Protein AF-A0A1M5JFC0-F1 (afdb_monomer_lite)

Structure (mmCIF, N/CA/C/O backbone):
data_AF-A0A1M5JFC0-F1
#
_entry.id   AF-A0A1M5JFC0-F1
#
loop_
_atom_site.group_PDB
_atom_site.id
_atom_site.type_symbol
_atom_site.label_atom_id
_atom_site.label_alt_id
_atom_site.label_comp_id
_atom_site.label_asym_id
_atom_site.label_entity_id
_atom_site.label_seq_id
_atom_site.pdbx_PDB_ins_code
_atom_site.Cartn_x
_atom_site.Cartn_y
_atom_site.Cartn_z
_atom_site.occupancy
_atom_site.B_iso_or_equiv
_atom_site.auth_seq_id
_atom_site.auth_comp_id
_atom_site.auth_a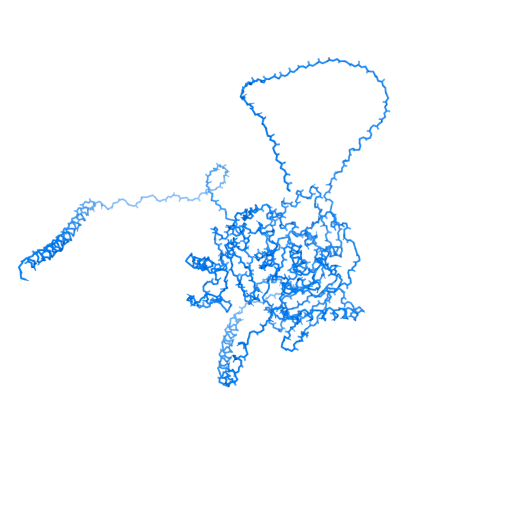sym_id
_atom_site.auth_atom_id
_atom_site.pdbx_PDB_model_num
ATOM 1 N N . MET A 1 1 ? -25.134 -1.231 -47.497 1.00 30.03 1 MET A N 1
ATOM 2 C CA . MET A 1 1 ? -25.047 -1.303 -48.970 1.00 30.03 1 MET A CA 1
ATOM 3 C C . MET A 1 1 ? -25.284 0.090 -49.524 1.00 30.03 1 MET A C 1
ATOM 5 O O . MET A 1 1 ? -26.289 0.668 -49.146 1.00 30.03 1 MET A O 1
ATOM 9 N N . SER A 1 2 ? -24.362 0.554 -50.380 1.00 27.11 2 SER A N 1
ATOM 10 C CA . SER A 1 2 ? -24.475 1.671 -51.345 1.00 27.11 2 SER A CA 1
ATOM 11 C C . SER A 1 2 ? -24.664 3.099 -50.814 1.00 27.11 2 SER A C 1
ATOM 13 O O . SER A 1 2 ? -25.424 3.299 -49.882 1.00 27.11 2 SER A O 1
ATOM 15 N N . LEU A 1 3 ? -24.121 4.188 -51.371 1.00 26.62 3 LEU A N 1
ATOM 16 C CA . LEU A 1 3 ? -23.057 4.588 -52.326 1.00 26.62 3 LEU A CA 1
ATOM 17 C C . LEU A 1 3 ? -23.205 6.150 -52.317 1.00 26.62 3 LEU A C 1
ATOM 19 O O . LEU A 1 3 ? -24.334 6.621 -52.322 1.00 26.62 3 LEU A O 1
ATOM 23 N N . LEU A 1 4 ? -22.197 6.983 -52.009 1.00 28.20 4 LEU A N 1
ATOM 24 C CA . LEU A 1 4 ? -21.129 7.533 -52.879 1.00 28.20 4 LEU A CA 1
ATOM 25 C C . LEU A 1 4 ? -21.555 8.758 -53.750 1.00 28.20 4 LEU A C 1
ATOM 27 O O . LEU A 1 4 ? -22.633 8.727 -54.327 1.00 28.20 4 LEU A O 1
ATOM 31 N N . VAL A 1 5 ? -20.620 9.732 -53.906 1.00 28.95 5 VAL A N 1
ATOM 32 C CA . VAL A 1 5 ? -20.403 10.704 -55.037 1.00 28.95 5 VAL A CA 1
ATOM 33 C C . VAL A 1 5 ? -20.969 12.143 -54.880 1.00 28.95 5 VAL A C 1
ATOM 35 O O . VAL A 1 5 ? -22.132 12.266 -54.541 1.00 28.95 5 VAL A O 1
ATOM 38 N N . HIS A 1 6 ? -20.304 13.296 -55.140 1.00 27.88 6 HIS A N 1
ATOM 39 C CA . HIS A 1 6 ? -18.942 13.738 -55.555 1.00 27.88 6 HIS A CA 1
ATOM 40 C C . HIS A 1 6 ? -18.742 15.271 -55.298 1.00 27.88 6 HIS A C 1
ATOM 42 O O . HIS A 1 6 ? -19.713 16.016 -55.211 1.00 27.88 6 HIS A O 1
ATOM 48 N N . SER A 1 7 ? -17.469 15.710 -55.241 1.00 25.17 7 SER A N 1
ATOM 49 C CA . SER A 1 7 ? -16.886 17.086 -55.316 1.00 25.17 7 SER A CA 1
ATOM 50 C C . SER A 1 7 ? -17.063 17.762 -56.712 1.00 25.17 7 SER A C 1
ATOM 52 O O . SER A 1 7 ? -17.838 17.205 -57.488 1.00 25.17 7 SER A O 1
ATOM 54 N N . PRO A 1 8 ? -16.310 18.815 -57.171 1.00 46.38 8 PRO A N 1
ATOM 55 C CA . PRO A 1 8 ? -15.308 19.754 -56.588 1.00 46.38 8 PRO A CA 1
ATOM 56 C C . PRO A 1 8 ? -15.578 21.247 -56.983 1.00 46.38 8 PRO A C 1
ATOM 58 O O . PRO A 1 8 ? -16.635 21.551 -57.509 1.00 46.38 8 PRO A O 1
ATOM 61 N N . VAL A 1 9 ? -14.775 22.270 -56.646 1.00 29.50 9 VAL A N 1
ATOM 62 C CA . VAL A 1 9 ? -13.593 22.799 -57.379 1.00 29.50 9 VAL A CA 1
ATOM 63 C C . VAL A 1 9 ? -12.975 23.922 -56.525 1.00 29.50 9 VAL A C 1
ATOM 65 O O . VAL A 1 9 ? -13.692 24.751 -55.971 1.00 29.50 9 VAL A O 1
ATOM 68 N N . GLY A 1 10 ? -11.644 23.953 -56.411 1.00 24.17 10 GLY A N 1
ATOM 69 C CA . GLY A 1 10 ? -10.901 25.036 -55.763 1.00 24.17 10 GLY A CA 1
ATOM 70 C C . GLY A 1 10 ? -10.315 26.035 -56.759 1.00 24.17 10 GLY A C 1
ATOM 71 O O . GLY A 1 10 ? -10.110 25.690 -57.914 1.00 24.17 10 GLY A O 1
ATOM 72 N N . PHE A 1 11 ? -9.969 27.233 -56.282 1.00 25.56 11 PHE A N 1
ATOM 73 C CA . PHE A 1 11 ? -8.881 28.050 -56.828 1.00 25.56 11 PHE A CA 1
ATOM 74 C C . PHE A 1 11 ? -8.445 29.098 -55.782 1.00 25.56 11 PHE A C 1
ATOM 76 O O . PHE A 1 11 ? -9.270 29.781 -55.182 1.00 25.56 11 PHE A O 1
ATOM 83 N N . LYS A 1 12 ? -7.134 29.182 -55.537 1.00 30.52 12 LYS A N 1
ATOM 84 C CA . LYS A 1 12 ? -6.408 30.240 -54.800 1.00 30.52 12 LYS A CA 1
ATOM 85 C C . LYS A 1 12 ? -5.722 31.134 -55.853 1.00 30.52 12 LYS A C 1
ATOM 87 O O . LYS A 1 12 ? -5.438 30.605 -56.928 1.00 30.52 12 LYS A O 1
ATOM 92 N N . PRO A 1 13 ? -5.393 32.417 -55.584 1.00 43.09 13 PRO A N 1
ATOM 93 C CA . PRO A 1 13 ? -4.064 32.722 -55.018 1.00 43.09 13 PRO A CA 1
ATOM 94 C C . PRO A 1 13 ? -3.941 33.987 -54.128 1.00 43.09 13 PRO A C 1
ATOM 96 O O . PRO A 1 13 ? -4.817 34.840 -54.094 1.00 43.09 13 PRO A O 1
ATOM 99 N N . ASN A 1 14 ? -2.818 34.007 -53.387 1.00 31.08 14 ASN A N 1
ATOM 100 C CA . ASN A 1 14 ? -1.938 35.087 -52.874 1.00 31.08 14 ASN A CA 1
ATOM 101 C C . ASN A 1 14 ? -2.314 36.557 -53.183 1.00 31.08 14 ASN A C 1
ATOM 103 O O . ASN A 1 14 ? -2.782 36.844 -54.270 1.00 31.08 14 ASN A O 1
ATOM 107 N N . GLY A 1 15 ? -2.016 37.577 -52.374 1.00 27.97 15 GLY A N 1
ATOM 108 C CA . GLY A 1 15 ? -1.158 37.740 -51.199 1.00 27.97 15 GLY A CA 1
ATOM 109 C C . GLY A 1 15 ? -0.871 39.246 -50.990 1.00 27.97 15 GLY A C 1
ATOM 110 O O . GLY A 1 15 ? -1.059 40.026 -51.913 1.00 27.97 15 GLY A O 1
ATOM 111 N N . GLU A 1 16 ? -0.394 39.592 -49.787 1.00 28.09 16 GLU A N 1
ATOM 112 C CA . GLU A 1 16 ? 0.336 40.823 -49.398 1.00 28.09 16 GLU A CA 1
ATOM 113 C C . GLU A 1 16 ? -0.372 42.197 -49.436 1.00 28.09 16 GLU A C 1
ATOM 115 O O . GLU A 1 16 ? -1.036 42.566 -50.395 1.00 28.09 16 GLU A O 1
ATOM 120 N N . GLY A 1 17 ? -0.161 43.012 -48.387 1.00 27.94 17 GLY A N 1
ATOM 121 C CA . GLY A 1 17 ? -0.526 44.436 -48.426 1.00 27.94 17 GLY A CA 1
ATOM 122 C C . GLY A 1 17 ? -0.795 45.117 -47.084 1.00 27.94 17 GLY A C 1
ATOM 123 O O . GLY A 1 17 ? -1.917 45.480 -46.769 1.00 27.94 17 GLY A O 1
ATOM 124 N N . GLU A 1 18 ? 0.256 45.297 -46.300 1.00 30.05 18 GLU A N 1
ATOM 125 C CA . GLU A 1 18 ? 0.374 46.079 -45.065 1.00 30.05 18 GLU A CA 1
ATOM 126 C C . GLU A 1 18 ? -0.176 47.530 -45.129 1.00 30.05 18 GLU A C 1
ATOM 128 O O . GLU A 1 18 ? 0.103 48.242 -46.091 1.00 30.05 18 GLU A O 1
ATOM 133 N N . ARG A 1 19 ? -0.839 48.021 -44.057 1.00 30.27 19 ARG A N 1
ATOM 134 C CA . ARG A 1 19 ? -0.571 49.346 -43.427 1.00 30.27 19 ARG A CA 1
ATOM 135 C C . ARG A 1 19 ? -1.367 49.598 -42.133 1.00 30.27 19 ARG A C 1
ATOM 137 O O . ARG A 1 19 ? -2.585 49.486 -42.072 1.00 30.27 19 ARG A O 1
ATOM 144 N N . ARG A 1 20 ? -0.620 49.981 -41.091 1.00 28.61 20 ARG A N 1
ATOM 145 C CA . ARG A 1 20 ? -1.055 50.481 -39.771 1.00 28.61 20 ARG A CA 1
ATOM 146 C C . ARG A 1 20 ? -1.360 51.990 -39.798 1.00 28.61 20 ARG A C 1
ATOM 148 O O . ARG A 1 20 ? -0.675 52.702 -40.526 1.00 28.61 20 ARG A O 1
ATOM 155 N N . ARG A 1 21 ? -2.179 52.443 -38.829 1.00 28.73 21 ARG A N 1
ATOM 156 C CA . ARG A 1 21 ? -2.022 53.589 -37.874 1.00 28.73 21 ARG A CA 1
ATOM 157 C C . ARG A 1 21 ? -3.361 54.334 -37.688 1.00 28.73 21 ARG A C 1
ATOM 159 O O . ARG A 1 21 ? -3.948 54.738 -38.672 1.00 28.73 21 ARG A O 1
ATOM 166 N N . ILE A 1 22 ? -3.992 54.306 -36.507 1.00 26.89 22 ILE A N 1
ATOM 167 C CA . ILE A 1 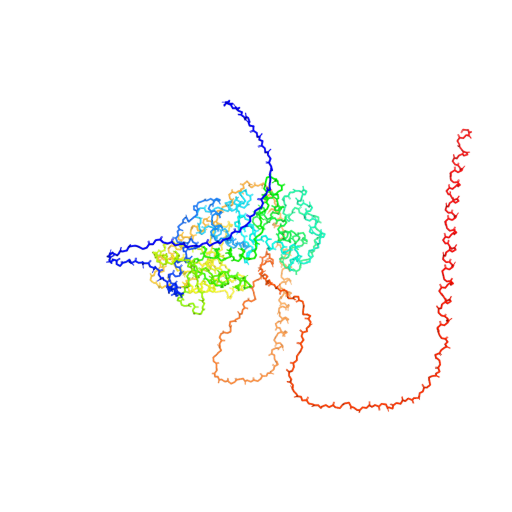22 ? -3.764 55.079 -35.256 1.00 26.89 22 ILE A CA 1
ATOM 168 C C . ILE A 1 22 ? -4.446 56.476 -35.253 1.00 26.89 22 ILE A C 1
ATOM 170 O O . ILE A 1 22 ? -4.021 57.367 -35.974 1.00 26.89 22 ILE A O 1
ATOM 174 N N . CYS A 1 23 ? -5.375 56.615 -34.289 1.00 24.08 23 CYS A N 1
ATOM 175 C CA . CYS A 1 23 ? -5.754 57.768 -33.439 1.00 24.08 23 CYS A CA 1
ATOM 176 C C . CYS A 1 23 ? -6.799 58.840 -33.824 1.00 24.08 23 CYS A C 1
ATOM 178 O O . CYS A 1 23 ? -6.686 59.512 -34.837 1.00 24.08 23 CYS A O 1
ATOM 180 N N . GLN A 1 24 ? -7.619 59.104 -32.781 1.00 26.70 24 GLN A N 1
ATOM 181 C CA . GLN A 1 24 ? -8.244 60.365 -32.318 1.00 26.70 24 GLN A CA 1
ATOM 182 C C . GLN A 1 24 ? -9.527 60.852 -33.016 1.00 26.70 24 GLN A C 1
ATOM 184 O O . GLN A 1 24 ? -9.647 60.702 -34.217 1.00 26.70 24 GLN A O 1
ATOM 189 N N . VAL A 1 25 ? -10.509 61.527 -32.392 1.00 26.27 25 VAL A N 1
ATOM 190 C CA . VAL A 1 25 ? -11.068 61.747 -31.026 1.00 26.27 25 VAL A CA 1
ATOM 191 C C . VAL A 1 25 ? -12.254 62.736 -31.249 1.00 26.27 25 VAL A C 1
ATOM 193 O O . VAL A 1 25 ? -12.158 63.563 -32.147 1.00 26.27 25 VAL A O 1
ATOM 196 N N . ALA A 1 26 ? -13.289 62.698 -30.386 1.00 28.22 26 ALA A N 1
ATOM 197 C CA . ALA A 1 26 ? -14.204 63.801 -29.973 1.00 28.22 26 ALA A CA 1
ATOM 198 C C . ALA A 1 26 ? -15.621 64.030 -30.601 1.00 28.22 26 ALA A C 1
ATOM 200 O O . ALA A 1 26 ? -15.753 64.588 -31.679 1.00 28.22 26 ALA A O 1
ATOM 201 N N . HIS A 1 27 ? -16.635 63.797 -29.734 1.00 25.30 27 HIS A N 1
ATOM 202 C CA . HIS A 1 27 ? -17.650 64.733 -29.161 1.00 25.30 27 HIS A CA 1
ATOM 203 C C . HIS A 1 27 ? -19.097 64.916 -29.709 1.00 25.30 27 HIS A C 1
ATOM 205 O O . HIS A 1 27 ? -19.318 65.022 -30.907 1.00 25.30 27 HIS A O 1
ATOM 211 N N . PHE A 1 28 ? -19.999 65.129 -28.711 1.00 25.53 28 PHE A N 1
ATOM 212 C CA . PHE A 1 28 ? -21.381 65.701 -28.633 1.00 25.53 28 PHE A CA 1
ATOM 213 C C . PHE A 1 28 ? -22.574 64.723 -28.426 1.00 25.53 28 PHE A C 1
ATOM 215 O O . PHE A 1 28 ? -22.547 63.634 -28.986 1.00 25.53 28 PHE A O 1
ATOM 222 N N . PRO A 1 29 ? -23.686 65.107 -27.733 1.00 41.31 29 PRO A N 1
ATOM 223 C CA . PRO A 1 29 ? -23.834 65.871 -26.473 1.00 41.31 29 PRO A CA 1
ATOM 224 C C . PRO A 1 29 ? -24.882 65.317 -25.459 1.00 41.31 29 PRO A C 1
ATOM 226 O O . PRO A 1 29 ? -25.520 64.291 -25.665 1.00 41.31 29 PRO A O 1
ATOM 229 N N . LYS A 1 30 ? -25.033 66.044 -24.335 1.00 30.36 30 LYS A N 1
ATOM 230 C CA . LYS A 1 30 ? -25.897 65.821 -23.153 1.00 30.36 30 LYS A CA 1
ATOM 231 C C . LYS A 1 30 ? -27.381 66.199 -23.363 1.00 30.36 30 LYS A C 1
ATOM 233 O O . LYS A 1 30 ? -27.648 67.254 -23.926 1.00 30.36 30 LYS A O 1
ATOM 238 N N . SER A 1 31 ? -28.306 65.465 -22.727 1.00 29.75 31 SER A N 1
ATOM 239 C CA . SER A 1 31 ? -29.535 66.007 -22.095 1.00 29.75 31 SER A CA 1
ATOM 240 C C . SER A 1 31 ? -30.015 65.057 -20.971 1.00 29.75 31 SER A C 1
ATOM 242 O O . SER A 1 31 ? -29.967 63.847 -21.146 1.00 29.75 31 SER A O 1
ATOM 244 N N . VAL A 1 32 ? -30.014 65.525 -19.715 1.00 32.16 32 VAL A N 1
ATOM 245 C CA . VAL A 1 32 ? -31.142 65.938 -18.837 1.00 32.16 32 VAL A CA 1
ATOM 246 C C . VAL A 1 32 ? -31.753 64.782 -18.020 1.00 32.16 32 VAL A C 1
ATOM 248 O O . VAL A 1 32 ? -32.081 63.719 -18.522 1.00 32.16 32 VAL A O 1
ATOM 251 N N . ALA A 1 33 ? -31.812 65.030 -16.711 1.00 30.39 33 ALA A N 1
ATOM 252 C CA . ALA A 1 33 ? -31.999 64.110 -15.596 1.00 30.39 33 ALA A CA 1
ATOM 253 C C . ALA A 1 33 ? -33.463 63.758 -15.282 1.00 30.39 33 ALA A C 1
ATOM 255 O O . ALA A 1 33 ? -34.320 64.632 -15.383 1.00 30.39 33 ALA A O 1
ATOM 256 N N . ARG A 1 34 ? -33.706 62.563 -14.718 1.00 30.38 34 ARG A N 1
ATOM 257 C CA . ARG A 1 34 ? -34.139 62.388 -13.314 1.00 30.38 34 ARG A CA 1
ATOM 258 C C . ARG A 1 34 ? -34.336 60.918 -12.921 1.00 30.38 34 ARG A C 1
ATOM 260 O O . ARG A 1 34 ? -34.648 60.066 -13.739 1.00 30.38 34 ARG A O 1
ATOM 267 N N . ASP A 1 35 ? -34.196 60.756 -11.614 1.00 28.94 35 ASP A N 1
ATOM 268 C CA . ASP A 1 35 ? -34.632 59.696 -10.716 1.00 28.94 35 ASP A CA 1
ATOM 269 C C . ASP A 1 35 ? -33.692 58.551 -10.335 1.00 28.94 35 ASP A C 1
ATOM 271 O O . ASP A 1 35 ? -33.007 57.900 -11.117 1.00 28.94 35 ASP A O 1
ATOM 275 N N . ILE A 1 36 ? -33.636 58.436 -9.012 1.00 36.47 36 ILE A N 1
ATOM 276 C CA . ILE A 1 36 ? -32.578 57.958 -8.151 1.00 36.47 36 ILE A CA 1
ATOM 277 C C . ILE A 1 36 ? -33.163 56.702 -7.519 1.00 36.47 36 ILE A C 1
ATOM 279 O O . ILE A 1 36 ? -34.159 56.770 -6.807 1.00 36.47 36 ILE A O 1
ATOM 283 N N . GLY A 1 37 ? -32.562 55.554 -7.801 1.00 28.16 37 GLY A N 1
ATOM 284 C CA . GLY A 1 37 ? -32.899 54.285 -7.172 1.00 28.16 37 GLY A CA 1
ATOM 285 C C . GLY A 1 37 ? -31.615 53.497 -7.013 1.00 28.16 37 GLY A C 1
ATOM 286 O O . GLY A 1 37 ? -31.031 53.054 -7.998 1.00 28.16 37 GLY A O 1
ATOM 287 N N . GLU A 1 38 ? -31.134 53.416 -5.777 1.00 31.16 38 GLU A N 1
ATOM 288 C CA . GLU A 1 38 ? -29.858 52.828 -5.385 1.00 31.16 38 GLU A CA 1
ATOM 289 C C . GLU A 1 38 ? -29.648 51.429 -5.981 1.00 31.16 38 GLU A C 1
ATOM 291 O O . GLU A 1 38 ? -30.230 50.427 -5.559 1.00 31.16 38 GLU A O 1
ATOM 296 N N . SER A 1 39 ? -28.745 51.359 -6.957 1.00 29.33 39 SER A N 1
ATOM 297 C CA . SER A 1 39 ? -28.206 50.112 -7.479 1.00 29.33 39 SER A CA 1
ATOM 298 C C . SER A 1 39 ? -27.358 49.447 -6.395 1.00 29.33 39 SER A C 1
ATOM 300 O O . SER A 1 39 ? -26.184 49.781 -6.215 1.00 29.33 39 SER A O 1
ATOM 302 N N . ARG A 1 40 ? -27.937 48.461 -5.699 1.00 32.72 40 ARG A N 1
ATOM 303 C CA . ARG A 1 40 ? -27.188 47.449 -4.943 1.00 32.72 40 ARG A CA 1
ATOM 304 C C . ARG A 1 40 ? -26.320 46.651 -5.914 1.00 32.72 40 ARG A C 1
ATOM 306 O O . ARG A 1 40 ? -26.685 45.567 -6.360 1.00 32.72 40 ARG A O 1
ATOM 313 N N . TYR A 1 41 ? -25.132 47.166 -6.206 1.00 32.72 41 TYR A N 1
ATOM 314 C CA . TYR A 1 41 ? -24.020 46.315 -6.591 1.00 32.72 41 TYR A CA 1
ATOM 315 C C . TYR A 1 41 ? -23.684 45.452 -5.374 1.00 32.72 41 TYR A C 1
ATOM 317 O O . TYR A 1 41 ? -22.986 45.888 -4.460 1.00 32.72 41 TYR A O 1
ATOM 325 N N . ILE A 1 42 ? -24.184 44.213 -5.355 1.00 35.94 42 ILE A N 1
ATOM 326 C CA . ILE A 1 42 ? -23.603 43.151 -4.532 1.00 35.94 42 ILE A CA 1
ATOM 327 C C . ILE A 1 42 ? -22.238 42.843 -5.153 1.00 35.94 42 ILE A C 1
ATOM 329 O O . ILE A 1 42 ? -22.049 41.889 -5.902 1.00 35.94 42 ILE A O 1
ATOM 333 N N . ALA A 1 43 ? -21.265 43.702 -4.862 1.00 35.22 43 ALA A N 1
ATOM 334 C CA . ALA A 1 43 ? -19.879 43.301 -4.866 1.00 35.22 43 ALA A CA 1
ATOM 335 C C . ALA A 1 43 ? -19.747 42.299 -3.718 1.00 35.22 43 ALA A C 1
ATOM 337 O O . ALA A 1 43 ? -19.662 42.685 -2.552 1.00 35.22 43 ALA A O 1
ATOM 338 N N . ALA A 1 44 ? -19.783 41.004 -4.036 1.00 37.75 44 ALA A N 1
ATOM 339 C CA . ALA A 1 44 ? -19.413 39.947 -3.106 1.00 37.75 44 ALA A CA 1
ATOM 340 C C . ALA A 1 44 ? -17.904 40.048 -2.819 1.00 37.75 44 ALA A C 1
ATOM 342 O O . ALA A 1 44 ? -17.082 39.285 -3.322 1.00 37.75 44 ALA A O 1
ATOM 343 N N . SER A 1 45 ? -17.541 41.051 -2.025 1.00 42.41 45 SER A N 1
ATOM 344 C CA . SER A 1 45 ? -16.272 41.145 -1.331 1.00 42.41 45 SER A CA 1
ATOM 345 C C . SER A 1 45 ? -16.319 40.135 -0.191 1.00 42.41 45 SER A C 1
ATOM 347 O O . SER A 1 45 ? -16.877 40.404 0.870 1.00 42.41 45 SER A O 1
ATOM 349 N N . MET A 1 46 ? -15.767 38.945 -0.417 1.00 41.72 46 MET A N 1
ATOM 350 C CA . MET A 1 46 ? -15.297 38.122 0.690 1.00 41.72 46 MET A CA 1
ATOM 351 C C . MET A 1 46 ? -13.773 38.182 0.708 1.00 41.72 46 MET A C 1
ATOM 353 O O . MET A 1 46 ? -13.137 37.651 -0.210 1.00 41.72 46 MET A O 1
ATOM 357 N N . PRO A 1 47 ? -13.145 38.758 1.745 1.00 42.81 47 PRO A N 1
ATOM 358 C CA . PRO A 1 47 ? -11.780 38.381 2.051 1.00 42.81 47 PRO A CA 1
ATOM 359 C C . PRO A 1 47 ? -11.826 36.893 2.415 1.00 42.81 47 PRO A C 1
ATOM 361 O O . PRO A 1 47 ? -12.379 36.525 3.448 1.00 42.81 47 PRO A O 1
ATOM 364 N N . ARG A 1 48 ? -11.299 36.010 1.556 1.00 52.19 48 ARG A N 1
ATOM 365 C CA . ARG A 1 48 ? -11.080 34.602 1.920 1.00 52.19 48 ARG A CA 1
ATOM 366 C C . ARG A 1 48 ? -9.969 34.567 2.960 1.00 52.19 48 ARG A C 1
ATOM 368 O O . ARG A 1 48 ? -8.794 34.393 2.638 1.00 52.19 48 ARG A O 1
ATOM 375 N N . THR A 1 49 ? -10.332 34.834 4.205 1.00 49.41 49 THR A N 1
ATOM 376 C CA . THR A 1 49 ? -9.446 34.659 5.341 1.00 49.41 49 THR A CA 1
ATOM 377 C C . THR A 1 49 ? -9.017 33.201 5.364 1.00 49.41 49 THR A C 1
ATOM 379 O O . THR A 1 49 ? -9.811 32.295 5.118 1.00 49.41 49 THR A O 1
ATOM 382 N N . ASN A 1 50 ? -7.730 32.984 5.620 1.00 62.34 50 ASN A N 1
ATOM 383 C CA . ASN A 1 50 ? -7.10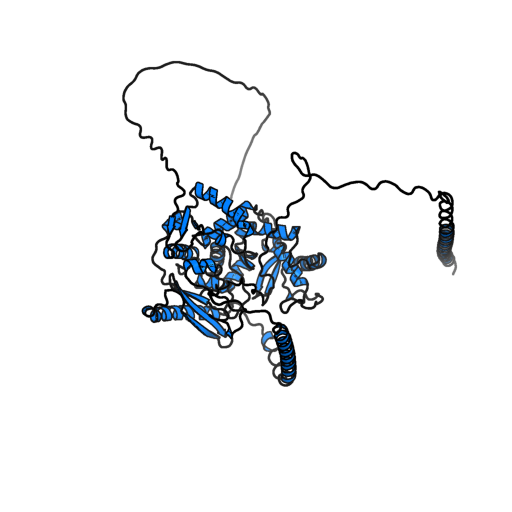8 31.682 5.834 1.00 62.34 50 ASN A CA 1
ATOM 384 C C . ASN A 1 50 ? -7.608 31.095 7.169 1.00 62.34 50 ASN A C 1
ATOM 386 O O . ASN A 1 50 ? -6.826 30.894 8.097 1.00 62.34 50 ASN A O 1
ATOM 390 N N . THR A 1 51 ? -8.928 30.957 7.311 1.00 80.56 51 THR A N 1
ATOM 391 C CA . THR A 1 51 ? -9.591 30.551 8.543 1.00 80.56 51 THR A CA 1
ATOM 392 C C . THR A 1 51 ? -9.230 29.102 8.795 1.00 80.56 51 THR A C 1
ATOM 394 O O . THR A 1 51 ? -9.458 28.230 7.960 1.00 80.56 51 THR A O 1
ATOM 397 N N . LEU A 1 52 ? -8.606 28.859 9.939 1.00 87.88 52 LEU A N 1
ATOM 398 C CA . LEU A 1 52 ? -8.226 27.525 10.357 1.00 87.88 52 LEU A CA 1
ATOM 399 C C . LEU A 1 52 ? -9.490 26.779 10.793 1.00 87.88 52 LEU A C 1
ATOM 401 O O . LEU A 1 52 ? -10.172 27.225 11.711 1.00 87.88 52 LEU A O 1
ATOM 405 N N . HIS A 1 53 ? -9.815 25.668 10.132 1.00 91.69 53 HIS A N 1
ATOM 406 C CA . HIS A 1 53 ? -11.009 24.890 10.460 1.00 91.69 53 HIS A CA 1
ATOM 407 C C . HIS A 1 53 ? -10.709 23.934 11.623 1.00 91.69 53 HIS A C 1
ATOM 409 O O . HIS A 1 53 ? -9.863 23.051 11.453 1.00 91.69 53 HIS A O 1
ATOM 415 N N . PRO A 1 54 ? -11.347 24.081 12.796 1.00 93.69 54 PRO A N 1
ATOM 416 C CA . PRO A 1 54 ? -11.137 23.158 13.903 1.00 93.69 54 PRO A CA 1
ATOM 417 C C . PRO A 1 54 ? -11.793 21.803 13.607 1.00 93.69 54 PRO A C 1
ATOM 419 O O . PRO A 1 54 ? -12.927 21.753 13.135 1.00 93.69 54 PRO A O 1
ATOM 422 N N . LEU A 1 55 ? -11.091 20.711 13.910 1.00 94.75 55 LEU A N 1
ATOM 423 C CA . LEU A 1 55 ? -11.624 19.349 13.929 1.00 94.75 55 LEU A CA 1
ATOM 424 C C . LEU A 1 55 ? -11.187 18.628 15.200 1.00 94.75 55 LEU A C 1
ATOM 426 O O . LEU A 1 55 ? -10.014 18.666 15.580 1.00 94.75 55 LEU A O 1
ATOM 430 N N . THR A 1 56 ? -12.121 17.899 15.800 1.00 93.94 56 THR A N 1
ATOM 431 C CA . THR A 1 56 ? -11.803 16.919 16.844 1.00 93.94 56 THR A CA 1
ATOM 432 C C . THR A 1 56 ? -11.063 15.719 16.256 1.00 93.94 56 THR A C 1
ATOM 434 O O . THR A 1 56 ? -11.156 15.429 15.055 1.00 93.94 56 THR A O 1
ATOM 437 N N . THR A 1 57 ? -10.370 14.962 17.106 1.00 92.44 57 THR A N 1
ATOM 438 C CA . THR A 1 57 ? -9.702 13.719 16.681 1.00 92.44 57 THR A CA 1
ATOM 439 C C . THR A 1 57 ? -10.700 12.711 16.103 1.00 92.44 57 THR A C 1
ATOM 441 O O . THR A 1 57 ? -10.391 12.041 15.117 1.00 92.44 57 THR A O 1
ATOM 444 N N . SER A 1 58 ? -11.914 12.644 16.664 1.00 91.44 58 SER A N 1
ATOM 445 C CA . SER A 1 58 ? -12.990 11.762 16.190 1.00 91.44 58 SER A CA 1
ATOM 446 C C . SER A 1 58 ? -13.449 12.122 14.771 1.00 91.44 58 SER A C 1
ATOM 448 O O . SER A 1 58 ? -13.413 11.282 13.874 1.00 91.44 58 SER A O 1
ATOM 450 N N . GLN A 1 59 ? -13.747 13.399 14.508 1.00 94.12 59 GLN A N 1
ATOM 451 C CA . GLN A 1 59 ? -14.117 13.861 13.161 1.00 94.12 59 GLN A CA 1
ATOM 452 C C . GLN A 1 59 ? -12.996 13.619 12.141 1.00 94.12 59 GLN A C 1
ATOM 454 O O . GLN A 1 59 ? -13.234 13.164 11.021 1.00 94.12 59 GLN A O 1
ATOM 459 N N . GLY A 1 60 ? -11.744 13.883 12.533 1.00 94.81 60 GLY A N 1
ATOM 460 C CA . GLY A 1 60 ? -10.586 13.589 11.694 1.00 94.81 60 GLY A CA 1
ATOM 461 C C . GLY A 1 60 ? -10.450 12.094 11.379 1.00 94.81 60 GLY A C 1
ATOM 462 O O . GLY A 1 60 ? -10.074 11.722 10.263 1.00 94.81 60 GLY A O 1
ATOM 463 N N . ARG A 1 61 ? -10.779 11.230 12.343 1.00 93.44 61 ARG A N 1
ATOM 464 C CA . ARG A 1 61 ? -10.774 9.779 12.176 1.00 93.44 61 ARG A CA 1
ATOM 465 C C . ARG A 1 61 ? -11.870 9.319 11.223 1.00 93.44 61 ARG A C 1
ATOM 467 O O . ARG A 1 61 ? -11.566 8.547 10.317 1.00 93.44 61 ARG A O 1
ATOM 474 N N . HIS A 1 62 ? -13.083 9.845 11.366 1.00 93.31 62 HIS A N 1
ATOM 475 C CA . HIS A 1 62 ? -14.203 9.568 10.468 1.00 93.31 62 HIS A CA 1
ATOM 476 C C . HIS A 1 62 ? -13.845 9.894 9.008 1.00 93.31 62 HIS A C 1
ATOM 478 O O . HIS A 1 62 ? -13.957 9.044 8.121 1.00 93.31 62 HIS A O 1
ATOM 484 N N . ILE A 1 63 ? -13.276 11.084 8.770 1.00 95.50 63 ILE A N 1
ATOM 485 C CA . ILE A 1 63 ? -12.762 11.492 7.452 1.00 95.50 63 ILE A CA 1
ATOM 486 C C . ILE A 1 63 ? -11.749 10.478 6.911 1.00 95.50 63 ILE A C 1
ATOM 488 O O . ILE A 1 63 ? -11.808 10.099 5.737 1.00 95.50 63 ILE A O 1
ATOM 492 N N . TRP A 1 64 ? -10.796 10.049 7.742 1.00 96.00 64 TRP A N 1
ATOM 493 C CA . TRP A 1 64 ? -9.743 9.145 7.295 1.00 96.00 64 TRP A CA 1
ATOM 494 C C . TRP A 1 64 ? -10.277 7.738 6.997 1.00 96.00 64 TRP A C 1
ATOM 496 O O . TRP A 1 64 ? -9.912 7.165 5.971 1.00 96.00 64 TRP A O 1
ATOM 506 N N . LEU A 1 65 ? -11.173 7.198 7.827 1.00 95.56 65 LEU A N 1
ATOM 507 C CA . LEU A 1 65 ? -11.800 5.888 7.616 1.00 95.56 65 LEU A CA 1
ATOM 508 C C . LEU A 1 65 ? -12.617 5.849 6.322 1.00 95.56 65 LEU A C 1
ATOM 510 O O . LEU A 1 65 ? -12.457 4.924 5.520 1.00 95.56 65 LEU A O 1
ATOM 514 N N . ARG A 1 66 ? -13.392 6.905 6.058 1.00 95.19 66 ARG A N 1
ATOM 515 C CA . ARG A 1 66 ? -14.132 7.079 4.803 1.00 95.19 66 ARG A CA 1
ATOM 516 C C . ARG A 1 66 ? -13.208 7.187 3.595 1.00 95.19 66 ARG A C 1
ATOM 518 O O . ARG A 1 66 ? -13.416 6.529 2.575 1.00 95.19 66 ARG A O 1
ATOM 525 N N . ALA A 1 67 ? -12.124 7.955 3.714 1.00 96.44 67 ALA A N 1
ATOM 526 C CA . ALA A 1 67 ? -11.102 8.042 2.672 1.00 96.44 67 ALA A CA 1
ATOM 527 C C . ALA A 1 67 ? -10.369 6.706 2.446 1.00 96.44 67 ALA A C 1
ATOM 529 O O . ALA A 1 67 ? -9.912 6.440 1.339 1.00 96.44 67 ALA A O 1
ATOM 530 N N . GLN A 1 68 ? -10.287 5.840 3.457 1.00 96.44 68 GLN A N 1
ATOM 531 C CA . GLN A 1 68 ? -9.718 4.493 3.355 1.00 96.44 68 GLN A CA 1
ATOM 532 C C . GLN A 1 68 ? -10.710 3.435 2.864 1.00 96.44 68 GLN A C 1
ATOM 534 O O . GLN A 1 68 ? -10.272 2.320 2.567 1.00 96.44 68 GLN A O 1
ATOM 539 N N . ARG A 1 69 ? -11.998 3.789 2.726 1.00 96.25 69 ARG A N 1
ATOM 540 C CA . ARG A 1 69 ? -13.097 2.885 2.356 1.00 96.25 69 ARG A CA 1
ATOM 541 C C . ARG A 1 69 ? -13.247 1.712 3.326 1.00 96.25 69 ARG A C 1
ATOM 543 O O . ARG A 1 69 ? -13.380 0.570 2.906 1.00 96.25 69 ARG A O 1
ATOM 550 N N . LEU A 1 70 ? -13.170 2.008 4.622 1.00 95.69 70 LEU A N 1
ATOM 551 C CA . LEU A 1 70 ? -13.357 1.030 5.703 1.00 95.69 70 LEU A CA 1
ATOM 552 C C . LEU A 1 70 ? -14.700 1.202 6.430 1.00 95.69 70 LEU A C 1
ATOM 554 O O . LEU A 1 70 ? -15.012 0.444 7.341 1.00 95.69 70 LEU A O 1
ATOM 558 N N . ASP A 1 71 ? -15.495 2.186 6.019 1.00 93.19 71 ASP A N 1
ATOM 559 C CA . ASP A 1 71 ? -16.818 2.518 6.552 1.00 93.19 71 ASP A CA 1
ATOM 560 C C . ASP A 1 71 ? -17.972 1.840 5.790 1.00 93.19 71 ASP A C 1
ATOM 562 O O . ASP A 1 71 ? -19.097 1.808 6.283 1.00 93.19 71 ASP A O 1
ATOM 566 N N . THR A 1 72 ? -17.688 1.274 4.613 1.00 92.00 72 THR A N 1
ATOM 567 C CA . THR A 1 72 ? -18.643 0.607 3.711 1.00 92.00 72 THR A CA 1
ATOM 568 C C . THR A 1 72 ? -18.227 -0.852 3.491 1.00 92.00 72 THR A C 1
ATOM 570 O O . THR A 1 72 ? -17.032 -1.130 3.420 1.00 92.00 72 THR A O 1
ATOM 573 N N . SER A 1 73 ? -19.181 -1.781 3.359 1.00 89.62 73 SER A N 1
ATOM 574 C CA . SER A 1 73 ? -18.905 -3.221 3.193 1.00 89.62 73 SER A CA 1
ATOM 575 C C . SER A 1 73 ? -18.263 -3.569 1.845 1.00 89.62 73 SER A C 1
ATOM 577 O O . SER A 1 73 ? -17.287 -4.313 1.799 1.00 89.62 73 SER A O 1
ATOM 579 N N . GLU A 1 74 ? -18.788 -3.013 0.750 1.00 91.62 74 GLU A N 1
ATOM 580 C CA . GLU A 1 74 ? -18.390 -3.335 -0.630 1.00 91.62 74 GLU A CA 1
ATOM 581 C C . GLU A 1 74 ? -18.043 -2.071 -1.435 1.00 91.62 74 GLU A C 1
ATOM 583 O O . GLU A 1 74 ? -18.663 -1.768 -2.454 1.00 91.62 74 GLU A O 1
ATOM 588 N N . PRO A 1 75 ? -17.041 -1.284 -1.007 1.00 95.25 75 PRO A N 1
ATOM 589 C CA . PRO A 1 75 ? -16.755 0.026 -1.593 1.00 95.25 75 PRO A CA 1
ATOM 590 C C . PRO A 1 75 ? -16.303 -0.009 -3.061 1.00 95.25 75 PRO A C 1
ATOM 592 O O . PRO A 1 75 ? -16.282 1.038 -3.709 1.00 95.25 75 PRO A O 1
ATOM 595 N N . PHE A 1 76 ? -15.903 -1.177 -3.571 1.00 97.00 76 PHE A N 1
ATOM 596 C CA . PHE A 1 76 ? -15.364 -1.353 -4.923 1.00 97.00 76 PHE A CA 1
ATOM 597 C C . PHE A 1 76 ? -16.091 -2.427 -5.747 1.00 97.00 76 PHE A C 1
ATOM 599 O O . PHE A 1 76 ? -15.689 -2.677 -6.882 1.00 97.00 76 PHE A O 1
ATOM 606 N N . GLY A 1 77 ? -17.137 -3.058 -5.200 1.00 94.56 77 GLY A N 1
ATOM 607 C CA . GLY A 1 77 ? -17.772 -4.236 -5.797 1.00 94.56 77 GLY A CA 1
ATOM 608 C C . GLY A 1 77 ? -16.896 -5.491 -5.706 1.00 94.56 77 GLY A C 1
ATOM 609 O O . GLY A 1 77 ? -16.152 -5.670 -4.740 1.00 94.56 77 GLY A O 1
ATOM 610 N N . GLU A 1 78 ? -16.962 -6.352 -6.726 1.00 92.81 78 GLU A N 1
ATOM 611 C CA . GLU A 1 78 ? -16.327 -7.677 -6.722 1.00 92.81 78 GLU A CA 1
ATOM 612 C C . GLU A 1 78 ? -15.377 -7.938 -7.906 1.00 92.81 78 GLU A C 1
ATOM 614 O O . GLU A 1 78 ? -15.390 -7.259 -8.937 1.00 92.81 78 GLU A O 1
ATOM 619 N N . GLY A 1 79 ? -14.541 -8.970 -7.755 1.00 90.12 79 GLY A N 1
ATOM 620 C CA . GLY A 1 79 ? -13.695 -9.510 -8.816 1.00 90.12 79 GLY A CA 1
ATOM 621 C C . GLY A 1 79 ? -12.470 -8.656 -9.197 1.00 90.12 79 GLY A C 1
ATOM 622 O O . GLY A 1 79 ? -12.041 -7.760 -8.459 1.00 90.12 79 GLY A O 1
ATOM 623 N N . PRO A 1 80 ? -11.863 -8.934 -10.367 1.00 90.19 80 PRO A N 1
ATOM 624 C CA . PRO A 1 80 ? -10.652 -8.254 -10.840 1.00 90.19 80 PRO A CA 1
ATOM 625 C C . PRO A 1 80 ? -10.799 -6.734 -10.978 1.00 90.19 80 PRO A C 1
ATOM 627 O O . PRO A 1 80 ? -9.872 -5.991 -10.650 1.00 90.19 80 PRO A O 1
ATOM 630 N N . GLN A 1 81 ? -11.975 -6.253 -11.395 1.00 95.88 81 GLN A N 1
ATOM 631 C CA . GLN A 1 81 ? -12.221 -4.816 -11.544 1.00 95.88 81 GLN A CA 1
ATOM 632 C C . GLN A 1 81 ? -12.280 -4.100 -10.193 1.00 95.88 81 GLN A C 1
ATOM 634 O O . GLN A 1 81 ? -11.715 -3.014 -10.060 1.00 95.88 81 GLN A O 1
ATOM 639 N N . ALA A 1 82 ? -12.848 -4.736 -9.162 1.00 97.50 82 ALA A N 1
ATOM 640 C CA . ALA A 1 82 ? -12.785 -4.221 -7.796 1.00 97.50 82 ALA A CA 1
ATOM 641 C C . ALA A 1 82 ? -11.341 -4.138 -7.287 1.00 97.50 82 ALA A C 1
ATOM 643 O O . ALA A 1 82 ? -10.966 -3.166 -6.633 1.00 97.50 82 ALA A O 1
ATOM 644 N N . THR A 1 83 ? -10.494 -5.113 -7.642 1.00 97.75 83 THR A N 1
ATOM 645 C CA . THR A 1 83 ? -9.060 -5.080 -7.307 1.00 97.75 83 THR A CA 1
ATOM 646 C C . THR A 1 83 ? -8.367 -3.881 -7.952 1.00 97.75 83 THR A C 1
ATOM 648 O O . THR A 1 83 ? -7.666 -3.134 -7.266 1.00 97.75 83 THR A O 1
ATOM 651 N N . ALA A 1 84 ? -8.594 -3.649 -9.248 1.00 97.75 84 ALA A N 1
ATOM 652 C CA . ALA A 1 84 ? -8.056 -2.483 -9.944 1.00 97.75 84 ALA A CA 1
ATOM 653 C C . ALA A 1 84 ? -8.563 -1.168 -9.329 1.00 97.75 84 ALA A C 1
ATOM 655 O O . ALA A 1 84 ? -7.761 -0.275 -9.057 1.00 97.75 84 ALA A O 1
ATOM 656 N N . ALA A 1 85 ? -9.863 -1.073 -9.029 1.00 98.31 85 ALA A N 1
ATOM 657 C CA . ALA A 1 85 ? -10.479 0.094 -8.403 1.00 98.31 85 ALA A CA 1
ATOM 658 C C . ALA A 1 85 ? -9.941 0.364 -6.986 1.00 98.31 85 ALA A C 1
ATOM 660 O O . ALA A 1 85 ? -9.685 1.517 -6.635 1.00 98.31 85 ALA A O 1
ATOM 661 N N . ALA A 1 86 ? -9.697 -0.678 -6.187 1.00 98.44 86 ALA A N 1
ATOM 662 C CA . ALA A 1 86 ? -9.123 -0.554 -4.850 1.00 98.44 86 ALA A CA 1
ATOM 663 C C . ALA A 1 86 ? -7.659 -0.089 -4.895 1.00 98.44 86 ALA A C 1
ATOM 665 O O . ALA A 1 86 ? -7.293 0.871 -4.210 1.00 98.44 86 ALA A O 1
ATOM 666 N N . VAL A 1 87 ? -6.824 -0.722 -5.734 1.00 98.44 87 VAL A N 1
ATOM 667 C CA . VAL A 1 87 ? -5.425 -0.301 -5.950 1.00 98.44 87 VAL A CA 1
ATOM 668 C C . VAL A 1 87 ? -5.384 1.128 -6.474 1.00 98.44 87 VAL A C 1
ATOM 670 O O . VAL A 1 87 ? -4.560 1.929 -6.030 1.00 98.44 87 VAL A O 1
ATOM 673 N N . GLU A 1 88 ? -6.302 1.462 -7.379 1.00 98.06 88 GLU A N 1
ATOM 674 C CA . GLU A 1 88 ? -6.495 2.815 -7.853 1.00 98.06 88 GLU A CA 1
ATOM 675 C C . GLU A 1 88 ? -6.787 3.758 -6.708 1.00 98.06 88 GLU A C 1
ATOM 677 O O . GLU A 1 88 ? -6.005 4.685 -6.529 1.00 98.06 88 GLU A O 1
ATOM 682 N N . HIS A 1 89 ? -7.859 3.555 -5.945 1.00 98.44 89 HIS A N 1
ATOM 683 C CA . HIS A 1 89 ? -8.304 4.445 -4.872 1.00 98.44 89 HIS A CA 1
ATOM 684 C C . HIS A 1 89 ? -7.223 4.693 -3.816 1.00 98.44 89 HIS A C 1
ATOM 686 O O . HIS A 1 89 ? -6.910 5.846 -3.506 1.00 98.44 89 HIS A O 1
ATOM 692 N N . LEU A 1 90 ? -6.587 3.621 -3.335 1.00 98.00 90 LEU A N 1
ATOM 693 C CA . LEU A 1 90 ? -5.478 3.696 -2.377 1.00 98.00 90 LEU A CA 1
ATOM 694 C C . LEU A 1 90 ? -4.216 4.316 -3.005 1.00 98.00 90 LEU A C 1
ATOM 696 O O . LEU A 1 90 ? -3.384 4.915 -2.319 1.00 98.00 90 LEU A O 1
ATOM 700 N N . GLY A 1 91 ? -4.073 4.188 -4.325 1.00 97.12 91 GLY A N 1
ATOM 701 C CA . GLY A 1 91 ? -2.938 4.639 -5.126 1.00 97.12 91 GLY A CA 1
ATOM 702 C C . GLY A 1 91 ? -1.686 3.769 -4.992 1.00 97.12 91 GLY A C 1
ATOM 703 O O . GLY A 1 91 ? -0.679 4.045 -5.648 1.00 97.12 91 GLY A O 1
ATOM 704 N N . TYR A 1 92 ? -1.719 2.766 -4.114 1.00 97.81 92 TYR A N 1
ATOM 705 C CA . TYR A 1 92 ? -0.785 1.648 -4.045 1.00 97.81 92 TYR A CA 1
ATOM 706 C C . TYR A 1 92 ? -1.303 0.568 -3.084 1.00 97.81 92 TYR A C 1
ATOM 708 O O . TYR A 1 92 ? -2.038 0.865 -2.144 1.00 97.81 92 TYR A O 1
ATOM 716 N N . VAL A 1 93 ? -0.833 -0.668 -3.262 1.00 98.25 93 VAL A N 1
ATOM 717 C CA . VAL A 1 93 ? -0.949 -1.755 -2.277 1.00 98.25 93 VAL A CA 1
ATOM 718 C C . VAL A 1 93 ? 0.429 -2.386 -2.083 1.00 98.25 93 VAL A C 1
ATOM 720 O O . VAL A 1 93 ? 1.030 -2.882 -3.036 1.00 98.25 93 VAL A O 1
ATOM 723 N N . GLN A 1 94 ? 0.960 -2.336 -0.859 1.00 97.12 94 GLN A N 1
ATOM 724 C CA . GLN A 1 94 ? 2.323 -2.785 -0.565 1.00 97.12 94 GLN A CA 1
ATOM 725 C C . GLN A 1 94 ? 2.469 -4.305 -0.710 1.00 97.12 94 GLN A C 1
ATOM 727 O O . GLN A 1 94 ? 1.715 -5.081 -0.123 1.00 97.12 94 GLN A O 1
ATOM 732 N N . ILE A 1 95 ? 3.505 -4.727 -1.435 1.00 96.50 95 ILE A N 1
ATOM 733 C CA . ILE A 1 95 ? 3.910 -6.126 -1.553 1.00 96.50 95 ILE A CA 1
ATOM 734 C C . ILE A 1 95 ? 4.747 -6.502 -0.334 1.00 96.50 95 ILE A C 1
ATOM 736 O O . ILE A 1 95 ? 5.657 -5.778 0.065 1.00 96.50 95 ILE A O 1
ATOM 740 N N . ASP A 1 96 ? 4.449 -7.666 0.234 1.00 93.62 96 ASP A N 1
ATOM 741 C CA . ASP A 1 96 ? 5.102 -8.172 1.432 1.00 93.62 96 ASP A CA 1
ATOM 742 C C . ASP A 1 96 ? 5.411 -9.665 1.295 1.00 93.62 96 ASP A C 1
ATOM 744 O O . ASP A 1 96 ? 4.736 -10.412 0.577 1.00 93.62 96 ASP A O 1
ATOM 748 N N . THR A 1 97 ? 6.481 -10.080 1.964 1.00 89.25 97 THR A N 1
ATOM 749 C CA . THR A 1 97 ? 7.070 -11.415 1.838 1.00 89.25 97 THR A CA 1
ATOM 750 C C . THR A 1 97 ? 6.713 -12.348 2.990 1.00 89.25 97 THR A C 1
ATOM 752 O O . THR A 1 97 ? 6.817 -13.569 2.825 1.00 89.25 97 THR A O 1
ATOM 755 N N . ILE A 1 98 ? 6.267 -11.812 4.126 1.00 90.81 98 ILE A N 1
ATOM 756 C CA . ILE A 1 98 ? 5.891 -12.618 5.286 1.00 90.81 98 ILE A CA 1
ATOM 757 C C . ILE A 1 98 ? 4.595 -13.374 4.972 1.00 90.81 98 ILE A C 1
ATOM 759 O O . ILE A 1 98 ? 3.680 -12.838 4.353 1.00 90.81 98 ILE A O 1
ATOM 763 N N . ASN A 1 99 ? 4.559 -14.657 5.347 1.00 91.69 99 ASN A N 1
ATOM 764 C CA . ASN A 1 99 ? 3.467 -15.579 5.014 1.00 91.69 99 ASN A CA 1
ATOM 765 C C . ASN A 1 99 ? 3.019 -16.442 6.217 1.00 91.69 99 ASN A C 1
ATOM 767 O O . ASN A 1 99 ? 2.674 -17.621 6.067 1.00 91.69 99 ASN A O 1
ATOM 771 N N . VAL A 1 100 ? 3.100 -15.878 7.430 1.00 93.69 100 VAL A N 1
ATOM 772 C CA . VAL A 1 100 ? 2.600 -16.513 8.670 1.00 93.69 100 VAL A CA 1
ATOM 773 C C . VAL A 1 100 ? 1.070 -16.595 8.675 1.00 93.69 100 VAL A C 1
ATOM 775 O O . VAL A 1 100 ? 0.497 -17.628 9.012 1.00 93.69 100 VAL A O 1
ATOM 778 N N . ILE A 1 101 ? 0.447 -15.525 8.197 1.00 94.44 101 ILE A N 1
ATOM 779 C CA . ILE A 1 101 ? -0.887 -15.467 7.609 1.00 94.44 101 ILE A CA 1
ATOM 780 C C . ILE A 1 101 ? -0.721 -15.130 6.122 1.00 94.44 101 ILE A C 1
ATOM 782 O O . ILE A 1 101 ? 0.404 -15.017 5.633 1.00 94.44 101 ILE A O 1
ATOM 786 N N . GLU A 1 102 ? -1.815 -14.964 5.395 1.00 94.69 102 GLU A N 1
ATOM 787 C CA . GLU A 1 102 ? -1.790 -14.484 4.022 1.00 94.69 102 GLU A CA 1
ATOM 788 C C . GLU A 1 102 ? -1.041 -13.150 3.898 1.00 94.69 102 GLU A C 1
ATOM 790 O O . GLU A 1 102 ? -1.076 -12.298 4.788 1.00 94.69 102 GLU A O 1
ATOM 795 N N . ARG A 1 103 ? -0.351 -12.980 2.770 1.00 95.19 103 ARG A N 1
ATOM 796 C CA . ARG A 1 103 ? 0.498 -11.828 2.495 1.00 95.19 103 ARG A CA 1
ATOM 797 C C . ARG A 1 103 ? -0.310 -10.541 2.502 1.00 95.19 103 ARG A C 1
ATOM 799 O O . ARG A 1 103 ? -1.429 -10.459 1.995 1.00 95.19 103 ARG A O 1
ATOM 806 N N . SER A 1 104 ? 0.343 -9.488 2.971 1.00 95.81 104 SER A N 1
ATOM 807 C CA . SER A 1 104 ? -0.291 -8.201 3.245 1.00 95.81 104 SER A CA 1
ATOM 808 C C . SER A 1 104 ? -1.020 -7.575 2.054 1.00 95.81 104 SER A C 1
ATOM 810 O O . SER A 1 104 ? -2.080 -7.000 2.244 1.00 95.81 104 SER A O 1
ATOM 812 N N . HIS A 1 105 ? -0.529 -7.726 0.822 1.00 97.12 105 HIS A N 1
ATOM 813 C CA . HIS A 1 105 ? -1.219 -7.195 -0.364 1.00 97.12 105 HIS A CA 1
ATOM 814 C C . HIS A 1 105 ? -2.558 -7.886 -0.634 1.00 97.12 105 HIS A C 1
ATOM 816 O O . HIS A 1 105 ? -3.515 -7.220 -1.013 1.00 97.12 105 HIS A O 1
ATOM 822 N N . HIS A 1 106 ? -2.646 -9.201 -0.426 1.00 97.38 106 HIS A N 1
ATOM 823 C CA . HIS A 1 106 ? -3.914 -9.918 -0.530 1.00 97.38 106 HIS A CA 1
ATOM 824 C C . HIS A 1 106 ? -4.837 -9.559 0.640 1.00 97.38 106 HIS A C 1
ATOM 826 O O . HIS A 1 106 ? -6.025 -9.351 0.429 1.00 97.38 106 HIS A O 1
ATOM 832 N N . HIS A 1 107 ? -4.287 -9.423 1.850 1.00 97.56 107 HIS A N 1
ATOM 833 C CA . HIS A 1 107 ? -5.043 -9.030 3.042 1.00 97.56 107 HIS A CA 1
ATOM 834 C C . HIS A 1 107 ? -5.664 -7.629 2.899 1.00 97.56 107 HIS A C 1
ATOM 836 O O . HIS A 1 107 ? -6.865 -7.481 3.082 1.00 97.56 107 HIS A O 1
ATOM 842 N N . ILE A 1 108 ? -4.891 -6.621 2.482 1.00 97.88 108 ILE A N 1
ATOM 843 C CA . ILE A 1 108 ? -5.365 -5.235 2.281 1.00 97.88 108 ILE A CA 1
ATOM 844 C C . ILE A 1 108 ? -6.533 -5.170 1.285 1.00 97.88 108 ILE A C 1
ATOM 846 O O . ILE A 1 108 ? -7.470 -4.392 1.484 1.00 97.88 108 ILE A O 1
ATOM 850 N N . LEU A 1 109 ? -6.469 -5.974 0.217 1.00 97.88 109 LEU A N 1
ATOM 851 C CA . LEU A 1 109 ? -7.530 -6.074 -0.786 1.00 97.88 109 LEU A CA 1
ATOM 852 C C . LEU A 1 109 ? -8.761 -6.789 -0.222 1.00 97.88 109 LEU A C 1
ATOM 854 O O . LEU A 1 109 ? -9.860 -6.259 -0.336 1.00 97.88 109 LEU A O 1
ATOM 858 N N . TRP A 1 110 ? -8.576 -7.921 0.461 1.00 96.94 110 TRP A N 1
ATOM 859 C CA . TRP A 1 110 ? -9.659 -8.658 1.121 1.00 96.94 110 TRP A CA 1
ATOM 860 C C . TRP A 1 110 ? -10.430 -7.814 2.146 1.00 96.94 110 TRP A C 1
ATOM 862 O O . TRP A 1 110 ? -11.655 -7.891 2.210 1.00 96.94 110 TRP A O 1
ATOM 872 N N . THR A 1 111 ? -9.741 -6.951 2.900 1.00 96.19 111 THR A N 1
ATOM 873 C CA . THR A 1 111 ? -10.385 -6.035 3.857 1.00 96.19 111 THR A CA 1
ATOM 874 C C . THR A 1 111 ? -11.412 -5.115 3.180 1.00 96.19 111 THR A C 1
ATOM 876 O O . THR A 1 111 ? -12.397 -4.741 3.802 1.00 96.19 111 THR A O 1
ATOM 879 N N . ARG A 1 112 ? -11.211 -4.758 1.903 1.00 96.69 112 ARG A N 1
ATOM 880 C CA . ARG A 1 112 ? -12.058 -3.806 1.156 1.00 96.69 112 ARG A CA 1
ATOM 881 C C . ARG A 1 112 ? -12.907 -4.459 0.059 1.00 96.69 112 ARG A C 1
ATOM 883 O O . ARG A 1 112 ? -13.668 -3.764 -0.607 1.00 96.69 112 ARG A O 1
ATOM 890 N N . ILE A 1 113 ? -12.733 -5.757 -0.179 1.00 97.06 113 ILE A N 1
ATOM 891 C CA . ILE A 1 113 ? -13.392 -6.519 -1.244 1.00 97.06 113 ILE A CA 1
ATOM 892 C C . ILE A 1 113 ? -13.837 -7.855 -0.630 1.00 97.06 113 ILE A C 1
ATOM 894 O O . ILE A 1 113 ? -13.025 -8.781 -0.531 1.00 97.06 113 ILE A O 1
ATOM 898 N N . PRO A 1 114 ? -15.102 -7.982 -0.188 1.00 89.62 114 PRO A N 1
ATOM 899 C CA . PRO A 1 114 ? -15.530 -9.123 0.613 1.00 89.62 114 PRO A CA 1
ATOM 900 C C . PRO A 1 114 ? -15.296 -10.506 0.016 1.00 89.62 114 PRO A C 1
ATOM 902 O O . PRO A 1 114 ? -14.839 -11.399 0.733 1.00 89.62 114 PRO A O 1
ATOM 905 N N . ASN A 1 115 ? -15.518 -10.638 -1.291 1.00 91.94 115 ASN A N 1
ATOM 906 C CA . ASN A 1 115 ? -15.341 -11.871 -2.057 1.00 91.94 115 ASN A CA 1
ATOM 907 C C . ASN A 1 115 ? -14.006 -11.918 -2.825 1.00 91.94 115 ASN A C 1
ATOM 909 O O . ASN A 1 115 ? -13.894 -12.576 -3.858 1.00 91.94 115 ASN A O 1
ATOM 913 N N . TYR A 1 116 ? -12.978 -11.217 -2.332 1.00 96.31 116 TYR A N 1
ATOM 914 C CA . TYR A 1 116 ? -11.657 -11.178 -2.959 1.00 96.31 116 TYR A CA 1
ATOM 915 C C . TYR A 1 116 ? -11.020 -12.563 -3.103 1.00 96.31 116 TYR A C 1
ATOM 917 O O . TYR A 1 116 ? -10.855 -13.301 -2.127 1.00 96.31 116 TYR A O 1
ATOM 925 N N . ARG A 1 117 ? -10.550 -12.871 -4.316 1.00 94.88 117 ARG A N 1
ATOM 926 C CA . ARG A 1 117 ? -9.751 -14.064 -4.609 1.00 94.88 117 ARG A CA 1
ATOM 927 C C . ARG A 1 117 ? -8.353 -13.650 -5.042 1.00 94.88 117 ARG A C 1
ATOM 929 O O . ARG A 1 117 ? -8.168 -12.690 -5.781 1.00 94.88 117 ARG A O 1
ATOM 936 N N . ARG A 1 118 ? -7.338 -14.442 -4.686 1.00 93.75 118 ARG A N 1
ATOM 937 C CA . ARG A 1 118 ? -5.943 -14.178 -5.102 1.00 93.75 118 ARG A CA 1
ATOM 938 C C . ARG A 1 118 ? -5.776 -14.109 -6.625 1.00 93.75 118 ARG A C 1
ATOM 940 O O . ARG A 1 118 ? -4.942 -13.351 -7.117 1.00 93.75 118 ARG A O 1
ATOM 947 N N . ALA A 1 119 ? -6.599 -14.861 -7.358 1.00 94.81 119 ALA A N 1
ATOM 948 C CA . ALA A 1 119 ? -6.654 -14.834 -8.815 1.00 94.81 119 ALA A CA 1
ATOM 949 C C . ALA A 1 119 ? -7.093 -13.472 -9.381 1.00 94.81 119 ALA A C 1
ATOM 951 O O . ALA A 1 119 ? -6.673 -13.131 -10.481 1.00 94.81 119 ALA A O 1
ATOM 952 N N . ASP A 1 120 ? -7.864 -12.671 -8.637 1.00 96.38 120 ASP A N 1
ATOM 953 C CA . ASP A 1 120 ? -8.336 -11.362 -9.100 1.00 96.38 120 ASP A CA 1
ATOM 954 C C . ASP A 1 120 ? -7.168 -10.370 -9.245 1.00 96.38 120 ASP A C 1
ATOM 956 O O . ASP A 1 120 ? -7.094 -9.624 -10.221 1.00 96.38 120 ASP A O 1
ATOM 960 N N . LEU A 1 121 ? -6.184 -10.427 -8.338 1.00 96.19 121 LEU A N 1
ATOM 961 C CA . LEU A 1 121 ? -4.954 -9.636 -8.449 1.00 96.19 121 LEU A CA 1
ATOM 962 C C . LEU A 1 121 ? -4.060 -10.108 -9.598 1.00 96.19 121 LEU A C 1
ATOM 964 O O . LEU A 1 121 ? -3.491 -9.282 -10.311 1.00 96.19 121 LEU A O 1
ATOM 968 N N . ARG A 1 122 ? -3.970 -11.426 -9.818 1.00 95.56 122 ARG A N 1
ATOM 969 C CA . ARG A 1 122 ? -3.273 -11.981 -10.987 1.00 95.56 122 ARG A CA 1
ATOM 970 C C . ARG A 1 122 ? -3.938 -11.526 -12.286 1.00 95.56 122 ARG A C 1
ATOM 972 O O . ARG A 1 122 ? -3.235 -11.131 -13.208 1.00 95.56 122 ARG A O 1
ATOM 979 N N . GLN A 1 123 ? -5.268 -11.551 -12.359 1.00 97.19 123 GLN A N 1
ATOM 980 C CA . GLN A 1 123 ? -6.019 -11.068 -13.516 1.00 97.19 123 GLN A CA 1
ATOM 981 C C . GLN A 1 123 ? -5.726 -9.581 -13.770 1.00 97.19 123 GLN A C 1
ATOM 983 O O . GLN A 1 123 ? -5.322 -9.228 -14.878 1.00 97.19 123 GLN A O 1
ATOM 988 N N . ALA A 1 124 ? -5.817 -8.738 -12.735 1.00 97.00 124 ALA A N 1
ATOM 989 C CA . ALA A 1 124 ? -5.546 -7.303 -12.829 1.00 97.00 124 ALA A CA 1
ATOM 990 C C . ALA A 1 124 ? -4.101 -6.983 -13.272 1.00 97.00 124 ALA A C 1
ATOM 992 O O . ALA A 1 124 ? -3.880 -6.057 -14.054 1.00 97.00 124 ALA A O 1
ATOM 993 N N . GLN A 1 125 ? -3.110 -7.745 -12.796 1.00 96.38 125 GLN A N 1
ATOM 994 C CA . GLN A 1 125 ? -1.701 -7.545 -13.149 1.00 96.38 125 GLN A CA 1
ATOM 995 C C . GLN A 1 125 ? -1.340 -8.123 -14.523 1.00 96.38 125 GLN A C 1
ATOM 997 O O . GLN A 1 125 ? -0.738 -7.442 -15.350 1.00 96.38 125 GLN A O 1
ATOM 1002 N N . SER A 1 126 ? -1.639 -9.401 -14.744 1.00 96.00 126 SER A N 1
ATOM 1003 C CA . SER A 1 126 ? -1.043 -10.184 -15.830 1.00 96.00 126 SER A CA 1
ATOM 1004 C C . SER A 1 126 ? -1.877 -10.191 -17.102 1.00 96.00 126 SER A C 1
ATOM 1006 O O . SER A 1 126 ? -1.309 -10.233 -18.195 1.00 96.00 126 SER A O 1
ATOM 1008 N N . VAL A 1 127 ? -3.205 -10.154 -16.969 1.00 96.44 127 VAL A N 1
ATOM 1009 C CA . VAL A 1 127 ? -4.132 -10.268 -18.102 1.00 96.44 127 VAL A CA 1
ATOM 1010 C C . VAL A 1 127 ? -4.655 -8.892 -18.495 1.00 96.44 127 VAL A C 1
ATOM 1012 O O . VAL A 1 127 ? -4.374 -8.431 -19.599 1.00 96.44 127 VAL A O 1
ATOM 1015 N N . ASP A 1 128 ? -5.329 -8.208 -17.568 1.00 96.75 128 ASP A N 1
ATOM 1016 C CA . ASP A 1 128 ? -5.938 -6.895 -17.810 1.00 96.75 128 ASP A CA 1
ATOM 1017 C C . ASP A 1 128 ? -4.884 -5.783 -17.866 1.00 96.75 128 ASP A C 1
ATOM 1019 O O . ASP A 1 128 ? -5.098 -4.747 -18.495 1.00 96.75 128 ASP A O 1
ATOM 1023 N N . LYS A 1 129 ? -3.741 -5.992 -17.192 1.00 96.31 129 LYS A N 1
ATOM 1024 C CA . LYS A 1 129 ? -2.630 -5.030 -17.082 1.00 96.31 129 LYS A CA 1
ATO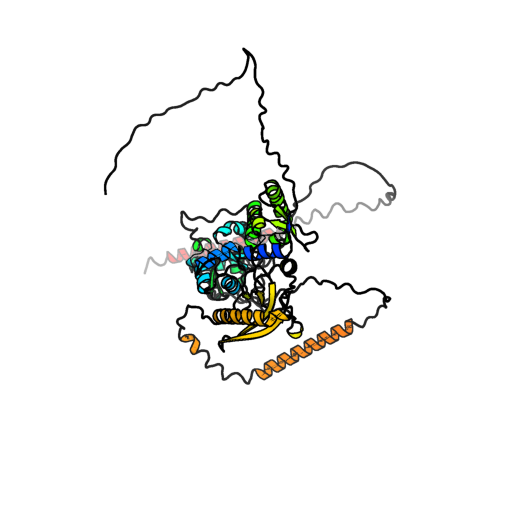M 1025 C C . LYS A 1 129 ? -3.119 -3.660 -16.604 1.00 96.31 129 LYS A C 1
ATOM 1027 O O . LYS A 1 129 ? -2.638 -2.617 -17.044 1.00 96.31 129 LYS A O 1
ATOM 1032 N N . SER A 1 130 ? -4.092 -3.667 -15.696 1.00 96.94 130 SER A N 1
ATOM 1033 C CA . SER A 1 130 ? -4.625 -2.478 -15.031 1.00 96.94 130 SER A CA 1
ATOM 1034 C C . SER A 1 130 ? -3.750 -2.062 -13.843 1.00 96.94 130 SER A C 1
ATOM 1036 O O . SER A 1 130 ? -3.746 -0.895 -13.440 1.00 96.94 130 SER A O 1
ATOM 1038 N N . VAL A 1 131 ? -2.942 -2.994 -13.329 1.00 97.56 131 VAL A N 1
ATOM 1039 C CA . VAL A 1 131 ? -2.025 -2.813 -12.201 1.00 97.56 131 VAL A CA 1
ATOM 1040 C C . VAL A 1 131 ? -0.614 -3.280 -12.579 1.00 97.56 131 VAL A C 1
ATOM 1042 O O . VAL A 1 131 ? -0.441 -4.286 -13.257 1.00 97.56 131 VAL A O 1
ATOM 1045 N N . PHE A 1 132 ? 0.414 -2.563 -12.124 1.00 97.69 132 PHE A N 1
ATOM 1046 C CA . PHE A 1 132 ? 1.820 -2.940 -12.292 1.00 97.69 132 PHE A CA 1
ATOM 1047 C C . PHE A 1 132 ? 2.600 -2.793 -10.990 1.00 97.69 132 PHE A C 1
ATOM 1049 O O . PHE A 1 132 ? 2.157 -2.143 -10.045 1.00 97.69 132 PHE A O 1
ATOM 1056 N N . GLU A 1 133 ? 3.788 -3.385 -10.940 1.00 98.00 133 GLU A N 1
ATOM 1057 C CA . GLU A 1 133 ? 4.656 -3.295 -9.773 1.00 98.00 133 GLU A CA 1
ATOM 1058 C C . GLU A 1 133 ? 5.691 -2.195 -9.920 1.00 98.00 133 GLU A C 1
ATOM 1060 O O . GLU A 1 133 ? 6.443 -2.165 -10.896 1.00 98.00 133 GLU A O 1
ATOM 1065 N N . TYR A 1 134 ? 5.803 -1.341 -8.905 1.00 97.94 134 TYR A N 1
ATOM 1066 C CA . TYR A 1 134 ? 6.939 -0.439 -8.793 1.00 97.94 134 TYR A CA 1
ATOM 1067 C C . TYR A 1 134 ? 7.171 0.057 -7.369 1.00 97.94 134 TYR A C 1
ATOM 1069 O O . TYR A 1 134 ? 6.408 -0.209 -6.440 1.00 97.94 134 TYR A O 1
ATOM 1077 N N . TRP A 1 135 ? 8.284 0.760 -7.191 1.00 95.62 135 TRP A N 1
ATOM 1078 C CA . TRP A 1 135 ? 8.684 1.323 -5.914 1.00 95.62 135 TRP A CA 1
ATOM 1079 C C . TRP A 1 135 ? 7.907 2.606 -5.588 1.00 95.62 135 TRP A C 1
ATOM 1081 O O . TRP A 1 135 ? 7.979 3.587 -6.331 1.00 95.62 135 TRP A O 1
ATOM 1091 N N . THR A 1 136 ? 7.203 2.605 -4.454 1.00 93.94 136 THR A N 1
ATOM 1092 C CA . THR A 1 136 ? 6.571 3.786 -3.846 1.00 93.94 136 THR A CA 1
ATOM 1093 C C . THR A 1 136 ? 7.366 4.193 -2.592 1.00 93.94 136 THR A C 1
ATOM 1095 O O . THR A 1 136 ? 8.483 4.691 -2.712 1.00 93.94 136 THR A O 1
ATOM 1098 N N . HIS A 1 137 ? 6.838 3.955 -1.390 1.00 92.62 137 HIS A N 1
ATOM 1099 C CA . HIS A 1 137 ? 7.598 3.886 -0.134 1.00 92.62 137 HIS A CA 1
ATOM 1100 C C . HIS A 1 137 ? 8.191 2.481 0.081 1.00 92.62 137 HIS A C 1
ATOM 1102 O O . HIS A 1 137 ? 9.188 2.326 0.781 1.00 92.62 137 HIS A O 1
ATOM 1108 N N . ALA A 1 138 ? 7.577 1.484 -0.558 1.00 94.38 138 ALA A N 1
ATOM 1109 C CA . ALA A 1 138 ? 7.946 0.078 -0.599 1.00 94.38 138 ALA A CA 1
ATOM 1110 C C . ALA A 1 138 ? 7.598 -0.494 -1.985 1.00 94.38 138 ALA A C 1
ATOM 1112 O O . ALA A 1 138 ? 6.880 0.145 -2.765 1.00 94.38 138 ALA A O 1
ATOM 1113 N N . LEU A 1 139 ? 8.065 -1.703 -2.310 1.00 96.44 139 LEU A N 1
ATOM 1114 C CA . LEU A 1 139 ? 7.601 -2.380 -3.522 1.00 96.44 139 LEU A CA 1
ATOM 1115 C C . LEU A 1 139 ? 6.082 -2.581 -3.430 1.00 96.44 139 LEU A C 1
ATOM 1117 O O . LEU A 1 139 ? 5.597 -3.133 -2.447 1.00 96.44 139 LEU A O 1
ATOM 1121 N N . SER A 1 140 ? 5.340 -2.097 -4.421 1.00 98.06 140 SER A N 1
ATOM 1122 C CA . SER A 1 140 ? 3.880 -2.041 -4.369 1.00 98.06 140 SER A CA 1
ATOM 1123 C C . SER A 1 140 ? 3.255 -2.343 -5.724 1.00 98.06 140 SER A C 1
ATOM 1125 O O . SER A 1 140 ? 3.856 -2.074 -6.763 1.00 98.06 140 SER A O 1
ATOM 1127 N N . TYR A 1 141 ? 2.018 -2.826 -5.691 1.00 98.44 141 TYR A N 1
ATOM 1128 C CA . TYR A 1 141 ? 1.092 -2.758 -6.812 1.00 98.44 141 TYR A CA 1
ATOM 1129 C C . TYR A 1 141 ? 0.575 -1.327 -6.964 1.00 98.44 141 TYR A C 1
ATOM 1131 O O . TYR A 1 141 ? 0.226 -0.687 -5.971 1.00 98.44 141 TYR A O 1
ATOM 1139 N N . VAL A 1 142 ? 0.557 -0.821 -8.192 1.00 98.44 142 VAL A N 1
ATOM 1140 C CA . VAL A 1 142 ? 0.236 0.563 -8.554 1.00 98.44 142 VAL A CA 1
ATOM 1141 C C . VAL A 1 142 ? -0.652 0.562 -9.805 1.00 98.44 142 VAL A C 1
ATOM 1143 O O . VAL A 1 142 ? -0.460 -0.292 -10.670 1.00 98.44 142 VAL A O 1
ATOM 1146 N N . PRO A 1 143 ? -1.594 1.506 -9.962 1.00 98.00 143 PRO A N 1
ATOM 1147 C CA . PRO A 1 143 ? -2.416 1.601 -11.170 1.00 98.00 143 PRO A CA 1
ATOM 1148 C C . PRO A 1 143 ? -1.571 1.925 -12.401 1.00 98.00 143 PRO A C 1
ATOM 1150 O O . PRO A 1 143 ? -0.785 2.872 -12.387 1.00 98.00 143 PRO A O 1
ATOM 1153 N N . VAL A 1 144 ? -1.767 1.209 -13.508 1.00 97.31 144 VAL A N 1
ATOM 1154 C CA . VAL A 1 144 ? -0.995 1.437 -14.747 1.00 97.31 144 VAL A CA 1
ATOM 1155 C C . VAL A 1 144 ? -1.215 2.830 -15.324 1.00 97.31 144 VAL A C 1
ATOM 1157 O O . VAL A 1 144 ? -0.286 3.423 -15.871 1.00 97.31 144 VAL A O 1
ATOM 1160 N N . LYS A 1 145 ? -2.389 3.432 -15.119 1.00 96.38 145 LYS A N 1
ATOM 1161 C CA . LYS A 1 145 ? -2.631 4.828 -15.514 1.00 96.38 145 LYS A CA 1
ATOM 1162 C C . LYS A 1 145 ? -1.710 5.839 -14.814 1.00 96.38 145 LYS A C 1
ATOM 1164 O O . LYS A 1 145 ? -1.405 6.888 -15.381 1.00 96.38 145 LYS A O 1
ATOM 1169 N N . ASP A 1 146 ? -1.201 5.496 -13.630 1.00 97.94 146 ASP A N 1
ATOM 1170 C CA . ASP A 1 146 ? -0.280 6.335 -12.859 1.00 97.94 146 ASP A CA 1
ATOM 1171 C C . ASP A 1 146 ? 1.187 6.100 -13.244 1.00 97.94 146 ASP A C 1
ATOM 1173 O O . ASP A 1 146 ? 2.082 6.806 -12.769 1.00 97.94 146 ASP A O 1
ATOM 1177 N N . LEU A 1 147 ? 1.464 5.160 -14.154 1.00 97.50 147 LEU A N 1
ATOM 1178 C CA . LEU A 1 147 ? 2.811 4.790 -14.579 1.00 97.50 147 LEU A CA 1
ATOM 1179 C C . LEU A 1 147 ? 3.674 6.000 -14.959 1.00 97.50 147 LEU A C 1
ATOM 1181 O O . LEU A 1 147 ? 4.866 6.056 -14.634 1.00 97.50 147 LEU A O 1
ATOM 1185 N N . ARG A 1 148 ? 3.075 7.004 -15.612 1.00 98.00 148 ARG A N 1
ATOM 1186 C CA . ARG A 1 148 ? 3.781 8.212 -16.060 1.00 98.00 148 ARG A CA 1
ATOM 1187 C C . ARG A 1 148 ? 4.474 8.976 -14.928 1.00 98.00 148 ARG A C 1
ATOM 1189 O O . ARG A 1 148 ? 5.458 9.670 -15.196 1.00 98.00 148 ARG A O 1
ATOM 1196 N N . PHE A 1 149 ? 4.000 8.844 -13.688 1.00 98.25 149 PHE A N 1
ATOM 1197 C CA . PHE A 1 149 ? 4.589 9.475 -12.504 1.00 98.25 149 PHE A CA 1
ATOM 1198 C C . PHE A 1 149 ? 5.809 8.713 -11.963 1.00 98.25 149 PHE A C 1
ATOM 1200 O O . PHE A 1 149 ? 6.634 9.300 -11.267 1.00 98.25 149 PHE A O 1
ATOM 1207 N N . PHE A 1 150 ? 5.982 7.443 -12.341 1.00 97.88 150 PHE A N 1
ATOM 1208 C CA . PHE A 1 150 ? 7.108 6.592 -11.935 1.00 97.88 150 PHE A CA 1
ATOM 1209 C C . PHE A 1 150 ? 8.233 6.546 -12.978 1.00 97.88 150 PHE A C 1
ATOM 1211 O O . PHE A 1 150 ? 9.402 6.342 -12.641 1.00 97.88 150 PHE A O 1
ATOM 1218 N N . MET A 1 151 ? 7.919 6.827 -14.245 1.00 97.81 151 MET A N 1
ATOM 1219 C CA . MET A 1 151 ? 8.909 6.892 -15.326 1.00 97.81 151 MET A CA 1
ATOM 1220 C C . MET A 1 151 ? 10.076 7.873 -15.095 1.00 97.81 151 MET A C 1
ATOM 1222 O O . MET A 1 151 ? 11.182 7.567 -15.554 1.00 97.81 151 MET A O 1
ATOM 1226 N N . PRO A 1 152 ? 9.917 9.031 -14.416 1.00 97.62 152 PRO A N 1
ATOM 1227 C CA . PRO A 1 152 ? 11.051 9.888 -14.071 1.00 97.62 152 PRO A CA 1
ATOM 1228 C C . PRO A 1 152 ? 12.085 9.180 -13.188 1.00 97.62 152 PRO A C 1
ATOM 1230 O O . PRO A 1 152 ? 13.281 9.311 -13.446 1.00 97.62 152 PRO A O 1
ATOM 1233 N N . ALA A 1 153 ? 11.645 8.377 -12.213 1.00 95.94 153 ALA A N 1
ATOM 1234 C CA . ALA A 1 153 ? 12.539 7.575 -11.378 1.00 95.94 153 ALA A CA 1
ATOM 1235 C C . ALA A 1 153 ? 13.236 6.478 -12.200 1.00 95.94 153 ALA A C 1
ATOM 1237 O O . ALA A 1 153 ? 14.450 6.316 -12.107 1.00 95.94 153 ALA A O 1
ATOM 1238 N N . MET A 1 154 ? 12.506 5.800 -13.093 1.00 97.56 154 MET A N 1
ATOM 1239 C CA . MET A 1 154 ? 13.095 4.817 -14.016 1.00 97.56 154 MET A CA 1
ATOM 1240 C C . MET A 1 154 ? 14.189 5.444 -14.894 1.00 97.56 154 MET A C 1
ATOM 1242 O O . MET A 1 154 ? 15.282 4.899 -15.051 1.00 97.56 154 MET A O 1
ATOM 1246 N N . LYS A 1 155 ? 13.921 6.637 -15.444 1.00 96.88 155 LYS A N 1
ATOM 1247 C CA . LYS A 1 155 ? 14.890 7.416 -16.231 1.00 96.88 155 LYS A CA 1
ATOM 1248 C C . LYS A 1 155 ? 16.106 7.826 -15.407 1.00 96.88 155 LYS A C 1
ATOM 1250 O O . LYS A 1 155 ? 17.222 7.757 -15.919 1.00 96.88 155 LYS A O 1
ATOM 1255 N N . LEU A 1 156 ? 15.898 8.230 -14.155 1.00 95.62 156 LEU A N 1
ATOM 1256 C CA . LEU A 1 156 ? 16.977 8.563 -13.232 1.00 95.62 156 LEU A CA 1
ATOM 1257 C C . LEU A 1 156 ? 17.897 7.355 -13.017 1.00 95.62 156 LEU A C 1
ATOM 1259 O O . LEU A 1 156 ? 19.102 7.479 -13.204 1.00 95.62 156 LEU A O 1
ATOM 1263 N N . HIS A 1 157 ? 17.334 6.171 -12.758 1.00 96.00 157 HIS A N 1
ATOM 1264 C CA . HIS A 1 157 ? 18.108 4.935 -12.595 1.00 96.00 157 HIS A CA 1
ATOM 1265 C C . HIS A 1 157 ? 18.847 4.491 -13.860 1.00 96.00 157 HIS A C 1
ATOM 1267 O O . HIS A 1 157 ? 19.901 3.859 -13.773 1.00 96.00 157 HIS A O 1
ATOM 1273 N N . ARG A 1 158 ? 18.331 4.818 -15.051 1.00 94.31 158 ARG A N 1
ATOM 1274 C CA . ARG A 1 158 ? 19.066 4.598 -16.309 1.00 94.31 158 ARG A CA 1
ATOM 1275 C C . ARG A 1 158 ? 20.256 5.539 -16.454 1.00 94.31 158 ARG A C 1
ATOM 1277 O O . ARG A 1 158 ? 21.296 5.116 -16.943 1.00 94.31 158 ARG A O 1
ATOM 1284 N N . ARG A 1 159 ? 20.100 6.802 -16.047 1.00 95.06 159 ARG A N 1
ATOM 1285 C CA . ARG A 1 159 ? 21.143 7.830 -16.168 1.00 95.06 159 ARG A CA 1
ATOM 1286 C C . ARG A 1 159 ? 22.245 7.670 -15.123 1.00 95.06 159 ARG A C 1
ATOM 1288 O O . ARG A 1 159 ? 23.415 7.797 -15.456 1.00 95.06 159 ARG A O 1
ATOM 1295 N N . GLU A 1 160 ? 21.865 7.442 -13.872 1.00 93.81 160 GLU A N 1
ATOM 1296 C CA . GLU A 1 160 ? 22.765 7.511 -12.710 1.00 93.81 160 GLU A CA 1
ATOM 1297 C C . GLU A 1 160 ? 23.078 6.135 -12.115 1.00 93.81 160 GLU A C 1
ATOM 1299 O O . GLU A 1 160 ? 23.890 6.015 -11.200 1.00 93.81 160 GLU A O 1
ATOM 1304 N N . GLY A 1 161 ? 22.447 5.081 -12.635 1.00 90.12 161 GLY A N 1
ATOM 1305 C CA . GLY A 1 161 ? 22.501 3.754 -12.043 1.00 90.12 161 GLY A CA 1
ATOM 1306 C C . GLY A 1 161 ? 21.626 3.643 -10.795 1.00 90.12 161 GLY A C 1
ATOM 1307 O O . GLY A 1 161 ? 20.785 4.491 -10.482 1.00 90.12 161 GLY A O 1
ATOM 1308 N N . HIS A 1 162 ? 21.808 2.547 -10.069 1.00 90.62 162 HIS A N 1
ATOM 1309 C CA . HIS A 1 162 ? 21.064 2.272 -8.849 1.00 90.62 162 HIS A CA 1
ATOM 1310 C C . HIS A 1 162 ? 22.043 1.963 -7.718 1.00 90.62 162 HIS A C 1
ATOM 1312 O O . HIS A 1 162 ? 22.808 1.005 -7.808 1.00 90.62 162 HIS A O 1
ATOM 1318 N N . LYS A 1 163 ? 22.001 2.751 -6.635 1.00 87.25 163 LYS A N 1
ATOM 1319 C CA . LYS A 1 163 ? 22.984 2.713 -5.534 1.00 87.25 163 LYS A CA 1
ATOM 1320 C C . LYS A 1 163 ? 23.253 1.299 -5.008 1.00 87.25 163 LYS A C 1
ATOM 1322 O O . LYS A 1 163 ? 24.401 0.906 -4.853 1.00 87.25 163 LYS A O 1
ATOM 1327 N N . TRP A 1 164 ? 22.194 0.522 -4.786 1.00 84.00 164 TRP A N 1
ATOM 1328 C CA . TRP A 1 164 ? 22.282 -0.840 -4.244 1.00 84.00 164 TRP A CA 1
ATOM 1329 C C . TRP A 1 164 ? 22.611 -1.922 -5.274 1.00 84.00 164 TRP A C 1
ATOM 1331 O O . TRP A 1 164 ? 22.880 -3.059 -4.897 1.00 84.00 164 TRP A O 1
ATOM 1341 N N . LEU A 1 165 ? 22.564 -1.589 -6.564 1.00 90.62 165 LEU A N 1
ATOM 1342 C CA . LEU A 1 165 ? 22.800 -2.503 -7.686 1.00 90.62 165 LEU A CA 1
ATOM 1343 C C . LEU A 1 165 ? 24.003 -2.040 -8.523 1.00 90.62 165 LEU A C 1
ATOM 1345 O O . LEU A 1 165 ? 24.162 -2.454 -9.664 1.00 90.62 165 LEU A O 1
ATOM 1349 N N . SER A 1 166 ? 24.868 -1.206 -7.940 1.00 88.12 166 SER A N 1
ATOM 1350 C CA . SER A 1 166 ? 26.081 -0.667 -8.568 1.00 88.12 166 SER A CA 1
ATOM 1351 C C . SER A 1 166 ? 27.092 -1.746 -8.955 1.00 88.12 166 SER A C 1
ATOM 1353 O O . SER A 1 166 ? 27.913 -1.527 -9.838 1.00 88.12 166 SER A O 1
ATOM 1355 N N . SER A 1 167 ? 27.013 -2.922 -8.325 1.00 88.50 167 SER A N 1
ATOM 1356 C CA . SER A 1 167 ? 27.848 -4.080 -8.648 1.00 88.50 167 SER A CA 1
ATOM 1357 C C . SER A 1 167 ? 27.468 -4.771 -9.964 1.00 88.50 167 SER A C 1
ATOM 1359 O O . SER A 1 167 ? 28.197 -5.652 -10.401 1.00 88.50 167 SER A O 1
ATOM 1361 N N . VAL A 1 168 ? 26.302 -4.466 -10.546 1.00 89.25 168 VAL A N 1
ATOM 1362 C CA . VAL A 1 168 ? 25.841 -5.092 -11.793 1.00 89.25 168 VAL A CA 1
ATOM 1363 C C . VAL A 1 168 ? 26.599 -4.476 -12.960 1.00 89.25 168 VAL A C 1
ATOM 1365 O O . VAL A 1 168 ? 26.543 -3.264 -13.177 1.00 89.25 168 VAL A O 1
ATOM 1368 N N . THR A 1 169 ? 27.285 -5.305 -13.740 1.00 89.62 169 THR A N 1
ATOM 1369 C CA . THR A 1 169 ? 28.048 -4.824 -14.890 1.00 89.62 169 THR A CA 1
ATOM 1370 C C . THR A 1 169 ? 27.148 -4.636 -16.119 1.00 89.62 169 THR A C 1
ATOM 1372 O O . THR A 1 169 ? 26.100 -5.279 -16.254 1.00 89.62 169 THR A O 1
ATOM 1375 N N . PRO A 1 170 ? 27.563 -3.814 -17.100 1.00 91.56 170 PRO A N 1
ATOM 1376 C CA . PRO A 1 170 ? 26.872 -3.737 -18.385 1.00 91.56 170 PRO A CA 1
ATOM 1377 C C . PRO A 1 170 ? 26.805 -5.078 -19.134 1.00 91.56 170 PRO A C 1
ATOM 1379 O O . PRO A 1 170 ? 25.921 -5.258 -19.970 1.00 91.56 170 PRO A O 1
ATOM 1382 N N . VAL A 1 171 ? 27.736 -6.006 -18.876 1.00 90.88 171 VAL A N 1
ATOM 1383 C CA . VAL A 1 171 ? 27.723 -7.355 -19.466 1.00 90.88 171 VAL A CA 1
ATOM 1384 C C . VAL A 1 171 ? 26.566 -8.167 -18.888 1.00 90.88 171 VAL A C 1
ATOM 1386 O O . VAL A 1 171 ? 25.790 -8.718 -19.667 1.00 90.88 171 VAL A O 1
ATOM 1389 N N . ASP A 1 172 ? 26.391 -8.151 -17.564 1.00 91.19 172 ASP A N 1
ATOM 1390 C CA . ASP A 1 172 ? 25.301 -8.858 -16.875 1.00 91.19 172 ASP A CA 1
ATOM 1391 C C . ASP A 1 172 ? 23.935 -8.362 -17.355 1.00 91.19 172 ASP A C 1
ATOM 1393 O O . ASP A 1 172 ? 23.058 -9.148 -17.718 1.00 91.19 172 ASP A O 1
ATOM 1397 N N . LEU A 1 173 ? 23.774 -7.036 -17.443 1.00 93.19 173 LEU A N 1
ATOM 1398 C CA . LEU A 1 173 ? 22.545 -6.428 -17.942 1.00 93.19 173 LEU A CA 1
ATOM 1399 C C . LEU A 1 173 ? 22.277 -6.820 -19.404 1.00 93.19 173 LEU A C 1
ATOM 1401 O O . LEU A 1 173 ? 21.152 -7.164 -19.760 1.00 93.19 173 LEU A O 1
ATOM 1405 N N . ARG A 1 174 ? 23.301 -6.815 -20.270 1.00 94.19 174 ARG A N 1
ATOM 1406 C CA . ARG A 1 174 ? 23.147 -7.255 -21.667 1.00 94.19 174 ARG A CA 1
ATOM 1407 C C . ARG A 1 174 ? 22.783 -8.735 -21.778 1.00 94.19 174 ARG A C 1
ATOM 1409 O O . ARG A 1 174 ? 22.007 -9.060 -22.674 1.00 94.19 174 ARG A O 1
ATOM 1416 N N . LYS A 1 175 ? 23.315 -9.600 -20.905 1.00 93.12 175 LYS A N 1
ATOM 1417 C CA . LYS A 1 175 ? 22.992 -11.036 -20.861 1.00 93.12 175 LYS A CA 1
ATOM 1418 C C . LYS A 1 175 ? 21.495 -11.231 -20.622 1.00 93.12 175 LYS A C 1
ATOM 1420 O O . LYS A 1 175 ? 20.815 -11.761 -21.498 1.00 93.12 175 LYS A O 1
ATOM 1425 N N . VAL A 1 176 ? 20.963 -10.712 -19.512 1.00 94.75 176 VAL A N 1
ATOM 1426 C CA . VAL A 1 176 ? 19.538 -10.894 -19.168 1.00 94.75 176 VAL A CA 1
ATOM 1427 C C . VAL A 1 176 ? 18.609 -10.243 -20.194 1.00 94.75 176 VAL A C 1
ATOM 1429 O O . VAL A 1 176 ? 17.618 -10.839 -20.603 1.00 94.75 176 VAL A O 1
ATOM 1432 N N . MET A 1 177 ? 18.967 -9.062 -20.709 1.00 96.75 177 MET A N 1
ATOM 1433 C CA . MET A 1 177 ? 18.173 -8.397 -21.745 1.00 96.75 177 MET A CA 1
ATOM 1434 C C . MET A 1 177 ? 18.205 -9.139 -23.091 1.00 96.75 177 MET A C 1
ATOM 1436 O O . MET A 1 177 ? 17.297 -8.960 -23.899 1.00 96.75 177 MET A O 1
ATOM 1440 N N . ARG A 1 178 ? 19.250 -9.923 -23.392 1.00 95.75 178 ARG A N 1
ATOM 1441 C CA . ARG A 1 178 ? 19.294 -10.767 -24.598 1.00 95.75 178 ARG A CA 1
ATOM 1442 C C . ARG A 1 178 ? 18.369 -11.970 -24.447 1.00 95.75 178 ARG A C 1
ATOM 1444 O O . ARG A 1 178 ? 17.608 -12.227 -25.371 1.00 95.75 178 ARG A O 1
ATOM 1451 N N . LEU A 1 179 ? 18.421 -12.643 -23.296 1.00 95.12 179 LEU A N 1
ATOM 1452 C CA . LEU A 1 179 ? 17.569 -13.795 -22.992 1.00 95.12 179 LEU A CA 1
ATOM 1453 C C . LEU A 1 179 ? 16.088 -13.426 -23.118 1.00 95.12 179 LEU A C 1
ATOM 1455 O O . LEU A 1 179 ? 15.391 -14.007 -23.935 1.00 95.12 179 LEU A O 1
ATOM 1459 N N . ILE A 1 180 ? 15.641 -12.359 -22.449 1.00 96.69 180 ILE A N 1
ATOM 1460 C CA . ILE A 1 180 ? 14.224 -11.942 -22.478 1.00 96.69 180 ILE A CA 1
ATOM 1461 C C . ILE A 1 180 ? 13.762 -11.543 -23.888 1.00 96.69 180 ILE A C 1
ATOM 1463 O O . ILE A 1 180 ? 12.628 -11.807 -24.291 1.00 96.69 180 ILE A O 1
ATOM 1467 N N . ARG A 1 181 ? 14.630 -10.899 -24.680 1.00 96.19 181 ARG A N 1
ATOM 1468 C CA . ARG A 1 181 ? 14.287 -10.566 -26.073 1.00 96.19 181 ARG A CA 1
ATOM 1469 C C . ARG A 1 181 ? 14.092 -11.813 -26.931 1.00 96.19 181 ARG A C 1
ATOM 1471 O O . ARG A 1 181 ? 13.195 -11.796 -27.764 1.00 96.19 181 ARG A O 1
ATOM 1478 N N . ARG A 1 182 ? 14.926 -12.840 -26.738 1.00 95.56 182 ARG A N 1
ATOM 1479 C CA . ARG A 1 182 ? 14.894 -14.090 -27.506 1.00 95.56 182 ARG A CA 1
ATOM 1480 C C . ARG A 1 182 ? 13.752 -15.006 -27.061 1.00 95.56 182 ARG A C 1
ATOM 1482 O O . ARG A 1 182 ? 13.007 -15.471 -27.910 1.00 95.56 182 ARG A O 1
ATOM 1489 N N . ASP A 1 183 ? 13.623 -15.223 -25.755 1.00 94.38 183 ASP A N 1
ATOM 1490 C CA . ASP A 1 183 ? 12.824 -16.318 -25.187 1.00 94.38 183 ASP A CA 1
ATOM 1491 C C . ASP A 1 183 ? 11.456 -15.867 -24.662 1.00 94.38 183 ASP A C 1
ATOM 1493 O O . ASP A 1 183 ? 10.610 -16.700 -24.358 1.00 94.38 183 ASP A O 1
ATOM 1497 N N . GLY A 1 184 ? 11.211 -14.556 -24.571 1.00 95.50 184 GLY A N 1
ATOM 1498 C CA . GLY A 1 184 ? 9.980 -14.038 -23.977 1.00 95.50 184 GLY A CA 1
ATOM 1499 C C . GLY A 1 184 ? 10.131 -13.702 -22.494 1.00 95.50 184 GLY A C 1
ATOM 1500 O O . GLY A 1 184 ? 11.233 -13.441 -22.000 1.00 95.50 184 GLY A O 1
ATOM 1501 N N . ALA A 1 185 ? 9.002 -13.666 -21.791 1.00 96.75 185 ALA A N 1
ATOM 1502 C CA . ALA A 1 185 ? 8.965 -13.498 -20.347 1.00 96.75 185 ALA A CA 1
ATOM 1503 C C . ALA A 1 185 ? 9.667 -14.675 -19.652 1.00 96.75 185 ALA A C 1
ATOM 1505 O O . ALA A 1 185 ? 9.450 -15.826 -20.021 1.00 96.75 185 ALA A O 1
ATOM 1506 N N . LEU A 1 186 ? 10.481 -14.402 -18.631 1.00 96.25 186 LEU A N 1
ATOM 1507 C CA . LEU A 1 186 ? 11.196 -15.449 -17.894 1.00 96.25 186 LEU A CA 1
ATOM 1508 C C . LEU A 1 186 ? 11.331 -15.138 -16.410 1.00 96.25 186 LEU A C 1
ATOM 1510 O O . LEU A 1 186 ? 11.295 -13.988 -15.968 1.00 96.25 186 LEU A O 1
ATOM 1514 N N . THR A 1 187 ? 11.545 -16.180 -15.629 1.00 95.19 187 THR A N 1
ATOM 1515 C CA . THR A 1 187 ? 11.846 -16.117 -14.205 1.00 95.19 187 THR A CA 1
ATOM 1516 C C . THR A 1 187 ? 13.341 -16.314 -13.958 1.00 95.19 187 THR A C 1
ATOM 1518 O O . THR A 1 187 ? 14.106 -16.739 -14.818 1.00 95.19 187 THR A O 1
ATOM 1521 N N . ILE A 1 188 ? 13.784 -16.070 -12.724 1.00 92.25 188 ILE A N 1
ATOM 1522 C CA . ILE A 1 188 ? 15.162 -16.399 -12.318 1.00 92.25 188 ILE A CA 1
ATOM 1523 C C . ILE A 1 188 ? 15.460 -17.914 -12.347 1.00 92.25 188 ILE A C 1
ATOM 1525 O O . ILE A 1 188 ? 16.627 -18.312 -12.282 1.00 92.25 188 ILE A O 1
ATOM 1529 N N . ARG A 1 189 ? 14.425 -18.768 -12.389 1.00 90.44 189 ARG A N 1
ATOM 1530 C CA . ARG A 1 189 ? 14.600 -20.223 -12.481 1.00 90.44 189 ARG A CA 1
ATOM 1531 C C . ARG A 1 189 ? 15.014 -20.647 -13.884 1.00 90.44 189 ARG A C 1
ATOM 1533 O O . ARG A 1 189 ? 15.843 -21.531 -13.972 1.00 90.44 189 ARG A O 1
ATOM 1540 N N . ASP A 1 190 ? 14.567 -19.930 -14.909 1.00 90.56 190 ASP A N 1
ATOM 1541 C CA . ASP A 1 190 ? 14.804 -20.259 -16.323 1.00 90.56 190 ASP A CA 1
ATOM 1542 C C . ASP A 1 190 ? 16.216 -19.869 -16.818 1.00 90.56 190 ASP A C 1
ATOM 1544 O O . ASP A 1 190 ? 16.534 -19.997 -17.996 1.00 90.56 190 ASP A O 1
ATOM 1548 N N . ILE A 1 191 ? 17.074 -19.344 -15.931 1.00 88.56 191 ILE A N 1
ATOM 1549 C CA . ILE A 1 191 ? 18.461 -18.958 -16.237 1.00 88.56 191 ILE A CA 1
ATOM 1550 C C . ILE A 1 191 ? 19.417 -19.982 -15.619 1.00 88.56 191 ILE A C 1
ATOM 1552 O O . ILE A 1 191 ? 19.786 -19.851 -14.447 1.00 88.56 191 ILE A O 1
ATOM 1556 N N . ASP A 1 192 ? 19.836 -20.982 -16.392 1.00 82.94 192 ASP A N 1
ATOM 1557 C CA . ASP A 1 192 ? 20.661 -22.103 -15.902 1.00 82.94 192 ASP A CA 1
ATOM 1558 C C . ASP A 1 192 ? 22.172 -21.915 -16.086 1.00 82.94 192 ASP A C 1
ATOM 1560 O O . ASP A 1 192 ? 22.972 -22.575 -15.430 1.00 82.94 192 ASP A O 1
ATOM 1564 N N . ASP A 1 193 ? 22.585 -20.964 -16.919 1.00 79.88 193 ASP A N 1
ATOM 1565 C CA . ASP A 1 193 ? 23.984 -20.708 -17.284 1.00 79.88 193 ASP A CA 1
ATOM 1566 C C . ASP A 1 193 ? 24.697 -19.707 -16.346 1.00 79.88 193 ASP A C 1
ATOM 1568 O O . ASP A 1 193 ? 25.713 -19.100 -16.701 1.00 79.88 193 ASP A O 1
ATOM 1572 N N . ASP A 1 194 ? 24.139 -19.457 -15.160 1.00 76.12 194 ASP A N 1
ATOM 1573 C CA . ASP A 1 194 ? 24.740 -18.566 -14.169 1.00 76.12 194 ASP A CA 1
ATOM 1574 C C . ASP A 1 194 ? 25.865 -19.276 -13.410 1.00 76.12 194 ASP A C 1
ATOM 1576 O O . ASP A 1 194 ? 25.646 -20.264 -12.710 1.00 76.12 194 ASP A O 1
ATOM 1580 N N . VAL A 1 195 ? 27.069 -18.701 -13.465 1.00 78.69 195 VAL A N 1
ATOM 1581 C CA . VAL A 1 195 ? 28.146 -19.075 -12.544 1.00 78.69 195 VAL A CA 1
ATOM 1582 C C . VAL A 1 195 ? 27.757 -18.585 -11.151 1.00 78.69 195 VAL A C 1
ATOM 1584 O O . VAL A 1 195 ? 27.645 -17.379 -10.912 1.00 78.69 195 VAL A O 1
ATOM 1587 N N . LEU A 1 196 ? 27.497 -19.528 -10.245 1.00 81.00 196 LEU A N 1
ATOM 1588 C CA . LEU A 1 196 ? 27.057 -19.223 -8.889 1.00 81.00 196 LEU A CA 1
ATOM 1589 C C . LEU A 1 196 ? 28.161 -18.497 -8.115 1.00 81.00 196 LEU A C 1
ATOM 1591 O O . LEU A 1 196 ? 29.305 -18.940 -8.087 1.00 81.00 196 LEU A O 1
ATOM 1595 N N . VAL A 1 197 ? 27.788 -17.411 -7.445 1.00 77.12 197 VAL A N 1
ATOM 1596 C CA . VAL A 1 197 ? 28.660 -16.654 -6.544 1.00 77.12 197 VAL A CA 1
ATOM 1597 C C . VAL A 1 197 ? 28.292 -16.911 -5.089 1.00 77.12 197 VAL A C 1
ATOM 1599 O O . VAL A 1 197 ? 27.148 -17.265 -4.768 1.00 77.12 197 VAL A O 1
ATOM 1602 N N . ASP A 1 198 ? 29.258 -16.708 -4.198 1.00 77.06 198 ASP A N 1
ATOM 1603 C CA . ASP A 1 198 ? 29.018 -16.796 -2.764 1.00 77.06 198 ASP A CA 1
ATOM 1604 C C . ASP A 1 198 ? 28.041 -15.720 -2.298 1.00 77.06 198 ASP A C 1
ATOM 1606 O O . ASP A 1 198 ? 28.009 -14.579 -2.777 1.00 77.06 198 ASP A O 1
ATOM 1610 N N . LYS A 1 199 ? 27.193 -16.108 -1.347 1.00 71.06 199 LYS A N 1
ATOM 1611 C CA . LYS A 1 199 ? 26.203 -15.205 -0.778 1.00 71.06 199 LYS A CA 1
ATOM 1612 C C . LYS A 1 199 ? 26.910 -14.170 0.088 1.00 71.06 199 LYS A C 1
ATOM 1614 O O . LYS A 1 199 ? 27.525 -14.517 1.086 1.00 71.06 199 LYS A O 1
ATOM 1619 N N . GLN A 1 200 ? 26.716 -12.893 -0.229 1.00 62.75 200 GLN A N 1
ATOM 1620 C CA . GLN A 1 200 ? 27.182 -11.800 0.633 1.00 62.75 200 GLN A CA 1
ATOM 1621 C C . GLN A 1 200 ? 26.462 -11.808 1.993 1.00 62.75 200 GLN A C 1
ATOM 1623 O O . GLN A 1 200 ? 27.065 -11.486 3.008 1.00 62.75 200 GLN A O 1
ATOM 1628 N N . HIS A 1 201 ? 25.186 -12.220 2.015 1.00 65.94 201 HIS A N 1
ATOM 1629 C CA . HIS A 1 201 ? 24.354 -12.363 3.216 1.00 65.94 201 HIS A CA 1
ATOM 1630 C C . HIS A 1 201 ? 23.340 -13.506 3.034 1.00 65.94 201 HIS A C 1
ATOM 1632 O O . HIS A 1 201 ? 23.053 -13.903 1.905 1.00 65.94 201 HIS A O 1
ATOM 1638 N N . LEU A 1 202 ? 22.736 -14.000 4.122 1.00 51.88 202 LEU A N 1
ATOM 1639 C CA . LEU A 1 202 ? 21.884 -15.207 4.143 1.00 51.88 202 LEU A CA 1
ATOM 1640 C C . LEU A 1 202 ? 20.755 -15.218 3.082 1.00 51.88 202 LEU A C 1
ATOM 1642 O O . LEU A 1 202 ? 20.435 -16.258 2.498 1.00 51.88 202 LEU A O 1
ATOM 1646 N N . TRP A 1 203 ? 20.203 -14.040 2.779 1.00 53.34 203 TRP A N 1
ATOM 1647 C CA . TRP A 1 203 ? 19.109 -13.809 1.825 1.00 53.34 203 TRP A CA 1
ATOM 1648 C C . TRP A 1 203 ? 19.561 -13.377 0.417 1.00 53.34 203 TRP A C 1
ATOM 1650 O O . TRP A 1 203 ? 18.721 -13.115 -0.449 1.00 53.34 203 TRP A O 1
ATOM 1660 N N . ALA A 1 204 ? 20.867 -13.267 0.162 1.00 62.25 204 ALA A N 1
ATOM 1661 C CA . ALA A 1 204 ? 21.387 -12.941 -1.160 1.00 62.25 204 ALA A CA 1
ATOM 1662 C C . ALA A 1 204 ? 21.210 -14.130 -2.121 1.00 62.25 204 ALA A C 1
ATOM 1664 O O . ALA A 1 204 ? 21.309 -15.298 -1.737 1.00 62.25 204 ALA A O 1
ATOM 1665 N N . SER A 1 205 ? 20.942 -13.831 -3.393 1.00 72.50 205 SER A N 1
ATOM 1666 C CA . SER A 1 205 ? 20.946 -14.851 -4.444 1.00 72.50 205 SER A CA 1
ATOM 1667 C C . SER A 1 205 ? 22.375 -15.198 -4.826 1.00 72.50 205 SER A C 1
ATOM 1669 O O . SER A 1 205 ? 23.200 -14.300 -4.971 1.00 72.50 205 SER A O 1
ATOM 1671 N N . ARG A 1 206 ? 22.620 -16.489 -5.061 1.00 73.94 206 ARG A N 1
ATOM 1672 C CA . ARG A 1 206 ? 23.870 -16.991 -5.644 1.00 73.94 206 ARG A CA 1
ATOM 1673 C C . ARG A 1 206 ? 23.952 -16.745 -7.152 1.00 73.94 206 ARG A C 1
ATOM 1675 O O . ARG A 1 206 ? 25.040 -16.751 -7.697 1.00 73.94 206 ARG A O 1
ATOM 1682 N N . LYS A 1 207 ? 22.816 -16.529 -7.826 1.00 81.00 207 LYS A N 1
ATOM 1683 C CA . LYS A 1 207 ? 22.730 -16.215 -9.262 1.00 81.00 207 LYS A CA 1
ATOM 1684 C C . LYS A 1 207 ? 22.919 -14.704 -9.494 1.00 81.00 207 LYS A C 1
ATOM 1686 O O . LYS A 1 207 ? 22.030 -13.946 -9.065 1.00 81.00 207 LYS A O 1
ATOM 1691 N N . PRO A 1 208 ? 24.014 -14.240 -10.139 1.00 82.69 208 PRO A N 1
ATOM 1692 C CA . PRO A 1 208 ? 24.234 -12.823 -10.451 1.00 82.69 208 PRO A CA 1
ATOM 1693 C C . PRO A 1 208 ? 23.109 -12.206 -11.290 1.00 82.69 208 PRO A C 1
ATOM 1695 O O . PRO A 1 208 ? 22.755 -11.038 -11.085 1.00 82.69 208 PRO A O 1
ATOM 1698 N N . SER A 1 209 ? 22.471 -13.004 -12.157 1.00 88.62 209 SER A N 1
ATOM 1699 C CA . SER A 1 209 ? 21.374 -12.554 -13.019 1.00 88.62 209 SER A CA 1
ATOM 1700 C C . SER A 1 209 ? 20.188 -11.990 -12.235 1.00 88.62 209 SER A C 1
ATOM 1702 O O . SER A 1 209 ? 19.505 -11.098 -12.737 1.00 88.62 209 SER A O 1
ATOM 1704 N N . LYS A 1 210 ? 19.979 -12.386 -10.965 1.00 90.75 210 LYS A N 1
ATOM 1705 C CA . LYS A 1 210 ? 18.929 -11.787 -10.116 1.00 90.75 210 LYS A CA 1
ATOM 1706 C C . LYS A 1 210 ? 19.105 -10.271 -9.991 1.00 90.75 210 LYS A C 1
ATOM 1708 O O . LYS A 1 210 ? 18.141 -9.523 -10.146 1.00 90.75 210 LYS A O 1
ATOM 1713 N N . ARG A 1 211 ? 20.328 -9.808 -9.713 1.00 92.31 211 ARG A N 1
ATOM 1714 C CA . ARG A 1 211 ? 20.611 -8.374 -9.528 1.00 92.31 211 ARG A CA 1
ATOM 1715 C C . ARG A 1 211 ? 20.497 -7.618 -10.850 1.00 92.31 211 ARG A C 1
ATOM 1717 O O . ARG A 1 211 ? 20.009 -6.491 -10.854 1.00 92.31 211 ARG A O 1
ATOM 1724 N N . ALA A 1 212 ? 20.876 -8.247 -11.964 1.00 94.75 212 ALA A N 1
ATOM 1725 C CA . ALA A 1 212 ? 20.709 -7.677 -13.299 1.00 94.75 212 ALA A CA 1
ATOM 1726 C C . ALA A 1 212 ? 19.228 -7.511 -13.687 1.00 94.75 212 ALA A C 1
ATOM 1728 O O . ALA A 1 212 ? 18.842 -6.436 -14.144 1.00 94.75 212 ALA A O 1
ATOM 1729 N N . LEU A 1 213 ? 18.385 -8.517 -13.424 1.00 96.62 213 LEU A N 1
ATOM 1730 C CA . LEU A 1 213 ? 16.931 -8.433 -13.612 1.00 96.62 213 LEU A CA 1
ATOM 1731 C C . LEU A 1 213 ? 16.307 -7.334 -12.739 1.00 96.62 213 LEU A C 1
ATOM 1733 O O . LEU A 1 213 ? 15.501 -6.539 -13.220 1.00 96.62 213 LEU A O 1
ATOM 1737 N N . GLN A 1 214 ? 16.714 -7.241 -11.468 1.00 95.81 214 GLN A N 1
ATOM 1738 C CA . GLN A 1 214 ? 16.276 -6.168 -10.567 1.00 95.81 214 GLN A CA 1
ATOM 1739 C C . GLN A 1 214 ? 16.686 -4.785 -11.088 1.00 95.81 214 GLN A C 1
ATOM 1741 O O . GLN A 1 214 ? 15.864 -3.872 -11.092 1.00 95.81 214 GLN A O 1
ATOM 1746 N N . LEU A 1 215 ? 17.923 -4.621 -11.568 1.00 96.56 215 LEU A N 1
ATOM 1747 C CA . LEU A 1 215 ? 18.379 -3.345 -12.120 1.00 96.56 215 LEU A CA 1
ATOM 1748 C C . LEU A 1 215 ? 17.561 -2.961 -13.353 1.00 96.56 215 LEU A C 1
ATOM 1750 O O . LEU A 1 215 ? 17.101 -1.826 -13.445 1.00 96.56 215 LEU A O 1
ATOM 1754 N N . ALA A 1 216 ? 17.340 -3.905 -14.268 1.00 97.50 216 ALA A N 1
ATOM 1755 C CA . ALA A 1 216 ? 16.546 -3.682 -15.469 1.00 97.50 216 ALA A CA 1
ATOM 1756 C C . ALA A 1 216 ? 15.082 -3.313 -15.145 1.00 97.50 216 ALA A C 1
ATOM 1758 O O . ALA A 1 216 ? 14.501 -2.463 -15.822 1.00 97.50 216 ALA A O 1
ATOM 1759 N N . PHE A 1 217 ? 14.515 -3.886 -14.078 1.00 98.00 217 PHE A N 1
ATOM 1760 C CA . PHE A 1 217 ? 13.208 -3.511 -13.533 1.00 98.00 217 PHE A CA 1
ATOM 1761 C C . PHE A 1 217 ? 13.185 -2.069 -12.997 1.00 98.00 217 PHE A C 1
ATOM 1763 O O . PHE A 1 217 ? 12.375 -1.261 -13.447 1.00 98.00 217 PHE A O 1
ATOM 1770 N N . TYR A 1 218 ? 14.115 -1.687 -12.111 1.00 97.50 218 TYR A N 1
ATOM 1771 C CA . TYR A 1 218 ? 14.204 -0.303 -11.606 1.00 97.50 218 TYR A CA 1
ATOM 1772 C C . TYR A 1 218 ? 14.513 0.713 -12.708 1.00 97.50 218 TYR A C 1
ATOM 1774 O O . TYR A 1 218 ? 14.160 1.882 -12.615 1.00 97.50 218 TYR A O 1
ATOM 1782 N N . GLN A 1 219 ? 15.174 0.282 -13.775 1.00 97.31 219 GLN A N 1
ATOM 1783 C CA . GLN A 1 219 ? 15.418 1.102 -14.950 1.00 97.31 219 GLN A CA 1
ATOM 1784 C C . GLN A 1 219 ? 14.205 1.206 -15.876 1.00 97.31 219 GLN A C 1
ATOM 1786 O O . GLN A 1 219 ? 14.309 1.906 -16.879 1.00 97.31 219 GLN A O 1
ATOM 1791 N N . GLY A 1 220 ? 13.080 0.540 -15.599 1.00 96.69 220 GLY A N 1
ATOM 1792 C CA . GLY A 1 220 ? 11.911 0.513 -16.483 1.00 96.69 220 GLY A CA 1
ATOM 1793 C C . GLY A 1 220 ? 12.215 -0.071 -17.867 1.00 96.69 220 GLY A C 1
ATOM 1794 O O . GLY A 1 220 ? 11.650 0.376 -18.861 1.00 96.69 220 GLY A O 1
ATOM 1795 N N . LEU A 1 221 ? 13.187 -0.986 -17.955 1.00 96.69 221 LEU A N 1
ATOM 1796 C CA . LEU A 1 221 ? 13.432 -1.803 -19.149 1.00 96.69 221 LEU A CA 1
ATOM 1797 C C . LEU A 1 221 ? 12.595 -3.083 -19.092 1.00 96.69 221 LEU A C 1
ATOM 1799 O O . LEU A 1 221 ? 12.085 -3.538 -20.115 1.00 96.69 221 LEU A O 1
ATOM 1803 N N . LEU A 1 222 ? 12.446 -3.628 -17.883 1.00 98.06 222 LEU A N 1
ATOM 1804 C CA . LEU A 1 222 ? 11.599 -4.771 -17.580 1.00 98.06 222 LEU A CA 1
ATOM 1805 C C . LEU A 1 222 ? 10.459 -4.364 -16.647 1.00 98.06 222 LEU A C 1
ATOM 1807 O O . LEU A 1 222 ? 10.591 -3.429 -15.860 1.00 98.06 222 LEU A O 1
ATOM 1811 N N . THR A 1 223 ? 9.373 -5.119 -16.706 1.00 98.12 223 THR A N 1
ATOM 1812 C CA . THR A 1 223 ? 8.284 -5.122 -15.728 1.00 98.12 223 THR A CA 1
ATOM 1813 C C . THR A 1 223 ? 8.109 -6.531 -15.170 1.00 98.12 223 THR A C 1
ATOM 1815 O O . THR A 1 223 ? 8.590 -7.499 -15.763 1.00 98.12 223 THR A O 1
ATOM 1818 N N . ILE A 1 224 ? 7.432 -6.648 -14.029 1.00 98.25 224 ILE A N 1
ATOM 1819 C CA . ILE A 1 224 ? 6.969 -7.945 -13.535 1.00 98.25 224 ILE A CA 1
ATOM 1820 C C . ILE A 1 224 ? 5.608 -8.211 -14.175 1.00 98.25 224 ILE A C 1
ATOM 1822 O O . ILE A 1 224 ? 4.629 -7.551 -13.826 1.00 98.25 224 ILE A O 1
ATOM 1826 N N . SER A 1 225 ? 5.567 -9.126 -15.144 1.00 97.31 225 SER A N 1
ATOM 1827 C CA . SER A 1 225 ? 4.338 -9.469 -15.871 1.00 97.31 225 SER A CA 1
ATOM 1828 C C . SER A 1 225 ? 3.438 -10.409 -15.082 1.00 97.31 225 SER A C 1
ATOM 1830 O O . SER A 1 225 ? 2.232 -10.424 -15.296 1.00 97.31 225 SER A O 1
ATOM 1832 N N . GLU A 1 226 ? 4.014 -11.204 -14.185 1.00 95.81 226 GLU A N 1
ATOM 1833 C CA . GLU A 1 226 ? 3.294 -12.161 -13.354 1.00 95.81 226 GLU A CA 1
ATOM 1834 C C . GLU A 1 226 ? 4.086 -12.483 -12.088 1.00 95.81 226 GLU A C 1
ATOM 1836 O O . GLU A 1 226 ? 5.324 -12.413 -12.053 1.00 95.81 226 GLU A O 1
ATOM 1841 N N . ARG A 1 227 ? 3.350 -12.891 -11.053 1.00 92.69 227 ARG A N 1
ATOM 1842 C CA . ARG A 1 227 ? 3.894 -13.522 -9.860 1.00 92.69 227 ARG A CA 1
ATOM 1843 C C . ARG A 1 227 ? 3.245 -14.864 -9.590 1.00 92.69 227 ARG A C 1
ATOM 1845 O O . ARG A 1 227 ? 2.026 -14.966 -9.508 1.00 92.69 227 ARG A O 1
ATOM 1852 N N . ASN A 1 228 ? 4.087 -15.859 -9.336 1.00 88.75 228 ASN A N 1
ATOM 1853 C CA . ASN A 1 228 ? 3.675 -17.106 -8.704 1.00 88.75 228 ASN A CA 1
ATOM 1854 C C . ASN A 1 228 ? 4.252 -17.140 -7.281 1.00 88.75 228 ASN A C 1
ATOM 1856 O O . ASN A 1 228 ? 5.455 -17.348 -7.073 1.00 88.75 228 ASN A O 1
ATOM 1860 N N . GLY A 1 229 ? 3.415 -16.811 -6.296 1.00 86.69 229 GLY A N 1
ATOM 1861 C CA . GLY A 1 229 ? 3.869 -16.474 -4.949 1.00 86.69 229 GLY A CA 1
ATOM 1862 C C . GLY A 1 229 ? 4.858 -15.302 -4.981 1.00 86.69 229 GLY A C 1
ATOM 1863 O O . GLY A 1 229 ? 4.526 -14.196 -5.399 1.00 86.69 229 GLY A O 1
ATOM 1864 N N . MET A 1 230 ? 6.105 -15.537 -4.562 1.00 88.44 230 MET A N 1
ATOM 1865 C CA . MET A 1 230 ? 7.166 -14.515 -4.620 1.00 88.44 230 MET A CA 1
ATOM 1866 C C . MET A 1 230 ? 8.084 -14.632 -5.839 1.00 88.44 230 MET A C 1
ATOM 1868 O O . MET A 1 230 ? 8.952 -13.770 -6.022 1.00 88.44 230 MET A O 1
ATOM 1872 N N . LEU A 1 231 ? 7.910 -15.665 -6.667 1.00 92.31 231 LEU A N 1
ATOM 1873 C CA . LEU A 1 231 ? 8.663 -15.810 -7.905 1.00 92.31 231 LEU A CA 1
ATOM 1874 C C . LEU A 1 231 ? 8.148 -14.792 -8.923 1.00 92.31 231 LEU A C 1
ATOM 1876 O O . LEU A 1 231 ? 6.953 -14.738 -9.201 1.00 92.31 231 LEU A O 1
ATOM 1880 N N . LYS A 1 232 ? 9.063 -13.977 -9.444 1.00 95.94 232 LYS A N 1
ATOM 1881 C CA . LYS A 1 232 ? 8.772 -12.911 -10.402 1.00 95.94 232 LYS A CA 1
ATOM 1882 C C . LYS A 1 232 ? 9.032 -13.415 -11.818 1.00 95.94 232 LYS A C 1
ATOM 1884 O O . LYS A 1 232 ? 10.132 -13.912 -12.077 1.00 95.94 232 LYS A O 1
ATOM 1889 N N . THR A 1 233 ? 8.068 -13.215 -12.706 1.00 98.12 233 THR A N 1
ATOM 1890 C CA . THR A 1 233 ? 8.254 -13.349 -14.152 1.00 98.12 233 THR A CA 1
ATOM 1891 C C . THR A 1 233 ? 8.541 -11.966 -14.728 1.00 98.12 233 THR A C 1
ATOM 1893 O O . THR A 1 233 ? 7.746 -11.039 -14.576 1.00 98.12 233 THR A O 1
ATOM 1896 N N . TYR A 1 234 ? 9.714 -11.809 -15.332 1.00 98.44 234 TYR A N 1
ATOM 1897 C CA . TYR A 1 234 ? 10.197 -10.568 -15.921 1.00 98.44 234 TYR A CA 1
ATOM 1898 C C . TYR A 1 234 ? 9.913 -10.543 -17.419 1.00 98.44 234 TYR A C 1
ATOM 1900 O O . TYR A 1 234 ? 10.230 -11.491 -18.129 1.00 98.44 234 TYR A O 1
ATOM 1908 N N . GLU A 1 235 ? 9.403 -9.419 -17.904 1.00 98.06 235 GLU A N 1
ATOM 1909 C CA . GLU A 1 235 ? 9.086 -9.191 -19.315 1.00 98.06 235 GLU A CA 1
ATOM 1910 C C . GLU A 1 235 ? 9.557 -7.787 -19.726 1.00 98.06 235 GLU A C 1
ATOM 1912 O O . GLU A 1 235 ? 9.619 -6.875 -18.899 1.00 98.06 235 GLU A O 1
ATOM 1917 N N . LEU A 1 236 ? 9.910 -7.593 -20.999 1.00 97.88 236 LEU A N 1
ATOM 1918 C CA . LEU A 1 236 ? 10.123 -6.284 -21.601 1.00 97.88 236 LEU A CA 1
ATOM 1919 C C . LEU A 1 236 ? 8.895 -5.419 -21.360 1.00 97.88 236 LEU A C 1
ATOM 1921 O O . LEU A 1 236 ? 7.786 -5.735 -21.787 1.00 97.88 236 LEU A O 1
ATOM 1925 N N . MET A 1 237 ? 9.121 -4.271 -20.735 1.00 96.38 237 MET A N 1
ATOM 1926 C CA . MET A 1 237 ? 8.042 -3.353 -20.397 1.00 96.38 237 MET A CA 1
ATOM 1927 C C . MET A 1 237 ? 7.252 -2.923 -21.645 1.00 96.38 237 MET A C 1
ATOM 1929 O O . MET A 1 237 ? 6.027 -2.903 -21.620 1.00 96.38 237 MET A O 1
ATOM 1933 N N . ALA A 1 238 ? 7.953 -2.663 -22.756 1.00 95.12 238 ALA A N 1
ATOM 1934 C CA . ALA A 1 238 ? 7.330 -2.294 -24.025 1.00 95.12 238 ALA A CA 1
ATOM 1935 C C . ALA A 1 238 ? 6.428 -3.401 -24.592 1.00 95.12 238 ALA A C 1
ATOM 1937 O O . ALA A 1 238 ? 5.292 -3.110 -24.940 1.00 95.12 238 ALA A O 1
ATOM 1938 N N . ARG A 1 239 ? 6.890 -4.659 -24.614 1.00 95.88 239 ARG A N 1
ATOM 1939 C CA . ARG A 1 239 ? 6.106 -5.800 -25.115 1.00 95.88 239 ARG A CA 1
ATOM 1940 C C . ARG A 1 239 ? 4.916 -6.109 -24.210 1.00 95.88 239 ARG A C 1
ATOM 1942 O O . ARG A 1 239 ? 3.815 -6.348 -24.689 1.00 95.88 239 ARG A O 1
ATOM 1949 N N . HIS A 1 240 ? 5.111 -6.044 -22.891 1.00 96.31 240 HIS A N 1
ATOM 1950 C CA . HIS A 1 240 ? 4.041 -6.293 -21.927 1.00 96.31 240 HIS A CA 1
ATOM 1951 C C . HIS A 1 240 ? 2.868 -5.323 -22.110 1.00 96.31 240 HIS A C 1
ATOM 1953 O O . HIS A 1 240 ? 1.727 -5.766 -22.189 1.00 96.31 240 HIS A O 1
ATOM 1959 N N . PHE A 1 241 ? 3.133 -4.021 -22.233 1.00 95.06 241 PHE A N 1
ATOM 1960 C CA . PHE A 1 241 ? 2.089 -3.004 -22.413 1.00 95.06 241 PHE A CA 1
ATOM 1961 C C . PHE A 1 241 ? 1.751 -2.708 -23.887 1.00 95.06 241 PHE A C 1
ATOM 1963 O O . PHE A 1 241 ? 0.988 -1.784 -24.160 1.00 95.06 241 PHE A O 1
ATOM 1970 N N . GLY A 1 242 ? 2.307 -3.475 -24.832 1.00 93.94 242 GLY A N 1
ATOM 1971 C CA . GLY A 1 242 ? 2.046 -3.336 -26.267 1.00 93.94 242 GLY A CA 1
ATOM 1972 C C . GLY A 1 242 ? 2.541 -2.027 -26.887 1.00 93.94 242 GLY A C 1
ATOM 1973 O O . GLY A 1 242 ? 1.961 -1.569 -27.860 1.00 93.94 242 GLY A O 1
ATOM 1974 N N . TRP A 1 243 ? 3.575 -1.391 -26.329 1.00 92.81 243 TRP A N 1
ATOM 1975 C CA . TRP A 1 243 ? 4.162 -0.139 -26.843 1.00 92.81 243 TRP A CA 1
ATOM 1976 C C . TRP A 1 243 ? 5.174 -0.333 -27.977 1.00 92.81 243 TRP A C 1
ATOM 1978 O O . TRP A 1 243 ? 5.791 0.626 -28.439 1.00 92.81 243 TRP A O 1
ATOM 1988 N N . ASP A 1 244 ? 5.435 -1.576 -28.357 1.00 83.62 244 ASP A N 1
ATOM 1989 C CA . ASP A 1 244 ? 6.276 -1.945 -29.493 1.00 83.62 244 ASP A CA 1
ATOM 1990 C C . ASP A 1 244 ? 5.512 -1.930 -30.827 1.00 83.62 244 ASP A C 1
ATOM 1992 O O . ASP A 1 244 ? 6.132 -2.021 -31.886 1.00 83.62 244 ASP A O 1
ATOM 1996 N N . THR A 1 245 ? 4.188 -1.756 -30.788 1.00 80.88 245 THR A N 1
ATOM 1997 C CA . THR A 1 245 ? 3.312 -1.710 -31.961 1.00 80.88 245 THR A CA 1
ATOM 1998 C C . THR A 1 245 ? 2.573 -0.374 -32.047 1.00 80.88 245 THR A C 1
ATOM 2000 O O . THR A 1 245 ? 1.998 0.115 -31.079 1.00 80.88 245 THR A O 1
ATOM 2003 N N . SER A 1 246 ? 2.584 0.248 -33.229 1.00 72.38 246 SER A N 1
ATOM 2004 C CA . SER A 1 246 ? 1.777 1.447 -33.502 1.00 72.38 246 SER A CA 1
ATOM 2005 C C . SER A 1 246 ? 0.280 1.099 -33.435 1.00 72.38 246 SER A C 1
ATOM 2007 O O . SER A 1 246 ? -0.085 0.034 -33.937 1.00 72.38 246 SER A O 1
ATOM 2009 N N . PRO A 1 247 ? -0.602 1.948 -32.867 1.00 82.38 247 PRO A N 1
ATOM 2010 C CA . PRO A 1 247 ? -0.383 3.329 -32.407 1.00 82.38 247 PRO A CA 1
ATOM 2011 C C . PRO A 1 247 ? 0.035 3.466 -30.932 1.00 82.38 247 PRO A C 1
ATOM 2013 O O . PRO A 1 247 ? 0.186 4.587 -30.440 1.00 82.38 247 PRO A O 1
ATOM 2016 N N . ASN A 1 248 ? 0.210 2.360 -30.210 1.00 84.00 248 ASN A N 1
ATOM 2017 C CA . ASN A 1 248 ? 0.477 2.378 -28.777 1.00 84.00 248 ASN A CA 1
ATOM 2018 C C . ASN A 1 248 ? 1.902 2.865 -28.489 1.00 84.00 248 ASN A C 1
ATOM 2020 O O . ASN A 1 248 ? 2.886 2.360 -29.022 1.00 84.00 248 ASN A O 1
ATOM 2024 N N . GLN A 1 249 ? 2.023 3.855 -27.608 1.00 86.94 249 GLN A N 1
ATOM 2025 C CA . GLN A 1 249 ? 3.303 4.431 -27.202 1.00 86.94 249 GLN A CA 1
ATOM 2026 C C . GLN A 1 249 ? 3.384 4.518 -25.679 1.00 86.94 249 GLN A C 1
ATOM 2028 O O . GLN A 1 249 ? 2.351 4.658 -25.015 1.00 86.94 249 GLN A O 1
ATOM 2033 N N . PRO A 1 250 ? 4.599 4.477 -25.098 1.00 91.62 250 PRO A N 1
ATOM 2034 C CA . PRO A 1 250 ? 4.743 4.685 -23.669 1.00 91.62 250 PRO A CA 1
ATOM 2035 C C . PRO A 1 250 ? 4.236 6.085 -23.290 1.00 91.62 250 PRO A C 1
ATOM 2037 O O . PRO A 1 250 ? 4.461 7.047 -24.036 1.00 91.62 250 PRO A O 1
ATOM 2040 N N . PRO A 1 251 ? 3.610 6.250 -22.113 1.00 93.94 251 PRO A N 1
ATOM 2041 C CA . PRO A 1 251 ? 3.106 7.550 -21.709 1.00 93.94 251 PRO A CA 1
ATOM 2042 C C . PRO A 1 251 ? 4.249 8.556 -21.534 1.00 93.94 251 PRO A C 1
ATOM 2044 O O . PRO A 1 251 ? 5.379 8.214 -21.173 1.00 93.94 251 PRO A O 1
ATOM 2047 N N . LYS A 1 252 ? 3.955 9.842 -21.753 1.00 95.56 252 LYS A N 1
ATOM 2048 C CA . LYS A 1 252 ? 4.935 10.911 -21.534 1.00 95.56 252 LYS A CA 1
ATOM 2049 C C . LYS A 1 252 ? 5.273 11.008 -20.038 1.00 95.56 252 LYS A C 1
ATOM 2051 O O . LYS A 1 252 ? 4.372 11.283 -19.235 1.00 95.56 252 LYS A O 1
ATOM 2056 N N . PRO A 1 253 ? 6.556 10.865 -19.646 1.00 97.69 253 PRO A N 1
ATOM 2057 C CA . PRO A 1 253 ? 6.954 10.971 -18.247 1.00 97.69 253 PRO A CA 1
ATOM 2058 C C . PRO A 1 253 ? 6.586 12.325 -17.656 1.00 97.69 253 PRO A C 1
ATOM 2060 O O . PRO A 1 253 ? 6.777 13.360 -18.297 1.00 97.69 253 PRO A O 1
ATOM 2063 N N . ALA A 1 254 ? 6.072 12.297 -16.433 1.00 98.38 254 ALA A N 1
ATOM 2064 C CA . ALA A 1 254 ? 5.689 13.489 -15.697 1.00 98.38 254 ALA A CA 1
ATOM 2065 C C . ALA A 1 254 ? 6.905 14.370 -15.355 1.00 98.38 254 ALA A C 1
ATOM 2067 O O . ALA A 1 254 ? 8.008 13.890 -15.084 1.00 98.38 254 ALA A O 1
ATOM 2068 N N . SER A 1 255 ? 6.696 15.680 -15.335 1.00 97.94 255 SER A N 1
ATOM 2069 C CA . SER A 1 255 ? 7.612 16.643 -14.728 1.00 97.94 255 SER A CA 1
ATOM 2070 C C . SER A 1 255 ? 7.658 16.474 -13.205 1.00 97.94 255 SER A C 1
ATOM 2072 O O . SER A 1 255 ? 6.742 15.927 -12.591 1.00 97.94 255 SER A O 1
ATOM 2074 N N . ALA A 1 256 ? 8.695 17.009 -12.553 1.00 96.31 256 ALA A N 1
ATOM 2075 C CA . ALA A 1 256 ? 8.793 16.976 -11.090 1.00 96.31 256 ALA A CA 1
ATOM 2076 C C . ALA A 1 256 ? 7.590 17.650 -10.397 1.00 96.31 256 ALA A C 1
ATOM 2078 O O . ALA A 1 256 ? 7.157 17.211 -9.334 1.00 96.31 256 ALA A O 1
ATOM 2079 N N . ARG A 1 257 ? 7.022 18.701 -11.006 1.00 96.94 257 ARG A N 1
ATOM 2080 C CA . ARG A 1 257 ? 5.818 19.370 -10.494 1.00 96.94 257 ARG A CA 1
ATOM 2081 C C . ARG A 1 257 ? 4.592 18.461 -10.580 1.00 96.94 257 ARG A C 1
ATOM 2083 O O . ARG A 1 257 ? 3.865 18.362 -9.599 1.00 96.94 257 ARG A O 1
ATOM 2090 N N . GLU A 1 258 ? 4.392 17.788 -11.712 1.00 98.25 258 GLU A N 1
ATOM 2091 C CA . GLU A 1 258 ? 3.298 16.824 -11.897 1.00 98.25 258 GLU A CA 1
ATOM 2092 C C . GLU A 1 258 ? 3.421 15.636 -10.932 1.00 98.25 258 GLU A C 1
ATOM 2094 O O . GLU A 1 258 ? 2.421 15.246 -10.343 1.00 98.25 258 GLU A O 1
ATOM 2099 N N . VAL A 1 259 ? 4.631 15.110 -10.694 1.00 98.00 259 VAL A N 1
ATOM 2100 C CA . VAL A 1 259 ? 4.856 14.042 -9.698 1.00 98.00 259 VAL A CA 1
ATOM 2101 C C . VAL A 1 259 ? 4.473 14.505 -8.290 1.00 98.00 259 VAL A C 1
ATOM 2103 O O . VAL A 1 259 ? 3.763 13.797 -7.584 1.00 98.00 259 VAL A O 1
ATOM 2106 N N . ASN A 1 260 ? 4.895 15.702 -7.874 1.00 97.56 260 ASN A N 1
ATOM 2107 C CA . ASN A 1 260 ? 4.535 16.231 -6.554 1.00 97.56 260 ASN A CA 1
ATOM 2108 C C . ASN A 1 260 ? 3.031 16.528 -6.432 1.00 97.56 260 ASN A C 1
ATOM 2110 O O . ASN A 1 260 ? 2.458 16.305 -5.368 1.00 97.56 260 ASN A O 1
ATOM 2114 N N . SER A 1 261 ? 2.389 16.988 -7.513 1.00 97.94 261 SER A N 1
ATOM 2115 C CA . SER A 1 261 ? 0.930 17.142 -7.566 1.00 97.94 261 SER A CA 1
ATOM 2116 C C . SER A 1 261 ? 0.238 15.794 -7.402 1.00 97.94 261 SER A C 1
ATOM 2118 O O . SER A 1 261 ? -0.641 15.670 -6.560 1.00 97.94 261 SER A O 1
ATOM 2120 N N . TYR A 1 262 ? 0.693 14.767 -8.126 1.00 97.62 262 TYR A N 1
ATOM 2121 C CA . TYR A 1 262 ? 0.188 13.402 -7.998 1.00 97.62 262 TYR A CA 1
ATOM 2122 C C . TYR A 1 262 ? 0.310 12.871 -6.564 1.00 97.62 262 TYR A C 1
ATOM 2124 O O . TYR A 1 262 ? -0.652 12.317 -6.044 1.00 97.62 262 TYR A O 1
ATOM 2132 N N . LEU A 1 263 ? 1.445 13.084 -5.885 1.00 97.25 263 LEU A N 1
ATOM 2133 C CA . LEU A 1 263 ? 1.606 12.674 -4.483 1.00 97.25 263 LEU A CA 1
ATOM 2134 C C . LEU A 1 263 ? 0.591 13.357 -3.555 1.00 97.25 263 LEU A C 1
ATOM 2136 O O . LEU A 1 263 ? -0.002 12.686 -2.710 1.00 97.25 263 LEU A O 1
ATOM 2140 N N . LEU A 1 264 ? 0.375 14.666 -3.727 1.00 98.25 264 LEU A N 1
ATOM 2141 C CA . LEU A 1 264 ? -0.620 15.427 -2.968 1.00 98.25 264 LEU A CA 1
ATOM 2142 C C . LEU A 1 264 ? -2.044 14.928 -3.256 1.00 98.25 264 LEU A C 1
ATOM 2144 O O . LEU A 1 264 ? -2.786 14.634 -2.324 1.00 98.25 264 LEU A O 1
ATOM 2148 N N . ASP A 1 265 ? -2.413 14.787 -4.528 1.00 98.19 265 ASP A N 1
ATOM 2149 C CA . ASP A 1 265 ? -3.754 14.371 -4.948 1.00 98.19 265 ASP A CA 1
ATOM 2150 C C . ASP A 1 265 ? -4.070 12.926 -4.532 1.00 98.19 265 ASP A C 1
ATOM 2152 O O . ASP A 1 265 ? -5.174 12.638 -4.060 1.00 98.19 265 ASP A O 1
ATOM 2156 N N . ARG A 1 266 ? -3.081 12.026 -4.610 1.00 97.69 266 ARG A N 1
ATOM 2157 C CA . ARG A 1 266 ? -3.176 10.654 -4.096 1.00 97.69 266 ARG A CA 1
ATOM 2158 C C . ARG A 1 266 ? -3.405 10.640 -2.587 1.00 97.69 266 ARG A C 1
ATOM 2160 O O . ARG A 1 266 ? -4.274 9.908 -2.120 1.00 97.69 266 ARG A O 1
ATOM 2167 N N . ALA A 1 267 ? -2.642 11.435 -1.835 1.00 97.88 267 ALA A N 1
ATOM 2168 C CA . ALA A 1 267 ? -2.784 11.523 -0.385 1.00 97.88 267 ALA A CA 1
ATOM 2169 C C . ALA A 1 267 ? -4.149 12.100 0.012 1.00 97.88 267 ALA A C 1
ATOM 2171 O O . ALA A 1 267 ? -4.818 11.510 0.850 1.00 97.88 267 ALA A O 1
ATOM 2172 N N . LEU A 1 268 ? -4.610 13.176 -0.634 1.00 98.12 268 LEU A N 1
ATOM 2173 C CA . LEU A 1 268 ? -5.931 13.764 -0.377 1.00 98.12 268 LEU A CA 1
ATOM 2174 C C . LEU A 1 268 ? -7.060 12.753 -0.603 1.00 98.12 268 LEU A C 1
ATOM 2176 O O . LEU A 1 268 ? -7.974 12.664 0.208 1.00 98.12 268 LEU A O 1
ATOM 2180 N N . ARG A 1 269 ? -6.981 11.954 -1.671 1.00 98.00 269 ARG A N 1
ATOM 2181 C CA . ARG A 1 269 ? -7.993 10.934 -1.972 1.00 98.00 269 ARG A CA 1
ATOM 2182 C C . ARG A 1 269 ? -7.998 9.774 -0.974 1.00 98.00 269 ARG A C 1
ATOM 2184 O O . ARG A 1 269 ? -9.069 9.376 -0.538 1.00 98.00 269 ARG A O 1
ATOM 2191 N N . ALA A 1 270 ? -6.828 9.232 -0.634 1.00 97.25 270 ALA A N 1
ATOM 2192 C CA . ALA A 1 270 ? -6.736 8.048 0.220 1.00 97.25 270 ALA A CA 1
ATOM 2193 C C . ALA A 1 270 ? -6.761 8.380 1.724 1.00 97.25 270 ALA A C 1
ATOM 2195 O O . ALA A 1 270 ? -7.086 7.524 2.537 1.00 97.25 270 ALA A O 1
ATOM 2196 N N . GLN A 1 271 ? -6.386 9.594 2.130 1.00 97.50 271 GLN A N 1
ATOM 2197 C CA . GLN A 1 271 ? -6.278 9.978 3.545 1.00 97.50 271 GLN A CA 1
ATOM 2198 C C . GLN A 1 271 ? -7.338 10.996 3.977 1.00 97.50 271 GLN A C 1
ATOM 2200 O O . GLN A 1 271 ? -7.592 11.104 5.175 1.00 97.50 271 GLN A O 1
ATOM 2205 N N . GLY A 1 272 ? -7.936 11.742 3.039 1.00 97.00 272 GLY A N 1
ATOM 2206 C CA . GLY A 1 272 ? -8.919 12.801 3.297 1.00 97.00 272 GLY A CA 1
ATOM 2207 C C . GLY A 1 272 ? -8.291 14.049 3.923 1.00 97.00 272 GLY A C 1
ATOM 2208 O O . GLY A 1 272 ? -8.243 15.112 3.306 1.00 97.00 272 GLY A O 1
ATOM 2209 N N . LEU A 1 273 ? -7.749 13.893 5.130 1.00 97.12 273 LEU A N 1
ATOM 2210 C CA . LEU A 1 273 ? -7.056 14.919 5.902 1.00 97.12 273 LEU A CA 1
ATOM 2211 C C . LEU A 1 273 ? -5.542 14.681 5.864 1.00 97.12 273 LEU A C 1
ATOM 2213 O O . LEU A 1 273 ? -5.057 13.695 6.414 1.00 97.12 273 LEU A O 1
ATOM 2217 N N . VAL A 1 274 ? -4.765 15.572 5.255 1.00 97.94 274 VAL A N 1
ATOM 2218 C CA . VAL A 1 274 ? -3.331 15.357 4.998 1.00 97.94 274 VAL A CA 1
ATOM 2219 C C . VAL A 1 274 ? -2.441 16.330 5.767 1.00 97.94 274 VAL A C 1
ATOM 2221 O O . VAL A 1 274 ? -2.780 17.489 5.954 1.00 97.94 274 VAL A O 1
ATOM 2224 N N . SER A 1 275 ? -1.256 15.870 6.152 1.00 97.75 275 SER A N 1
ATOM 2225 C CA . SER A 1 275 ? -0.118 16.685 6.599 1.00 97.75 275 SER A CA 1
ATOM 2226 C C . SER A 1 275 ? 1.094 16.463 5.687 1.00 97.75 275 SER A C 1
ATOM 2228 O O . SER A 1 275 ? 1.175 15.451 4.981 1.00 97.75 275 SER A O 1
ATOM 2230 N N . LEU A 1 276 ? 2.092 17.353 5.733 1.00 97.31 276 LEU A N 1
ATOM 2231 C CA . LEU A 1 276 ? 3.332 17.176 4.959 1.00 97.31 276 LEU A CA 1
ATOM 2232 C C . LEU A 1 276 ? 4.037 15.849 5.272 1.00 97.31 276 LEU A C 1
ATOM 2234 O O . LEU A 1 276 ? 4.607 15.238 4.372 1.00 97.31 276 LEU A O 1
ATOM 2238 N N . ASP A 1 277 ? 3.999 15.391 6.524 1.00 95.94 277 ASP A N 1
ATOM 2239 C CA . ASP A 1 277 ? 4.582 14.102 6.909 1.00 95.94 277 ASP A CA 1
ATOM 2240 C C . ASP A 1 277 ? 3.837 12.927 6.282 1.00 95.94 277 ASP A C 1
ATOM 2242 O O . ASP A 1 277 ? 4.469 11.970 5.838 1.00 95.94 277 ASP A O 1
ATOM 2246 N N . SER A 1 278 ? 2.507 13.014 6.217 1.00 96.69 278 SER A N 1
ATOM 2247 C CA . SER A 1 278 ? 1.678 11.935 5.679 1.00 96.69 278 SER A CA 1
ATOM 2248 C C . SER A 1 278 ? 1.730 11.814 4.156 1.00 96.69 278 SER A C 1
ATOM 2250 O O . SER A 1 278 ? 1.711 10.696 3.633 1.00 96.69 278 SER A O 1
ATOM 2252 N N . ILE A 1 279 ? 1.859 12.944 3.447 1.00 97.19 279 ILE A N 1
ATOM 2253 C CA . ILE A 1 279 ? 2.043 12.980 1.989 1.00 97.19 279 ILE A CA 1
ATOM 2254 C C . ILE A 1 279 ? 3.451 12.482 1.646 1.00 97.19 279 ILE A C 1
ATOM 2256 O O . ILE A 1 279 ? 3.633 11.667 0.744 1.00 97.19 279 ILE A O 1
ATOM 2260 N N . CYS A 1 280 ? 4.452 12.947 2.398 1.00 96.00 280 CYS A N 1
ATOM 2261 C CA . CYS A 1 280 ? 5.861 12.623 2.195 1.00 96.00 280 CYS A CA 1
ATOM 2262 C C . CYS A 1 280 ? 6.326 11.442 3.055 1.00 96.00 280 CYS A C 1
ATOM 2264 O O . CYS A 1 280 ? 7.477 11.436 3.511 1.00 96.00 280 CYS A O 1
ATOM 2266 N N . HIS A 1 281 ? 5.459 10.460 3.309 1.00 93.94 281 HIS A N 1
ATOM 2267 C CA . HIS A 1 281 ? 5.830 9.280 4.083 1.00 93.94 281 HIS A CA 1
ATOM 2268 C C . HIS A 1 281 ? 6.995 8.554 3.398 1.00 93.94 281 HIS A C 1
ATOM 2270 O O . HIS A 1 281 ? 6.886 8.129 2.250 1.00 93.94 281 HIS A O 1
ATOM 2276 N N . LEU A 1 282 ? 8.134 8.485 4.097 1.00 89.31 282 LEU A N 1
ATOM 2277 C CA . LEU A 1 282 ? 9.425 8.046 3.557 1.00 89.31 282 LEU A CA 1
ATOM 2278 C C . LEU A 1 282 ? 9.829 8.769 2.252 1.00 89.31 282 LEU A C 1
ATOM 2280 O O . LEU A 1 282 ? 10.448 8.202 1.365 1.00 89.31 282 LEU A O 1
ATOM 2284 N N . ALA A 1 283 ? 9.491 10.050 2.128 1.00 89.75 283 ALA A N 1
ATOM 2285 C CA . ALA A 1 283 ? 9.859 10.906 1.001 1.00 89.75 283 ALA A CA 1
ATOM 2286 C C . ALA A 1 283 ? 10.152 12.338 1.480 1.00 89.75 283 ALA A C 1
ATOM 2288 O O . ALA A 1 283 ? 9.752 13.322 0.859 1.00 89.75 283 ALA A O 1
ATOM 2289 N N . ALA A 1 284 ? 10.858 12.467 2.611 1.00 90.31 284 ALA A N 1
ATOM 2290 C CA . ALA A 1 284 ? 11.149 13.752 3.254 1.00 90.31 284 ALA A CA 1
ATOM 2291 C C . ALA A 1 284 ? 11.702 14.851 2.311 1.00 90.31 284 ALA A C 1
ATOM 2293 O O . ALA A 1 284 ? 11.277 15.999 2.472 1.00 90.31 284 ALA A O 1
ATOM 2294 N N . PRO A 1 285 ? 12.553 14.554 1.301 1.00 91.94 285 PRO A N 1
ATOM 2295 C CA . PRO A 1 285 ? 13.022 15.564 0.346 1.00 91.94 285 PRO A CA 1
ATOM 2296 C C . PRO A 1 285 ? 11.909 16.289 -0.435 1.00 91.94 285 PRO A C 1
ATOM 2298 O O . PRO A 1 285 ? 12.106 17.425 -0.862 1.00 91.94 285 PRO A O 1
ATOM 2301 N N . SER A 1 286 ? 10.725 15.686 -0.594 1.00 93.12 286 SER A N 1
ATOM 2302 C CA . SER A 1 286 ? 9.616 16.269 -1.366 1.00 93.12 286 SER A CA 1
ATOM 2303 C C . SER A 1 286 ? 8.802 17.318 -0.596 1.00 93.12 286 SER A C 1
ATOM 2305 O O . SER A 1 286 ? 8.033 18.062 -1.206 1.00 93.12 286 SER A O 1
ATOM 2307 N N . LYS A 1 287 ? 8.981 17.440 0.731 1.00 96.12 287 LYS A N 1
ATOM 2308 C CA . LYS A 1 287 ? 8.168 18.323 1.594 1.00 96.12 287 LYS A CA 1
ATOM 2309 C C . LYS A 1 287 ? 8.161 19.783 1.141 1.00 96.12 287 LYS A C 1
ATOM 2311 O O . LYS A 1 287 ? 7.100 20.397 1.086 1.00 96.12 287 LYS A O 1
ATOM 2316 N N . ALA A 1 288 ? 9.322 20.335 0.785 1.00 96.69 288 ALA A N 1
ATOM 2317 C CA . ALA A 1 288 ? 9.421 21.731 0.355 1.00 96.69 288 ALA A CA 1
ATOM 2318 C C . ALA A 1 288 ? 8.679 21.981 -0.968 1.00 96.69 288 ALA A C 1
ATOM 2320 O O . ALA A 1 288 ? 8.014 23.003 -1.128 1.00 96.69 288 ALA A O 1
ATOM 2321 N N . ALA A 1 289 ? 8.764 21.037 -1.910 1.00 96.81 289 ALA A N 1
ATOM 2322 C CA . ALA A 1 289 ? 8.069 21.138 -3.187 1.00 96.81 289 ALA A CA 1
ATOM 2323 C C . ALA A 1 289 ? 6.549 20.990 -3.021 1.00 96.81 289 ALA A C 1
ATOM 2325 O O . ALA A 1 289 ? 5.800 21.734 -3.647 1.00 96.81 289 ALA A O 1
ATOM 2326 N N . ILE A 1 290 ? 6.099 20.089 -2.144 1.00 97.50 290 ILE A N 1
ATOM 2327 C CA . ILE A 1 290 ? 4.676 19.896 -1.845 1.00 97.50 290 ILE A CA 1
ATOM 2328 C C . ILE A 1 290 ? 4.092 21.098 -1.096 1.00 97.50 290 ILE A C 1
ATOM 2330 O O . ILE A 1 290 ? 3.019 21.559 -1.471 1.00 97.50 290 ILE A O 1
ATOM 2334 N N . ARG A 1 291 ? 4.803 21.690 -0.123 1.00 97.06 291 ARG A N 1
ATOM 2335 C CA . ARG A 1 291 ? 4.342 22.930 0.536 1.00 97.06 291 ARG A CA 1
ATOM 2336 C C . ARG A 1 291 ? 4.069 24.042 -0.485 1.00 97.06 291 ARG A C 1
ATOM 2338 O O . ARG A 1 291 ? 3.009 24.657 -0.449 1.00 97.06 291 ARG A O 1
ATOM 2345 N N . ARG A 1 292 ? 4.972 24.227 -1.457 1.00 97.12 292 ARG A N 1
ATOM 2346 C CA . ARG A 1 292 ? 4.802 25.206 -2.549 1.00 97.12 292 ARG A CA 1
ATOM 2347 C C . ARG A 1 292 ? 3.596 24.922 -3.456 1.00 97.12 292 ARG A C 1
ATOM 2349 O O . ARG A 1 292 ? 3.157 25.830 -4.155 1.00 97.12 292 ARG A O 1
ATOM 2356 N N . LEU A 1 293 ? 3.082 23.688 -3.482 1.00 97.38 293 LEU A N 1
ATOM 2357 C CA . LEU A 1 293 ? 1.847 23.331 -4.192 1.00 97.38 293 LEU A CA 1
ATOM 2358 C C . LEU A 1 293 ? 0.594 23.560 -3.345 1.00 97.38 293 LEU A C 1
ATOM 2360 O O . LEU A 1 293 ? -0.446 23.887 -3.906 1.00 97.38 293 LEU A O 1
ATOM 2364 N N . ILE A 1 294 ? 0.684 23.407 -2.024 1.00 97.94 294 ILE A N 1
ATOM 2365 C CA . ILE A 1 294 ? -0.449 23.599 -1.112 1.00 97.94 294 ILE A CA 1
ATOM 2366 C C . ILE A 1 294 ? -0.834 25.079 -1.033 1.00 97.94 294 ILE A C 1
ATOM 2368 O O . ILE A 1 294 ? -2.011 25.402 -1.151 1.00 97.94 294 ILE A O 1
ATOM 2372 N N . GLU A 1 295 ? 0.135 25.990 -0.897 1.00 95.31 295 GLU A N 1
ATOM 2373 C CA . GLU A 1 295 ? -0.151 27.419 -0.687 1.00 95.31 295 GLU A CA 1
ATOM 2374 C C . GLU A 1 295 ? -1.045 28.051 -1.779 1.00 95.31 295 GLU A C 1
ATOM 2376 O O . GLU A 1 295 ? -2.019 28.719 -1.425 1.00 95.31 295 GLU A O 1
ATOM 2381 N N . PRO A 1 296 ? -0.799 27.856 -3.096 1.00 97.00 296 PRO A N 1
ATOM 2382 C CA . PRO A 1 296 ? -1.705 28.362 -4.125 1.00 97.00 296 PRO A CA 1
ATOM 2383 C C . PRO A 1 296 ? -3.091 27.715 -4.079 1.00 97.00 296 PRO A C 1
ATOM 2385 O O . PRO A 1 296 ? -4.074 28.413 -4.306 1.00 97.00 296 PRO A O 1
ATOM 2388 N N . ARG A 1 297 ? -3.182 26.415 -3.763 1.00 97.75 297 ARG A N 1
ATOM 2389 C CA . ARG A 1 297 ? -4.463 25.697 -3.674 1.00 97.75 297 ARG A CA 1
ATOM 2390 C C . ARG A 1 297 ? -5.302 26.162 -2.484 1.00 97.75 297 ARG A C 1
ATOM 2392 O O . ARG A 1 297 ? -6.518 26.254 -2.603 1.00 97.75 297 ARG A O 1
ATOM 2399 N N . VAL A 1 298 ? -4.659 26.542 -1.378 1.00 97.44 298 VAL A N 1
ATOM 2400 C CA . VAL A 1 298 ? -5.333 27.197 -0.248 1.00 97.44 298 VAL A CA 1
ATOM 2401 C C . VAL A 1 298 ? -5.862 28.573 -0.651 1.00 97.44 298 VAL A C 1
ATOM 2403 O O . VAL A 1 298 ? -7.039 28.857 -0.452 1.00 97.44 298 VAL A O 1
ATOM 2406 N N . ARG A 1 299 ? -5.046 29.409 -1.311 1.00 95.81 299 ARG A N 1
ATOM 2407 C CA . ARG A 1 299 ? -5.508 30.719 -1.819 1.00 95.81 299 ARG A CA 1
ATOM 2408 C C . ARG A 1 299 ? -6.662 30.594 -2.821 1.00 95.81 299 ARG A C 1
ATOM 2410 O O . ARG A 1 299 ? -7.564 31.426 -2.821 1.00 95.81 299 ARG A O 1
ATOM 2417 N N . ALA A 1 300 ? -6.647 29.552 -3.651 1.00 96.56 300 ALA A N 1
ATOM 2418 C CA . ALA A 1 300 ? -7.713 29.253 -4.605 1.00 96.56 300 ALA A CA 1
ATOM 2419 C C . ALA A 1 300 ? -8.987 28.682 -3.949 1.00 96.56 300 ALA A C 1
ATOM 2421 O O . ALA A 1 300 ? -10.029 28.627 -4.602 1.00 96.56 300 ALA A O 1
ATOM 2422 N N . GLY A 1 301 ? -8.945 28.300 -2.667 1.00 95.75 301 GLY A N 1
ATOM 2423 C CA . GLY A 1 301 ? -10.048 27.627 -1.973 1.00 95.75 301 GLY A CA 1
ATOM 2424 C C . GLY A 1 301 ? -10.227 26.156 -2.365 1.00 95.75 301 GLY A C 1
ATOM 2425 O O . GLY A 1 301 ? -11.236 25.555 -2.024 1.00 95.75 301 GLY A O 1
ATOM 2426 N N . GLU A 1 302 ? -9.264 25.562 -3.074 1.00 97.19 302 GLU A N 1
ATOM 2427 C CA . GLU A 1 302 ? -9.256 24.128 -3.400 1.00 97.19 302 GLU A CA 1
ATOM 2428 C C . GLU A 1 302 ? -8.871 23.267 -2.189 1.00 97.19 302 GLU A C 1
ATOM 2430 O O . GLU A 1 302 ? -9.214 22.086 -2.120 1.00 97.19 302 GLU A O 1
ATOM 2435 N N . LEU A 1 303 ? -8.131 23.856 -1.245 1.00 97.88 303 LEU A N 1
ATOM 2436 C CA . LEU A 1 303 ? -7.771 23.266 0.038 1.00 97.88 303 LEU A CA 1
ATOM 2437 C C . LEU A 1 303 ? -8.080 24.247 1.163 1.00 97.88 303 LEU A C 1
ATOM 2439 O O . LEU A 1 303 ? -7.954 25.456 0.989 1.00 97.88 303 LEU A O 1
ATOM 2443 N N . VAL A 1 304 ? -8.402 23.715 2.335 1.00 96.88 304 VAL A N 1
ATOM 2444 C CA . VAL A 1 304 ? -8.573 24.493 3.563 1.00 96.88 304 VAL A CA 1
ATOM 2445 C C . VAL A 1 304 ? -7.573 24.030 4.622 1.00 96.88 304 VAL A C 1
ATOM 2447 O O . VAL A 1 304 ? -7.306 22.827 4.715 1.00 96.88 304 VAL A O 1
ATOM 2450 N N . PRO A 1 305 ? -6.971 24.949 5.397 1.00 97.06 305 PRO A N 1
ATOM 2451 C CA . PRO A 1 305 ? -6.139 24.581 6.533 1.00 97.06 305 PRO A CA 1
ATOM 2452 C C . PRO A 1 305 ? -7.016 24.065 7.682 1.00 97.06 305 PRO A C 1
ATOM 2454 O O . PRO A 1 305 ? -8.091 24.600 7.956 1.00 97.06 305 PRO A O 1
ATOM 2457 N N . VAL A 1 306 ? -6.540 23.038 8.380 1.00 96.62 306 VAL A N 1
ATOM 2458 C CA . VAL A 1 306 ? -7.276 22.359 9.452 1.00 96.62 306 VAL A CA 1
ATOM 2459 C C . VAL A 1 306 ? -6.451 22.353 10.740 1.00 96.62 306 VAL A C 1
ATOM 2461 O O . VAL A 1 306 ? -5.276 21.979 10.730 1.00 96.62 306 VAL A O 1
ATOM 2464 N N . ALA A 1 307 ? -7.075 22.742 11.852 1.00 94.94 307 ALA A N 1
ATOM 2465 C CA . ALA A 1 307 ? -6.570 22.527 13.205 1.00 94.94 307 ALA A CA 1
ATOM 2466 C C . ALA A 1 307 ? -7.140 21.219 13.747 1.00 94.94 307 ALA A C 1
ATOM 2468 O O . ALA A 1 307 ? -8.289 21.174 14.177 1.00 94.94 307 ALA A O 1
ATOM 2469 N N . LEU A 1 308 ? -6.333 20.163 13.725 1.00 96.19 308 LEU A N 1
ATOM 2470 C CA . LEU A 1 308 ? -6.701 18.884 14.318 1.00 96.19 308 LEU A CA 1
ATOM 2471 C C . LEU A 1 308 ? -6.338 18.870 15.809 1.00 96.19 308 LEU A C 1
ATOM 2473 O O . LEU A 1 308 ? -5.202 19.172 16.185 1.00 96.19 308 LEU A O 1
ATOM 2477 N N . GLU A 1 309 ? -7.296 18.496 16.648 1.00 94.69 309 GLU A N 1
ATOM 2478 C CA . GLU A 1 309 ? -7.092 18.262 18.076 1.00 94.69 309 GLU A CA 1
ATOM 2479 C C . GLU A 1 309 ? -5.922 17.290 18.336 1.00 94.69 309 GLU A C 1
ATOM 2481 O O . GLU A 1 309 ? -5.707 16.326 17.606 1.00 94.69 309 GLU A O 1
ATOM 2486 N N . GLY A 1 310 ? -5.101 17.570 19.354 1.00 92.19 310 GLY A N 1
ATOM 2487 C CA . GLY A 1 310 ? -3.953 16.724 19.717 1.00 92.19 310 GLY A CA 1
ATOM 2488 C C . GLY A 1 310 ? -2.757 16.766 18.750 1.00 92.19 310 GLY A C 1
ATOM 2489 O O . GLY A 1 310 ? -1.696 16.236 19.074 1.00 92.19 310 GLY A O 1
ATOM 2490 N N . ALA A 1 311 ? -2.863 17.441 17.598 1.00 92.75 311 ALA A N 1
ATOM 2491 C CA . ALA A 1 311 ? -1.795 17.497 16.591 1.00 92.75 311 ALA A CA 1
ATOM 2492 C C . ALA A 1 311 ? -0.664 18.502 16.902 1.00 92.75 311 ALA A C 1
ATOM 2494 O O . ALA A 1 311 ? 0.353 18.553 16.199 1.00 92.75 311 ALA A O 1
ATOM 2495 N N . GLY A 1 312 ? -0.820 19.324 17.944 1.00 91.38 312 GLY A N 1
ATOM 2496 C CA . GLY A 1 312 ? 0.157 20.340 18.334 1.00 91.38 312 GLY A CA 1
ATOM 2497 C C . GLY A 1 312 ? 0.451 21.330 17.200 1.00 91.38 312 GLY A C 1
ATOM 2498 O O . GLY A 1 312 ? -0.443 22.008 16.709 1.00 91.38 312 GLY A O 1
ATOM 2499 N N . LYS A 1 313 ? 1.720 21.421 16.779 1.00 89.88 313 LYS A N 1
ATOM 2500 C CA . LYS A 1 313 ? 2.173 22.331 15.705 1.00 89.88 313 LYS A CA 1
ATOM 2501 C C . LYS A 1 313 ? 2.077 21.729 14.297 1.00 89.88 313 LYS A C 1
ATOM 2503 O O . LYS A 1 313 ? 2.539 22.351 13.342 1.00 89.88 313 LYS A O 1
ATOM 2508 N N . GLN A 1 314 ? 1.571 20.505 14.152 1.00 93.31 314 GLN A N 1
ATOM 2509 C CA . GLN A 1 314 ? 1.492 19.856 12.848 1.00 93.31 314 GLN A CA 1
ATOM 2510 C C . GLN A 1 314 ? 0.344 20.449 12.024 1.00 93.31 314 GLN A C 1
ATOM 2512 O O . GLN A 1 314 ? -0.826 20.323 12.377 1.00 93.31 314 GLN A O 1
ATOM 2517 N N . GLU A 1 315 ? 0.679 21.065 10.894 1.00 94.69 315 GLU A N 1
ATOM 2518 C CA . GLU A 1 315 ? -0.314 21.598 9.961 1.00 94.69 315 GLU A CA 1
ATOM 2519 C C . GLU A 1 315 ? -1.019 20.476 9.190 1.00 94.69 315 GLU A C 1
ATOM 2521 O O . GLU A 1 315 ? -0.383 19.516 8.727 1.00 94.69 315 GLU A O 1
ATOM 2526 N N . HIS A 1 316 ? -2.328 20.646 9.016 1.00 97.62 316 HIS A N 1
ATOM 2527 C CA . HIS A 1 316 ? -3.183 19.752 8.251 1.00 97.62 316 HIS A CA 1
ATOM 2528 C C . HIS A 1 316 ? -3.970 20.520 7.187 1.00 97.62 316 HIS A C 1
ATOM 2530 O O . HIS A 1 316 ? -4.255 21.708 7.340 1.00 97.62 316 HIS A O 1
ATOM 2536 N N . TRP A 1 317 ? -4.330 19.826 6.109 1.00 98.19 317 TRP A N 1
ATOM 2537 C CA . TRP A 1 317 ? -5.135 20.349 5.010 1.00 98.19 317 TRP A CA 1
ATOM 2538 C C . TRP A 1 317 ? -6.126 19.299 4.519 1.00 98.19 317 TRP A C 1
ATOM 2540 O O . TRP A 1 317 ? -5.830 18.104 4.525 1.00 98.19 317 TRP A O 1
ATOM 2550 N N . ALA A 1 318 ? -7.277 19.750 4.041 1.00 97.75 318 ALA A N 1
ATOM 2551 C CA . ALA A 1 318 ? -8.286 18.909 3.404 1.00 97.75 318 ALA A CA 1
ATOM 2552 C C . ALA A 1 318 ? -8.924 19.654 2.226 1.00 97.75 318 ALA A C 1
ATOM 2554 O O . ALA A 1 318 ? -8.736 20.863 2.072 1.00 97.75 318 ALA A O 1
ATOM 2555 N N . ARG A 1 319 ? -9.681 18.940 1.386 1.00 97.31 319 ARG A N 1
ATOM 2556 C CA . ARG A 1 319 ? -10.575 19.583 0.410 1.00 97.31 319 ARG A CA 1
ATOM 2557 C C . ARG A 1 319 ? -11.823 20.109 1.134 1.00 97.31 319 ARG A C 1
ATOM 2559 O O . ARG A 1 319 ? -12.272 19.432 2.059 1.00 97.31 319 ARG A O 1
ATOM 2566 N N . PRO A 1 320 ? -12.422 21.238 0.712 1.00 95.38 320 PRO A N 1
ATOM 2567 C CA . PRO A 1 320 ? -13.647 21.756 1.327 1.00 95.38 320 PRO A CA 1
ATOM 2568 C C . PRO A 1 320 ? -14.757 20.702 1.462 1.00 95.38 320 PRO A C 1
ATOM 2570 O O . PRO A 1 320 ? -15.298 20.518 2.545 1.00 95.38 320 PRO A O 1
ATOM 2573 N N . GLN A 1 321 ? -14.996 19.910 0.411 1.00 93.88 321 GLN A N 1
ATOM 2574 C CA . GLN A 1 321 ? -16.041 18.875 0.388 1.00 93.88 321 GLN A CA 1
ATOM 2575 C C . GLN A 1 321 ? -15.775 17.735 1.386 1.00 93.88 321 GLN A C 1
ATOM 2577 O O . GLN A 1 321 ? -16.688 17.055 1.841 1.00 93.88 321 GLN A O 1
ATOM 2582 N N . THR A 1 322 ? -14.510 17.506 1.752 1.00 93.12 322 THR A N 1
ATOM 2583 C CA . THR A 1 322 ? -14.154 16.525 2.785 1.00 93.12 322 THR A CA 1
ATOM 2584 C C . THR A 1 322 ? -14.609 16.988 4.169 1.00 93.12 322 THR A C 1
ATOM 2586 O O . THR A 1 322 ? -14.952 16.154 5.002 1.00 93.12 322 THR A O 1
ATOM 2589 N N . MET A 1 323 ? -14.658 18.301 4.406 1.00 89.38 323 MET A N 1
ATOM 2590 C CA . MET A 1 323 ? -15.079 18.878 5.686 1.00 89.38 323 MET A CA 1
ATOM 2591 C C . MET A 1 323 ? -16.589 18.756 5.908 1.00 89.38 323 MET A C 1
ATOM 2593 O O . MET A 1 323 ? -17.024 18.573 7.038 1.00 89.38 323 MET A O 1
ATOM 2597 N N . GLU A 1 324 ? -17.382 18.785 4.836 1.00 83.19 324 GLU A N 1
ATOM 2598 C CA . GLU A 1 324 ? -18.837 18.554 4.882 1.00 83.19 324 GLU A CA 1
ATOM 2599 C C . GLU A 1 324 ? -19.174 17.132 5.356 1.00 83.19 324 GLU A C 1
ATOM 2601 O O . GLU A 1 324 ? -20.220 16.882 5.944 1.00 83.19 324 GLU A O 1
ATOM 2606 N N . SER A 1 325 ? -18.247 16.198 5.138 1.00 74.06 325 SER A N 1
ATOM 2607 C CA . SER A 1 325 ? -18.351 14.789 5.516 1.00 74.06 325 SER A CA 1
ATOM 2608 C C . SER A 1 325 ? -17.706 14.470 6.869 1.00 74.06 325 SER A C 1
ATOM 2610 O O . SER A 1 325 ? -17.465 13.302 7.159 1.00 74.06 325 SER A O 1
ATOM 2612 N N . ALA A 1 326 ? -17.381 15.480 7.683 1.00 75.25 326 ALA A N 1
ATOM 261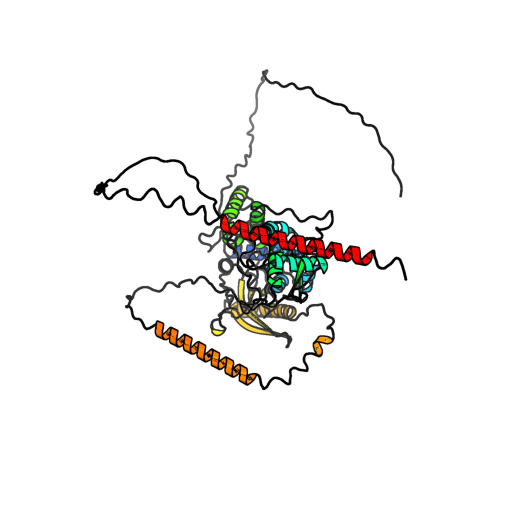3 C CA . ALA A 1 326 ? -16.726 15.295 8.980 1.00 75.25 326 ALA A CA 1
ATOM 2614 C C . ALA A 1 326 ? -17.648 14.709 10.069 1.00 75.25 326 ALA A C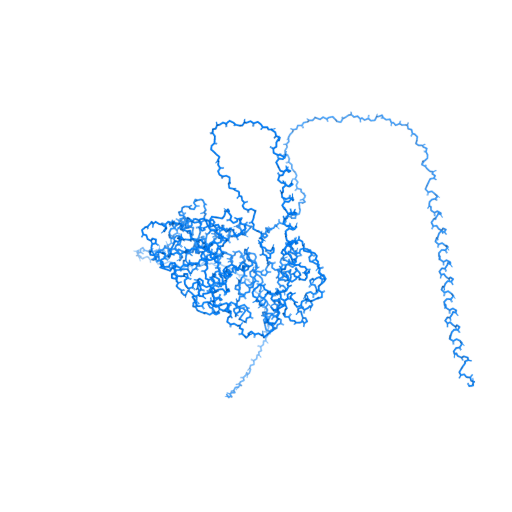 1
ATOM 2616 O O . ALA A 1 326 ? -17.165 14.378 11.150 1.00 75.25 326 ALA A O 1
ATOM 2617 N N . GLY A 1 327 ? -18.953 14.598 9.799 1.00 70.19 327 GLY A N 1
ATOM 2618 C CA . GLY A 1 327 ? -19.943 13.966 10.669 1.00 70.19 327 GLY A CA 1
ATOM 2619 C C . GLY A 1 327 ? -20.611 12.768 9.992 1.00 70.19 327 GLY A C 1
ATOM 2620 O O . GLY A 1 327 ? -20.879 12.795 8.792 1.00 70.19 327 GLY A O 1
ATOM 2621 N N . GLY A 1 328 ? -20.891 11.730 10.774 1.00 69.06 328 GLY A N 1
ATOM 2622 C CA . GLY A 1 328 ? -21.571 10.519 10.329 1.00 69.06 328 GLY A CA 1
ATOM 2623 C C . GLY A 1 328 ? -21.723 9.525 11.476 1.00 69.06 328 GLY A C 1
ATOM 2624 O O . GLY A 1 328 ? -21.051 9.646 12.500 1.00 69.06 328 GLY A O 1
ATOM 2625 N N . ALA A 1 329 ? -22.630 8.560 11.320 1.00 71.31 329 ALA A N 1
ATOM 2626 C CA . ALA A 1 329 ? -22.715 7.443 12.251 1.00 71.31 329 ALA A CA 1
ATOM 2627 C C . ALA A 1 329 ? -21.469 6.558 12.102 1.00 71.31 329 ALA A C 1
ATOM 2629 O O . ALA A 1 329 ? -21.015 6.301 10.983 1.00 71.31 329 ALA A O 1
ATOM 2630 N N . ALA A 1 330 ? -20.934 6.092 13.230 1.00 73.75 330 ALA A N 1
ATOM 2631 C CA . ALA A 1 330 ? -19.861 5.114 13.230 1.00 73.75 330 ALA A CA 1
ATOM 2632 C C . ALA A 1 330 ? -20.327 3.842 12.510 1.00 73.75 330 ALA A C 1
ATOM 2634 O O . ALA A 1 330 ? -21.437 3.358 12.735 1.00 73.75 330 ALA A O 1
ATOM 2635 N N . SER A 1 331 ? -19.470 3.295 11.650 1.00 83.19 331 SER A N 1
ATOM 2636 C CA . SER A 1 331 ? -19.727 2.000 11.023 1.00 83.19 331 SER A CA 1
ATOM 2637 C C . SER A 1 331 ? -19.811 0.902 12.090 1.00 83.19 331 SER A C 1
ATOM 2639 O O . SER A 1 331 ? -19.121 0.958 13.105 1.00 83.19 331 SER A O 1
ATOM 2641 N N . GLU A 1 332 ? -20.612 -0.134 11.861 1.00 87.62 332 GLU A N 1
ATOM 2642 C CA . GLU A 1 332 ? -20.624 -1.328 12.718 1.00 87.62 332 GLU A CA 1
ATOM 2643 C C . GLU A 1 332 ? -19.657 -2.416 12.224 1.00 87.62 332 GLU A C 1
ATOM 2645 O O . GLU A 1 332 ? -19.535 -3.482 12.835 1.00 87.62 332 GLU A O 1
ATOM 2650 N N . LEU A 1 333 ? -18.929 -2.152 11.137 1.00 94.25 333 LEU A N 1
ATOM 2651 C CA . LEU A 1 333 ? -18.004 -3.109 10.545 1.00 94.25 333 LEU A CA 1
ATOM 2652 C C . LEU A 1 333 ? -16.818 -3.402 11.467 1.00 94.25 333 LEU A C 1
ATOM 2654 O O . LEU A 1 333 ? -16.326 -2.537 12.197 1.00 94.25 333 LEU A O 1
ATOM 2658 N N . VAL A 1 334 ? -16.339 -4.640 11.397 1.00 95.81 334 VAL A N 1
ATOM 2659 C CA . VAL A 1 334 ? -15.102 -5.075 12.040 1.00 95.81 334 VAL A CA 1
ATOM 2660 C C . VAL A 1 334 ? -14.125 -5.491 10.957 1.00 95.81 334 VAL A C 1
ATOM 2662 O O . VAL A 1 334 ? -14.465 -6.277 10.081 1.00 95.81 334 VAL A O 1
ATOM 2665 N N . HIS A 1 335 ? -12.906 -4.969 11.034 1.00 97.25 335 HIS A N 1
ATOM 2666 C CA . HIS A 1 335 ? -11.832 -5.269 10.100 1.00 97.25 335 HIS A CA 1
ATOM 2667 C C . HIS A 1 335 ? -10.606 -5.754 10.858 1.00 97.25 335 HIS A C 1
ATOM 2669 O O . HIS A 1 335 ? -10.083 -5.064 11.735 1.00 97.25 335 HIS A O 1
ATOM 2675 N N . ILE A 1 336 ? -10.092 -6.916 10.466 1.00 97.81 336 ILE A N 1
ATOM 2676 C CA . ILE A 1 336 ? -8.748 -7.351 10.845 1.00 97.81 336 ILE A CA 1
ATOM 2677 C C . ILE A 1 336 ? -7.793 -6.759 9.814 1.00 97.81 336 ILE A C 1
ATOM 2679 O O . ILE A 1 336 ? -7.879 -7.090 8.632 1.00 97.81 336 ILE A O 1
ATOM 2683 N N . LEU A 1 337 ? -6.896 -5.874 10.240 1.00 98.06 337 LEU A N 1
ATOM 2684 C CA . LEU A 1 337 ? -6.016 -5.116 9.356 1.00 98.06 337 LEU A CA 1
ATOM 2685 C C . LEU A 1 337 ? -4.619 -5.731 9.295 1.00 98.06 337 LEU A C 1
ATOM 2687 O O . LEU A 1 337 ? -4.078 -6.220 10.287 1.00 98.06 337 LEU A O 1
ATOM 2691 N N . SER A 1 338 ? -3.996 -5.649 8.122 1.00 97.50 338 SER A N 1
ATOM 2692 C CA . SER A 1 338 ? -2.565 -5.918 7.992 1.00 97.50 338 SER A CA 1
ATOM 2693 C C . SER A 1 338 ? -1.757 -4.848 8.745 1.00 97.50 338 SER A C 1
ATOM 2695 O O . SER A 1 338 ? -2.114 -3.665 8.699 1.00 97.50 338 SER A O 1
ATOM 2697 N N . PRO A 1 339 ? -0.601 -5.184 9.353 1.00 96.19 339 PRO A N 1
ATOM 2698 C CA . PRO A 1 339 ? 0.327 -4.177 9.868 1.00 96.19 339 PRO A CA 1
ATOM 2699 C C . PRO A 1 339 ? 0.856 -3.253 8.759 1.00 96.19 339 PRO A C 1
ATOM 2701 O O . PRO A 1 339 ? 1.379 -2.176 9.061 1.00 96.19 339 PRO A O 1
ATOM 2704 N N . PHE A 1 340 ? 0.723 -3.645 7.487 1.00 96.81 340 PHE A N 1
ATOM 2705 C CA . PHE A 1 340 ? 1.074 -2.841 6.317 1.00 96.81 340 PHE A CA 1
ATOM 2706 C C . PHE A 1 340 ? -0.137 -2.183 5.631 1.00 96.81 340 PHE A C 1
ATOM 2708 O O . PHE A 1 340 ? 0.008 -1.633 4.539 1.00 96.81 340 PHE A O 1
ATOM 2715 N N . ASP A 1 341 ? -1.319 -2.205 6.255 1.00 98.00 341 ASP A N 1
ATOM 2716 C CA . ASP A 1 341 ? -2.477 -1.459 5.760 1.00 98.00 341 ASP A CA 1
ATOM 2717 C C . ASP A 1 341 ? -2.203 0.059 5.786 1.00 98.00 341 ASP A C 1
ATOM 2719 O O . ASP A 1 341 ? -1.608 0.542 6.759 1.00 98.00 341 ASP A O 1
ATOM 2723 N N . PRO A 1 342 ? -2.617 0.841 4.766 1.00 96.81 342 PRO A N 1
ATOM 2724 C CA . PRO A 1 342 ? -2.393 2.288 4.736 1.00 96.81 342 PRO A CA 1
ATOM 2725 C C . PRO A 1 342 ? -2.926 3.057 5.958 1.00 96.81 342 PRO A C 1
ATOM 2727 O O . PRO A 1 342 ? -2.391 4.125 6.268 1.00 96.81 342 PRO A O 1
ATOM 2730 N N . LEU A 1 343 ? -3.918 2.519 6.682 1.00 96.69 343 LEU A N 1
ATOM 2731 C CA . LEU A 1 343 ? -4.395 3.077 7.952 1.00 96.69 343 LEU A CA 1
ATOM 2732 C C . LEU A 1 343 ? -3.371 2.918 9.095 1.00 96.69 343 LEU A C 1
ATOM 2734 O O . LEU A 1 343 ? -3.330 3.725 10.025 1.00 96.69 343 LEU A O 1
ATOM 2738 N N . ILE A 1 344 ? -2.520 1.892 9.030 1.00 97.44 344 ILE A N 1
ATOM 2739 C CA . ILE A 1 344 ? -1.587 1.522 10.100 1.00 97.44 344 ILE A CA 1
ATOM 2740 C C . ILE A 1 344 ? -0.156 1.957 9.759 1.00 97.44 344 ILE A C 1
ATOM 2742 O O . ILE A 1 344 ? 0.574 2.366 10.663 1.00 97.44 344 ILE A O 1
ATOM 2746 N N . ILE A 1 345 ? 0.299 1.877 8.497 1.00 95.44 345 ILE A N 1
ATOM 2747 C CA . ILE A 1 345 ? 1.736 2.015 8.135 1.00 95.44 345 ILE A CA 1
ATOM 2748 C C . ILE A 1 345 ? 2.393 3.291 8.662 1.00 95.44 345 ILE A C 1
ATOM 2750 O O . ILE A 1 345 ? 3.560 3.295 9.057 1.00 95.44 345 ILE A O 1
ATOM 2754 N N . GLN A 1 346 ? 1.633 4.383 8.720 1.00 95.75 346 GLN A N 1
ATOM 2755 C CA . GLN A 1 346 ? 2.107 5.659 9.226 1.00 95.75 346 GLN A CA 1
ATOM 2756 C C . GLN A 1 346 ? 1.917 5.720 10.742 1.00 95.75 346 GLN A C 1
ATOM 2758 O O . GLN A 1 346 ? 1.087 6.474 11.230 1.00 95.75 346 GLN A O 1
ATOM 2763 N N . ARG A 1 347 ? 2.720 4.955 11.493 1.00 95.12 347 ARG A N 1
ATOM 2764 C CA . ARG A 1 347 ? 2.545 4.724 12.944 1.00 95.12 347 ARG A CA 1
ATOM 2765 C C . ARG A 1 347 ? 2.275 5.993 13.762 1.00 95.12 347 ARG A C 1
ATOM 2767 O O . ARG A 1 347 ? 1.363 6.012 14.576 1.00 95.12 347 ARG A O 1
ATOM 2774 N N . LYS A 1 348 ? 3.019 7.078 13.506 1.00 94.94 348 LYS A N 1
ATOM 2775 C CA . LYS A 1 348 ? 2.818 8.376 14.184 1.00 94.94 348 LYS A CA 1
ATOM 2776 C C . LYS A 1 348 ? 1.434 8.970 13.917 1.00 94.94 348 LYS A C 1
ATOM 2778 O O . LYS A 1 348 ? 0.822 9.529 14.816 1.00 94.94 348 LYS A O 1
ATOM 2783 N N . ARG A 1 349 ? 0.953 8.839 12.680 1.00 96.06 349 ARG A N 1
ATOM 2784 C CA . ARG A 1 349 ? -0.389 9.254 12.280 1.00 96.06 349 ARG A CA 1
ATOM 2785 C C . ARG A 1 349 ? -1.433 8.336 12.914 1.00 96.06 349 ARG A C 1
ATOM 2787 O O . ARG A 1 349 ? -2.360 8.835 13.526 1.00 96.06 349 ARG A O 1
ATOM 2794 N N . THR A 1 350 ? -1.264 7.017 12.843 1.00 96.31 350 THR A N 1
ATOM 2795 C CA . THR A 1 350 ? -2.177 6.064 13.497 1.00 96.31 350 THR A CA 1
ATOM 2796 C C . THR A 1 350 ? -2.320 6.367 14.990 1.00 96.31 350 THR A C 1
ATOM 2798 O O . THR A 1 350 ? -3.439 6.474 15.476 1.00 96.31 350 THR A O 1
ATOM 2801 N N . ARG A 1 351 ? -1.211 6.631 15.693 1.00 95.38 351 ARG A N 1
ATOM 2802 C CA . ARG A 1 351 ? -1.230 7.068 17.093 1.00 95.38 351 ARG A CA 1
ATOM 2803 C C . ARG A 1 351 ? -2.025 8.362 17.291 1.00 95.38 351 ARG A C 1
ATOM 2805 O O . ARG A 1 351 ? -2.852 8.410 18.187 1.00 95.38 351 ARG A O 1
ATOM 2812 N N . LEU A 1 352 ? -1.813 9.380 16.453 1.00 95.12 352 LEU A N 1
ATOM 2813 C CA . LEU A 1 352 ? -2.532 10.658 16.552 1.00 95.12 352 LEU A CA 1
ATOM 2814 C C . LEU A 1 352 ? -4.058 10.488 16.450 1.00 95.12 352 LEU A C 1
ATOM 2816 O O . LEU A 1 352 ? -4.785 11.115 17.207 1.00 95.12 352 LEU A O 1
ATOM 2820 N N . PHE A 1 353 ? -4.544 9.639 15.538 1.00 94.44 353 PHE A N 1
ATOM 2821 C CA . PHE A 1 353 ? -5.988 9.475 15.316 1.00 94.44 353 PHE A CA 1
ATOM 2822 C C . PHE A 1 353 ? -6.648 8.431 16.228 1.00 94.44 353 PHE A C 1
ATOM 2824 O O . PHE A 1 353 ? -7.822 8.579 16.565 1.00 94.44 353 PHE A O 1
ATOM 2831 N N . PHE A 1 354 ? -5.933 7.371 16.610 1.00 93.38 354 PHE A N 1
ATOM 2832 C CA . PHE A 1 354 ? -6.505 6.207 17.305 1.00 93.38 354 PHE A CA 1
ATOM 2833 C C . PHE A 1 354 ? -5.979 6.003 18.729 1.00 93.38 354 PHE A C 1
ATOM 2835 O O . PHE A 1 354 ? -6.440 5.084 19.398 1.00 93.38 354 PHE A O 1
ATOM 2842 N N . ASP A 1 355 ? -5.001 6.799 19.175 1.00 92.56 355 ASP A N 1
ATOM 2843 C CA . ASP A 1 355 ? -4.257 6.565 20.422 1.00 92.56 355 ASP A CA 1
ATOM 2844 C C . ASP A 1 355 ? -3.705 5.126 20.515 1.00 92.56 355 ASP A C 1
ATOM 2846 O O . ASP A 1 355 ? -3.729 4.457 21.546 1.00 92.56 355 ASP A O 1
ATOM 2850 N N . TYR A 1 356 ? -3.241 4.610 19.371 1.00 93.31 356 TYR A N 1
ATOM 2851 C CA . TYR A 1 356 ? -2.749 3.244 19.227 1.00 93.31 356 TYR A CA 1
ATOM 2852 C C . TYR A 1 356 ? -1.311 3.213 18.697 1.00 93.31 356 TYR A C 1
ATOM 2854 O O . TYR A 1 356 ? -1.038 3.548 17.540 1.00 93.31 356 TYR A O 1
ATOM 2862 N N . ASP A 1 357 ? -0.390 2.752 19.544 1.00 93.19 357 ASP A N 1
ATOM 2863 C CA . ASP A 1 357 ? 1.022 2.543 19.215 1.00 93.19 357 ASP A CA 1
ATOM 2864 C C . ASP A 1 357 ? 1.258 1.125 18.674 1.00 93.19 357 ASP A C 1
ATOM 2866 O O . ASP A 1 357 ? 1.710 0.225 19.387 1.00 93.19 357 ASP A O 1
ATOM 2870 N N . HIS A 1 358 ? 0.967 0.911 17.390 1.00 94.38 358 HIS A N 1
ATOM 2871 C CA . HIS A 1 358 ? 1.241 -0.376 16.751 1.00 94.38 358 HIS A CA 1
ATOM 2872 C C . HIS A 1 358 ? 2.744 -0.703 16.730 1.00 94.38 358 HIS A C 1
ATOM 2874 O O . HIS A 1 358 ? 3.560 0.106 16.275 1.00 94.38 358 HIS A O 1
ATOM 2880 N N . ARG A 1 359 ? 3.102 -1.928 17.136 1.00 91.75 359 ARG A N 1
ATOM 2881 C CA . ARG A 1 359 ? 4.475 -2.450 17.100 1.00 91.75 359 ARG A CA 1
ATOM 2882 C C . ARG A 1 359 ? 4.570 -3.612 16.124 1.00 91.75 359 ARG A C 1
ATOM 2884 O O . ARG A 1 359 ? 3.839 -4.588 16.251 1.00 91.75 359 ARG A O 1
ATOM 2891 N N . PHE A 1 360 ? 5.495 -3.500 15.176 1.00 92.44 360 PHE A N 1
ATOM 2892 C CA . PHE A 1 360 ? 5.827 -4.584 14.263 1.00 92.44 360 PHE A CA 1
ATOM 2893 C C . PHE A 1 360 ? 7.030 -5.350 14.816 1.00 92.44 360 PHE A C 1
ATOM 2895 O O . PHE A 1 360 ? 8.148 -4.841 14.804 1.00 92.44 360 PHE A O 1
ATOM 2902 N N . GLU A 1 361 ? 6.798 -6.545 15.358 1.00 93.12 361 GLU A N 1
ATOM 2903 C CA . GLU A 1 361 ? 7.777 -7.233 16.214 1.00 93.12 361 GLU A CA 1
ATOM 2904 C C . GLU A 1 361 ? 8.336 -8.517 15.582 1.00 93.12 361 GLU A C 1
ATOM 2906 O O . GLU A 1 361 ? 8.915 -9.364 16.268 1.00 93.12 361 GLU A O 1
ATOM 2911 N N . ALA A 1 362 ? 8.226 -8.641 14.256 1.00 90.38 362 ALA A N 1
ATOM 2912 C CA . ALA A 1 362 ? 8.762 -9.772 13.500 1.00 90.38 362 ALA A CA 1
ATOM 2913 C C . ALA A 1 362 ? 10.290 -9.911 13.650 1.00 90.38 362 ALA A C 1
ATOM 2915 O O . ALA A 1 362 ? 10.820 -11.022 13.629 1.00 90.38 362 ALA A O 1
ATOM 2916 N N . TYR A 1 363 ? 10.989 -8.790 13.853 1.00 89.50 363 TYR A N 1
ATOM 2917 C CA . TYR A 1 363 ? 12.443 -8.733 14.053 1.00 89.50 363 TYR A CA 1
ATOM 2918 C C . TYR A 1 363 ? 12.860 -8.698 15.528 1.00 89.50 363 TYR A C 1
ATOM 2920 O O . TYR A 1 363 ? 14.048 -8.679 15.841 1.00 89.50 363 TYR A O 1
ATOM 2928 N N . VAL A 1 364 ? 11.895 -8.687 16.447 1.00 92.31 364 VAL A N 1
ATOM 2929 C CA . VAL A 1 364 ? 12.150 -8.670 17.889 1.00 92.31 364 VAL A CA 1
ATOM 2930 C C . VAL A 1 364 ? 12.227 -10.122 18.388 1.00 92.31 364 VAL A C 1
ATOM 2932 O O . VAL A 1 364 ? 11.401 -10.944 17.967 1.00 92.31 364 VAL A O 1
ATOM 2935 N N . PRO A 1 365 ? 13.185 -10.478 19.270 1.00 92.94 365 PRO A N 1
ATOM 2936 C CA . PRO A 1 365 ? 13.223 -11.791 19.922 1.00 92.94 365 PRO A CA 1
ATOM 2937 C C . PRO A 1 365 ? 11.890 -12.127 20.593 1.00 92.94 365 PRO A C 1
ATOM 2939 O O . PRO A 1 365 ? 11.228 -11.230 21.115 1.00 92.94 365 PRO A O 1
ATOM 2942 N N . LYS A 1 366 ? 11.484 -13.403 20.569 1.00 91.69 366 LYS A N 1
ATOM 2943 C CA . LYS A 1 366 ? 10.132 -13.847 20.958 1.00 91.69 366 LYS A CA 1
ATOM 2944 C C . LYS A 1 366 ? 9.732 -13.363 22.355 1.00 91.69 366 LYS A C 1
ATOM 2946 O O . LYS A 1 366 ? 8.594 -12.952 22.552 1.00 91.69 366 LYS A O 1
ATOM 2951 N N . GLU A 1 367 ? 10.678 -13.354 23.280 1.00 93.19 367 GLU A N 1
ATOM 2952 C CA . GLU A 1 367 ? 10.516 -13.029 24.697 1.00 93.19 367 GLU A CA 1
ATOM 2953 C C . GLU A 1 367 ? 10.298 -11.526 24.930 1.00 93.19 367 GLU A C 1
ATOM 2955 O O . GLU A 1 367 ? 9.741 -11.130 25.948 1.00 93.19 367 GLU A O 1
ATOM 2960 N N . LYS A 1 368 ? 10.712 -10.677 23.979 1.00 93.88 368 LYS A N 1
ATOM 2961 C CA . LYS A 1 368 ? 10.597 -9.211 24.057 1.00 93.88 368 LYS A CA 1
ATOM 2962 C C . LYS A 1 368 ? 9.359 -8.660 23.338 1.00 93.88 368 LYS A C 1
ATOM 2964 O O . LYS A 1 368 ? 9.183 -7.444 23.292 1.00 93.88 368 LYS A O 1
ATOM 2969 N N . ARG A 1 369 ? 8.520 -9.522 22.751 1.00 95.31 369 ARG A N 1
ATOM 2970 C CA . ARG A 1 369 ? 7.345 -9.109 21.963 1.00 95.31 369 ARG A CA 1
ATOM 2971 C C . ARG A 1 369 ? 6.171 -8.736 22.864 1.00 95.31 369 ARG A C 1
ATOM 2973 O O . ARG A 1 369 ? 5.736 -9.523 23.704 1.00 95.31 369 ARG A O 1
ATOM 2980 N N . VAL A 1 370 ? 5.605 -7.557 22.640 1.00 93.94 370 VAL A N 1
ATOM 2981 C CA . VAL A 1 370 ? 4.443 -7.036 23.363 1.00 93.94 370 VAL A CA 1
ATOM 2982 C C . VAL A 1 370 ? 3.133 -7.526 22.760 1.00 93.94 370 VAL A C 1
ATOM 2984 O O . VAL A 1 370 ? 2.281 -7.997 23.508 1.00 93.94 370 VAL A O 1
ATOM 2987 N N . PHE A 1 371 ? 2.964 -7.470 21.441 1.00 93.81 371 PHE A N 1
ATOM 2988 C CA . PHE A 1 371 ? 1.750 -7.911 20.751 1.00 93.81 371 PHE A CA 1
ATOM 2989 C C . PHE A 1 371 ? 1.919 -9.258 20.057 1.00 93.81 371 PHE A C 1
ATOM 2991 O O . PHE A 1 371 ? 0.961 -10.024 20.030 1.00 93.81 371 PHE A O 1
ATOM 2998 N N . GLY A 1 372 ? 3.120 -9.578 19.571 1.00 94.06 372 GLY A N 1
ATOM 2999 C CA . GLY A 1 372 ? 3.403 -10.855 18.911 1.00 94.06 372 GLY A CA 1
ATOM 3000 C C . GLY A 1 372 ? 4.173 -10.699 17.603 1.00 94.06 372 GLY A C 1
ATOM 3001 O O . GLY A 1 372 ? 4.551 -9.595 17.228 1.00 94.06 372 GLY A O 1
ATOM 3002 N N . TYR A 1 373 ? 4.457 -11.807 16.916 1.00 94.19 373 TYR A N 1
ATOM 3003 C CA . TYR A 1 373 ? 5.335 -11.800 15.734 1.00 94.19 373 TYR A CA 1
ATOM 3004 C C . TYR A 1 373 ? 4.781 -10.940 14.590 1.00 94.19 373 TYR A C 1
ATOM 3006 O O . TYR A 1 373 ? 5.517 -10.151 13.998 1.00 94.19 373 TYR A O 1
ATOM 3014 N N . PHE A 1 374 ? 3.491 -11.086 14.287 1.00 94.81 374 PHE A N 1
ATOM 3015 C CA . PHE A 1 374 ? 2.821 -10.391 13.191 1.00 94.81 374 PHE A CA 1
ATOM 3016 C C . PHE A 1 374 ? 1.424 -9.955 13.641 1.00 94.81 374 PHE A C 1
ATOM 3018 O O . PHE A 1 374 ? 0.405 -10.394 13.111 1.00 94.81 374 PHE A O 1
ATOM 3025 N N . ALA A 1 375 ? 1.389 -9.109 14.671 1.00 96.62 375 ALA A N 1
ATOM 3026 C CA . ALA A 1 375 ? 0.142 -8.638 15.252 1.00 96.62 375 ALA A CA 1
ATOM 3027 C C . ALA A 1 375 ? -0.712 -7.868 14.228 1.00 96.62 375 ALA A C 1
ATOM 3029 O O . ALA A 1 375 ? -0.230 -6.963 13.547 1.00 96.62 375 ALA A O 1
ATOM 3030 N N . LEU A 1 376 ? -1.995 -8.211 14.159 1.00 98.12 376 LEU A N 1
ATOM 3031 C CA . LEU A 1 376 ? -2.999 -7.627 13.277 1.00 98.12 376 LEU A CA 1
ATOM 3032 C C . LEU A 1 376 ? -3.897 -6.686 14.088 1.00 98.12 376 LEU A C 1
ATOM 3034 O O . LEU A 1 376 ? -4.601 -7.160 14.987 1.00 98.12 376 LEU A O 1
ATOM 3038 N N . PRO A 1 377 ? -3.877 -5.367 13.831 1.00 97.56 377 PRO A N 1
ATOM 3039 C CA . PRO A 1 377 ? -4.807 -4.436 14.462 1.00 97.56 377 PRO A CA 1
ATOM 3040 C C . PRO A 1 377 ? -6.250 -4.752 14.069 1.00 97.56 377 PRO A C 1
ATOM 3042 O O . PRO A 1 377 ? -6.530 -5.012 12.902 1.00 97.56 377 PRO A O 1
ATOM 3045 N N . VAL A 1 378 ? -7.167 -4.684 15.027 1.00 97.62 378 VAL A N 1
ATOM 3046 C CA . VAL A 1 378 ? -8.598 -4.898 14.801 1.00 97.62 378 VAL A CA 1
ATOM 3047 C C . VAL A 1 378 ? -9.324 -3.576 14.953 1.00 97.62 378 VAL A C 1
ATOM 3049 O O . VAL A 1 378 ? -9.379 -3.022 16.052 1.00 97.62 378 VAL A O 1
ATOM 3052 N N . LEU A 1 379 ? -9.860 -3.086 13.841 1.00 96.12 379 LEU A N 1
ATOM 3053 C CA . LEU A 1 379 ? -10.719 -1.913 13.777 1.00 96.12 379 LEU A CA 1
ATOM 3054 C C . LEU A 1 379 ? -12.168 -2.371 13.967 1.00 96.12 379 LEU A C 1
ATOM 3056 O O . LEU A 1 379 ? -12.645 -3.187 13.187 1.00 96.12 379 LEU A O 1
ATOM 3060 N N . ALA A 1 380 ? -12.858 -1.863 14.982 1.00 94.00 380 ALA A N 1
ATOM 3061 C CA . ALA A 1 380 ? -14.284 -2.082 15.200 1.00 94.00 380 ALA A CA 1
ATOM 3062 C C . ALA A 1 380 ? -14.991 -0.727 15.173 1.00 94.00 380 ALA A C 1
ATOM 3064 O O . ALA A 1 380 ? -14.787 0.110 16.055 1.00 94.00 380 ALA A O 1
ATOM 3065 N N . GLY A 1 381 ? -15.778 -0.506 14.123 1.00 91.12 381 GLY A N 1
ATOM 3066 C CA . GLY A 1 381 ? -16.317 0.798 13.777 1.00 91.12 381 GLY A CA 1
ATOM 3067 C C . GLY A 1 381 ? -15.220 1.833 13.597 1.00 91.12 381 GLY A C 1
ATOM 3068 O O . GLY A 1 381 ? -14.493 1.813 12.605 1.00 91.12 381 GLY A O 1
ATOM 3069 N N . GLU A 1 382 ? -15.086 2.727 14.571 1.00 90.25 382 GLU A N 1
ATOM 3070 C CA . GLU A 1 382 ? -14.110 3.809 14.527 1.00 90.25 382 GLU A CA 1
ATOM 3071 C C . GLU A 1 382 ? -12.919 3.594 15.463 1.00 90.25 382 GLU A C 1
ATOM 3073 O O . GLU A 1 382 ? -12.023 4.423 15.479 1.00 90.25 382 GLU A O 1
ATOM 3078 N N . ASP A 1 383 ? -12.841 2.512 16.235 1.00 92.06 383 ASP A N 1
ATOM 3079 C CA . ASP A 1 383 ? -11.755 2.307 17.202 1.00 92.06 383 ASP A CA 1
ATOM 3080 C C . ASP A 1 383 ? -10.881 1.104 16.854 1.00 92.06 383 ASP A C 1
ATOM 3082 O O . ASP A 1 383 ? -11.368 0.057 16.433 1.00 92.06 383 ASP A O 1
ATOM 3086 N N . ILE A 1 384 ? -9.574 1.218 17.105 1.00 94.56 384 ILE A N 1
ATOM 3087 C CA . ILE A 1 384 ? -8.698 0.044 17.150 1.00 94.56 384 ILE A CA 1
ATOM 3088 C C . ILE A 1 384 ? -8.805 -0.552 18.553 1.00 94.56 384 ILE A C 1
ATOM 3090 O O . ILE A 1 384 ? -8.327 0.039 19.521 1.00 94.56 384 ILE A O 1
ATOM 3094 N N . VAL A 1 385 ? -9.452 -1.713 18.656 1.00 95.06 385 VAL A N 1
ATOM 3095 C CA . VAL A 1 385 ? -9.866 -2.312 19.938 1.00 95.06 385 VAL A CA 1
ATOM 3096 C C . VAL A 1 385 ? -9.024 -3.515 20.352 1.00 95.06 385 VAL A C 1
ATOM 3098 O O . VAL A 1 385 ? -8.969 -3.870 21.532 1.00 95.06 385 VAL A O 1
ATOM 3101 N N . ALA A 1 386 ? -8.355 -4.163 19.399 1.00 95.50 386 ALA A N 1
ATOM 3102 C CA . ALA A 1 386 ? -7.504 -5.314 19.673 1.00 95.50 386 ALA A CA 1
ATOM 3103 C C . ALA A 1 386 ? -6.294 -5.383 18.733 1.00 95.50 386 ALA A C 1
ATOM 3105 O O . ALA A 1 386 ? -6.258 -4.759 17.674 1.00 95.50 386 ALA A O 1
ATOM 3106 N N . ALA A 1 387 ? -5.301 -6.169 19.134 1.00 96.88 387 ALA A N 1
ATOM 3107 C CA . ALA A 1 387 ? -4.204 -6.632 18.302 1.00 96.88 387 ALA A CA 1
ATOM 3108 C C . ALA A 1 387 ? -4.108 -8.159 18.430 1.00 96.88 387 ALA A C 1
ATOM 3110 O O . ALA A 1 387 ? -3.963 -8.679 19.543 1.00 96.88 387 ALA A O 1
ATOM 3111 N N . LEU A 1 388 ? -4.217 -8.865 17.304 1.00 97.94 388 LEU A N 1
ATOM 3112 C CA . LEU A 1 388 ? -4.253 -10.328 17.244 1.00 97.94 388 LEU A CA 1
ATOM 3113 C C . LEU A 1 388 ? -2.979 -10.867 16.597 1.00 97.94 388 LEU A C 1
ATOM 3115 O O . LEU A 1 388 ? -2.709 -10.560 15.441 1.00 97.94 388 LEU A O 1
ATOM 3119 N N . ASP A 1 389 ? -2.208 -11.689 17.303 1.00 97.62 389 ASP A N 1
ATOM 3120 C CA . ASP A 1 389 ? -1.108 -12.447 16.694 1.00 97.62 389 ASP A CA 1
ATOM 3121 C C . ASP A 1 389 ? -1.648 -13.800 16.234 1.00 97.62 389 ASP A C 1
ATOM 3123 O O . ASP A 1 389 ? -2.075 -14.621 17.052 1.00 97.62 389 ASP A O 1
ATOM 3127 N N . LEU A 1 390 ? -1.675 -14.008 14.919 1.00 97.25 390 LEU A N 1
ATOM 3128 C CA . LEU A 1 390 ? -2.288 -15.169 14.278 1.00 97.25 390 LEU A CA 1
ATOM 3129 C C . LEU A 1 390 ? -1.255 -15.961 13.474 1.00 97.25 390 LEU A C 1
ATOM 3131 O O . LEU A 1 390 ? -0.299 -15.411 12.928 1.00 97.25 390 LEU A O 1
ATOM 3135 N N . LYS A 1 391 ? -1.485 -17.269 13.352 1.00 96.00 391 LYS A N 1
ATOM 3136 C CA . LYS A 1 391 ? -0.715 -18.164 12.486 1.00 96.00 391 LYS A CA 1
ATOM 3137 C C . LYS A 1 391 ? -1.647 -19.120 11.759 1.00 96.00 391 LYS A C 1
ATOM 3139 O O . LYS A 1 391 ? -2.388 -19.857 12.398 1.00 96.00 391 LYS A O 1
ATOM 3144 N N . THR A 1 392 ? -1.552 -19.178 10.438 1.00 96.25 392 THR A N 1
ATOM 3145 C CA . THR A 1 392 ? -2.320 -20.139 9.641 1.00 96.25 392 THR A CA 1
ATOM 3146 C C . THR A 1 392 ? -1.556 -21.460 9.557 1.00 96.25 392 THR A C 1
ATOM 3148 O O . THR A 1 392 ? -0.516 -21.548 8.896 1.00 96.25 392 THR A O 1
ATOM 3151 N N . ASP A 1 393 ? -2.069 -22.506 10.205 1.00 94.44 393 ASP A N 1
ATOM 3152 C CA . ASP A 1 393 ? -1.609 -23.875 9.989 1.00 94.44 393 ASP A CA 1
ATOM 3153 C C . ASP A 1 393 ? -2.339 -24.469 8.785 1.00 94.44 393 ASP A C 1
ATOM 3155 O O . ASP A 1 393 ? -3.451 -24.989 8.864 1.00 94.44 393 ASP A O 1
ATOM 3159 N N . ARG A 1 394 ? -1.679 -24.374 7.632 1.00 90.75 394 ARG A N 1
ATOM 3160 C CA . ARG A 1 394 ? -2.219 -24.835 6.352 1.00 90.75 394 ARG A CA 1
ATOM 3161 C C . ARG A 1 394 ? -2.298 -26.358 6.255 1.00 90.75 394 ARG A C 1
ATOM 3163 O O . ARG A 1 394 ? -3.125 -26.848 5.497 1.00 90.75 394 ARG A O 1
ATOM 3170 N N . LYS A 1 395 ? -1.477 -27.102 7.012 1.00 92.00 395 LYS A N 1
ATOM 3171 C CA . LYS A 1 395 ? -1.510 -28.574 7.007 1.00 92.00 395 LYS A CA 1
ATOM 3172 C C . LYS A 1 395 ? -2.739 -29.082 7.747 1.00 92.00 395 LYS A C 1
ATOM 3174 O O . LYS A 1 395 ? -3.468 -29.908 7.214 1.00 92.00 395 LYS A O 1
ATOM 3179 N N . SER A 1 396 ? -2.988 -28.556 8.947 1.00 94.38 396 SER A N 1
ATOM 3180 C CA . SER A 1 396 ? -4.177 -28.921 9.728 1.00 94.38 396 SER A CA 1
ATOM 3181 C C . SER A 1 396 ? -5.435 -28.141 9.333 1.00 94.38 396 SER A C 1
ATOM 3183 O O . SER A 1 396 ? -6.510 -28.434 9.851 1.00 94.38 396 SER A O 1
ATOM 3185 N N . ARG A 1 397 ? -5.311 -27.179 8.404 1.00 94.25 397 ARG A N 1
ATOM 3186 C CA . ARG A 1 397 ? -6.364 -26.249 7.973 1.00 94.25 397 ARG A CA 1
ATOM 3187 C C . ARG A 1 397 ? -7.011 -25.502 9.145 1.00 94.25 397 ARG A C 1
ATOM 3189 O O . ARG A 1 397 ? -8.231 -25.497 9.282 1.00 94.25 397 ARG A O 1
ATOM 3196 N N . LYS A 1 398 ? -6.188 -24.882 9.991 1.00 93.88 398 LYS A N 1
ATOM 3197 C CA . LYS A 1 398 ? -6.645 -24.122 11.165 1.00 93.88 398 LYS A CA 1
ATOM 3198 C C . LYS A 1 398 ? -5.983 -22.756 11.248 1.00 93.88 398 LYS A C 1
ATOM 3200 O O . LYS A 1 398 ? -4.781 -22.622 10.999 1.00 93.88 398 LYS A O 1
ATOM 3205 N N . LEU A 1 399 ? -6.744 -21.753 11.670 1.00 96.62 399 LEU A N 1
ATOM 3206 C CA . LEU A 1 399 ? -6.204 -20.470 12.103 1.00 96.62 399 LEU A CA 1
ATOM 3207 C C . LEU A 1 399 ? -5.895 -20.510 13.607 1.00 96.62 399 LEU A C 1
ATOM 3209 O O . LEU A 1 399 ? -6.778 -20.665 14.444 1.00 96.62 399 LEU A O 1
ATOM 3213 N N . LEU A 1 400 ? -4.619 -20.379 13.963 1.00 97.00 400 LEU A N 1
ATOM 3214 C CA . LEU A 1 400 ? -4.146 -20.443 15.343 1.00 97.00 400 LEU A CA 1
ATOM 3215 C C . LEU A 1 400 ? -3.993 -19.033 15.920 1.00 97.00 400 LEU A C 1
ATOM 3217 O O . LEU A 1 400 ? -3.142 -18.264 15.466 1.00 97.00 400 LEU A O 1
ATOM 3221 N N . LEU A 1 401 ? -4.756 -18.723 16.966 1.00 97.38 401 LEU A N 1
ATOM 3222 C CA . LEU A 1 401 ? -4.579 -17.515 17.771 1.00 97.38 401 LEU A CA 1
ATOM 3223 C C . LEU A 1 401 ? -3.407 -17.712 18.741 1.00 97.38 401 LEU A C 1
ATOM 3225 O O . LEU A 1 401 ? -3.503 -18.486 19.688 1.00 97.38 401 LEU A O 1
ATOM 3229 N N . GLN A 1 402 ? -2.297 -17.017 18.500 1.00 96.25 402 GLN A N 1
ATOM 3230 C CA . GLN A 1 402 ? -1.122 -17.048 19.378 1.00 96.25 402 GLN A CA 1
ATOM 3231 C C . GLN A 1 402 ? -1.288 -16.085 20.554 1.00 96.25 402 GLN A C 1
ATOM 3233 O O . GLN A 1 402 ? -0.885 -16.392 21.675 1.00 96.25 402 GLN A O 1
ATOM 3238 N N . LYS A 1 403 ? -1.874 -14.909 20.299 1.00 96.38 403 LYS A N 1
ATOM 3239 C CA . LYS A 1 403 ? -2.084 -13.886 21.323 1.00 96.38 403 LYS A CA 1
ATOM 3240 C C . LYS A 1 403 ? -3.236 -12.956 20.967 1.00 96.38 403 LYS A C 1
ATOM 3242 O O . LYS A 1 403 ? -3.350 -12.507 19.830 1.00 96.38 403 LYS A O 1
ATOM 3247 N N . TRP A 1 404 ? -4.037 -12.614 21.973 1.00 96.50 404 TRP A N 1
ATOM 3248 C CA . TRP A 1 404 ? -5.060 -11.574 21.905 1.00 96.50 404 TRP A CA 1
ATOM 3249 C C . TRP A 1 404 ? -4.710 -10.453 22.876 1.00 96.50 404 TRP A C 1
ATOM 3251 O O . TRP A 1 404 ? -4.621 -10.682 24.082 1.00 96.50 404 TRP A O 1
ATOM 3261 N N . SER A 1 405 ? -4.545 -9.235 22.369 1.00 94.88 405 SER A N 1
ATOM 3262 C CA . SER A 1 405 ? -4.276 -8.057 23.197 1.00 94.88 405 SER A CA 1
ATOM 3263 C C . SER A 1 405 ? -5.383 -7.027 23.008 1.00 94.88 405 SER A C 1
ATOM 3265 O O . SER A 1 405 ? -5.568 -6.536 21.901 1.00 94.88 405 SER A O 1
ATOM 3267 N N . TRP A 1 406 ? -6.112 -6.684 24.071 1.00 93.50 406 TRP A N 1
ATOM 3268 C CA . TRP A 1 406 ? -7.049 -5.555 24.047 1.00 93.50 406 TRP A CA 1
ATOM 3269 C C . TRP A 1 406 ? -6.271 -4.237 24.085 1.00 93.50 406 TRP A C 1
ATOM 3271 O O . TRP A 1 406 ? -5.356 -4.093 24.896 1.00 93.50 406 TRP A O 1
ATOM 3281 N N . VAL A 1 407 ? -6.632 -3.289 23.223 1.00 91.38 407 VAL A N 1
ATOM 3282 C CA . VAL A 1 407 ? -5.969 -1.982 23.083 1.00 91.38 407 VAL A CA 1
ATOM 3283 C C . VAL A 1 407 ? -7.006 -0.875 22.872 1.00 91.38 407 VAL A C 1
ATOM 3285 O O . VAL A 1 407 ? -8.177 -1.158 22.627 1.00 91.38 407 VAL A O 1
ATOM 3288 N N . GLY A 1 408 ? -6.576 0.383 22.977 1.00 81.56 408 GLY A N 1
ATOM 3289 C CA . GLY A 1 408 ? -7.422 1.544 22.704 1.00 81.56 408 GLY A CA 1
ATOM 3290 C C . GLY A 1 408 ? -8.536 1.789 23.729 1.00 81.56 408 GLY A C 1
ATOM 3291 O O . GLY A 1 408 ? -8.705 1.075 24.722 1.00 81.56 408 GLY A O 1
ATOM 3292 N N . VAL A 1 409 ? -9.310 2.848 23.482 1.00 65.62 409 VAL A N 1
ATOM 3293 C CA . VAL A 1 409 ? -10.344 3.352 24.404 1.00 65.62 409 VAL A CA 1
ATOM 3294 C C . VAL A 1 409 ? -11.603 2.471 24.407 1.00 65.62 409 VAL A C 1
ATOM 3296 O O . VAL A 1 409 ? -12.278 2.363 25.433 1.00 65.62 409 VAL A O 1
ATOM 3299 N N . GLY A 1 410 ? -11.870 1.760 23.303 1.00 57.53 410 GLY A N 1
ATOM 3300 C CA . GLY A 1 410 ? -12.969 0.793 23.164 1.00 57.53 410 GLY A CA 1
ATOM 3301 C C . GLY A 1 410 ? -12.829 -0.463 24.037 1.00 57.53 410 GLY A C 1
ATOM 3302 O O . GLY A 1 410 ? -13.771 -1.238 24.179 1.00 57.53 410 GLY A O 1
ATOM 3303 N N . ALA A 1 411 ? -11.688 -0.652 24.708 1.00 56.06 411 ALA A N 1
ATOM 3304 C CA . ALA A 1 411 ? -11.463 -1.756 25.634 1.00 56.06 411 ALA A CA 1
ATOM 3305 C C . ALA A 1 411 ? -12.081 -1.550 27.038 1.00 56.06 411 ALA A C 1
ATOM 3307 O O . ALA A 1 411 ? -11.738 -2.302 27.957 1.00 56.06 411 ALA A O 1
ATOM 3308 N N . ARG A 1 412 ? -12.969 -0.573 27.284 1.00 59.81 412 ARG A N 1
ATOM 3309 C CA . ARG A 1 412 ? -13.620 -0.413 28.607 1.00 59.81 412 ARG A CA 1
ATOM 3310 C C . ARG A 1 412 ? -14.567 -1.593 28.904 1.00 59.81 412 ARG A C 1
ATOM 3312 O O . ARG A 1 412 ? -15.272 -2.090 28.032 1.00 59.81 412 ARG A O 1
ATOM 3319 N N . ARG A 1 413 ? -14.529 -2.090 30.150 1.00 54.41 413 ARG A N 1
ATOM 3320 C CA . ARG A 1 413 ? -14.907 -3.467 30.554 1.00 54.41 413 ARG A CA 1
ATOM 3321 C C . ARG A 1 413 ? -16.335 -3.929 30.189 1.00 54.41 413 ARG A C 1
ATOM 3323 O O . ARG A 1 413 ? -16.516 -5.132 30.037 1.00 54.41 413 ARG A O 1
ATOM 3330 N N . GLY A 1 414 ? -17.307 -3.030 30.009 1.00 56.84 414 GLY A N 1
ATOM 3331 C CA . GLY A 1 414 ? -18.718 -3.386 29.769 1.00 56.84 414 GLY A CA 1
ATOM 3332 C C . GLY A 1 414 ? -19.054 -3.885 28.354 1.00 56.84 414 GLY A C 1
ATOM 3333 O O . GLY A 1 414 ? -19.894 -4.765 28.209 1.00 56.84 414 GLY A O 1
ATOM 3334 N N . ALA A 1 415 ? -18.361 -3.402 27.314 1.00 72.06 415 ALA A N 1
ATOM 3335 C CA . ALA A 1 415 ? -18.670 -3.717 25.908 1.00 72.06 415 ALA A CA 1
ATOM 3336 C C . ALA A 1 415 ? -17.835 -4.877 25.323 1.00 72.06 415 ALA A C 1
ATOM 3338 O O . ALA A 1 415 ? -18.001 -5.263 24.166 1.00 72.06 415 ALA A O 1
ATOM 3339 N N . ARG A 1 416 ? -16.923 -5.463 26.113 1.00 83.94 416 ARG A N 1
ATOM 3340 C CA . ARG A 1 416 ? -15.950 -6.449 25.609 1.00 83.94 416 ARG A CA 1
ATOM 3341 C C . ARG A 1 416 ? -16.584 -7.746 25.119 1.00 83.94 416 ARG A C 1
ATOM 3343 O O . ARG A 1 416 ? -16.041 -8.353 24.206 1.00 83.94 416 ARG A O 1
ATOM 3350 N N . LYS A 1 417 ? -17.692 -8.192 25.722 1.00 87.44 417 LYS A N 1
ATOM 3351 C CA . LYS A 1 417 ? -18.358 -9.443 25.321 1.00 87.44 417 LYS A CA 1
ATOM 3352 C C . LYS A 1 417 ? -18.947 -9.327 23.913 1.00 87.44 417 LYS A C 1
ATOM 3354 O O . LYS A 1 417 ? -18.748 -10.223 23.102 1.00 87.44 417 LYS A O 1
ATOM 3359 N N . ASP A 1 418 ? -19.613 -8.209 23.633 1.00 88.75 418 ASP A N 1
ATOM 3360 C CA . ASP A 1 418 ? -20.177 -7.913 22.316 1.00 88.75 418 ASP A CA 1
ATOM 3361 C C . ASP A 1 418 ? -19.081 -7.724 21.258 1.00 88.75 418 ASP A C 1
ATOM 3363 O O . ASP A 1 418 ? -19.093 -8.392 20.225 1.00 88.75 418 ASP A O 1
ATOM 3367 N N . LEU A 1 419 ? -18.061 -6.913 21.571 1.00 91.12 419 LEU A N 1
ATOM 3368 C CA . LEU A 1 419 ? -16.904 -6.728 20.694 1.00 91.12 419 LEU A CA 1
ATOM 3369 C C . LEU A 1 419 ? -16.197 -8.051 20.396 1.00 91.12 419 LEU A C 1
ATOM 3371 O O . LEU A 1 419 ? -15.868 -8.316 19.247 1.00 91.12 419 LEU A O 1
ATOM 3375 N N . LYS A 1 420 ? -15.983 -8.904 21.405 1.00 93.62 420 LYS A N 1
ATOM 3376 C CA . LYS A 1 420 ? -15.351 -10.213 21.203 1.00 93.62 420 LYS A CA 1
ATOM 3377 C C . LYS A 1 420 ? -16.149 -11.063 20.216 1.00 93.62 420 LYS A C 1
ATOM 3379 O O . LYS A 1 420 ? -15.540 -11.591 19.296 1.00 93.62 420 LYS A O 1
ATOM 3384 N N . ARG A 1 421 ? -17.479 -11.126 20.364 1.00 94.69 421 ARG A N 1
ATOM 3385 C CA . ARG A 1 421 ? -18.364 -11.870 19.453 1.00 94.69 421 ARG A CA 1
ATOM 3386 C C . ARG A 1 421 ? -18.211 -11.387 18.006 1.00 94.69 421 ARG A C 1
ATOM 3388 O O . ARG A 1 421 ? -17.945 -12.192 17.124 1.00 94.69 421 ARG A O 1
ATOM 3395 N N . ARG A 1 422 ? -18.276 -10.073 17.777 1.00 94.94 422 ARG A N 1
ATOM 3396 C CA . ARG A 1 422 ? -18.128 -9.472 16.435 1.00 94.94 422 ARG A CA 1
ATOM 3397 C C . ARG A 1 422 ? -16.739 -9.705 15.828 1.00 94.94 422 ARG A C 1
ATOM 3399 O O . ARG A 1 422 ? -16.602 -9.912 14.627 1.00 94.94 422 ARG A O 1
ATOM 3406 N N . ILE A 1 423 ? -15.691 -9.693 16.654 1.00 96.56 423 ILE A N 1
ATOM 3407 C CA . ILE A 1 423 ? -14.328 -10.008 16.203 1.00 96.56 423 ILE A CA 1
ATOM 3408 C C . ILE A 1 423 ? -14.192 -11.501 15.873 1.00 96.56 423 ILE A C 1
ATOM 3410 O O . ILE A 1 423 ? -13.515 -11.842 14.910 1.00 96.56 423 ILE A O 1
ATOM 3414 N N . GLU A 1 424 ? -14.829 -12.394 16.633 1.00 97.12 424 GLU A N 1
ATOM 3415 C CA . GLU A 1 424 ? -14.872 -13.834 16.340 1.00 97.12 424 GLU A CA 1
ATOM 3416 C C . GLU A 1 424 ? -15.618 -14.127 15.025 1.00 97.12 424 GLU A C 1
ATOM 3418 O O . GLU A 1 424 ? -15.140 -14.919 14.213 1.00 97.12 424 GLU A O 1
ATOM 3423 N N . GLU A 1 425 ? -16.721 -13.426 14.753 1.00 96.38 425 GLU A N 1
ATOM 3424 C CA . GLU A 1 425 ? -17.438 -13.489 13.470 1.00 96.38 425 GLU A CA 1
ATOM 3425 C C . GLU A 1 425 ? -16.530 -13.096 12.288 1.00 96.38 425 GLU A C 1
ATOM 3427 O O . GLU A 1 425 ? -16.437 -13.828 11.294 1.00 96.38 425 GLU A O 1
ATOM 3432 N N . GLU A 1 426 ? -15.787 -11.992 12.413 1.00 96.62 426 GLU A N 1
ATOM 3433 C CA . GLU A 1 426 ? -14.833 -11.567 11.382 1.00 96.62 426 GLU A CA 1
ATOM 3434 C C . GLU A 1 426 ? -13.619 -12.512 11.288 1.00 96.62 426 GLU A C 1
ATOM 3436 O O . GLU A 1 426 ? -13.117 -12.770 10.192 1.00 96.62 426 GLU A O 1
ATOM 3441 N N . LEU A 1 427 ? -13.178 -13.116 12.398 1.00 97.50 427 LEU A N 1
ATOM 3442 C CA . LEU A 1 427 ? -12.141 -14.154 12.393 1.00 97.50 427 LEU A CA 1
ATOM 3443 C C . LEU A 1 427 ? -12.572 -15.388 11.598 1.00 97.50 427 LEU A C 1
ATOM 3445 O O . LEU A 1 427 ? -11.745 -15.940 10.875 1.00 97.50 427 LEU A O 1
ATOM 3449 N N . HIS A 1 428 ? -13.843 -15.798 11.657 1.00 96.38 428 HIS A N 1
ATOM 3450 C CA . HIS A 1 428 ? -14.344 -16.888 10.815 1.00 96.38 428 HIS A CA 1
ATOM 3451 C C . HIS A 1 428 ? -14.288 -16.534 9.325 1.00 96.38 428 HIS A C 1
ATOM 3453 O O . HIS A 1 428 ? -13.950 -17.382 8.494 1.00 96.38 428 HIS A O 1
ATOM 3459 N N . ARG A 1 429 ? -14.594 -15.283 8.958 1.00 95.12 429 ARG A N 1
ATOM 3460 C CA . ARG A 1 429 ? -14.451 -14.811 7.572 1.00 95.12 429 ARG A CA 1
ATOM 3461 C C . ARG A 1 429 ? -12.985 -14.764 7.148 1.00 95.12 429 ARG A C 1
ATOM 3463 O O . ARG A 1 429 ? -12.652 -15.205 6.046 1.00 95.12 429 ARG A O 1
ATOM 3470 N N . PHE A 1 430 ? -12.110 -14.296 8.032 1.00 96.44 430 PHE A N 1
ATOM 3471 C CA . PHE A 1 430 ? -10.676 -14.260 7.793 1.00 96.44 430 PHE A CA 1
ATOM 3472 C C . PHE A 1 430 ? -10.090 -15.666 7.644 1.00 96.44 430 PHE A C 1
ATOM 3474 O O . PHE A 1 430 ? -9.341 -15.907 6.705 1.00 96.44 430 PHE A O 1
ATOM 3481 N N . GLU A 1 431 ? -10.477 -16.626 8.486 1.00 96.31 431 GLU A N 1
ATOM 3482 C CA . GLU A 1 431 ? -10.052 -18.027 8.383 1.00 96.31 431 GLU A CA 1
ATOM 3483 C C . GLU A 1 431 ? -10.432 -18.641 7.030 1.00 96.31 431 GLU A C 1
ATOM 3485 O O . GLU A 1 431 ? -9.590 -19.274 6.389 1.00 96.31 431 GLU A O 1
ATOM 3490 N N . ARG A 1 432 ? -11.653 -18.389 6.533 1.00 95.06 432 ARG A N 1
ATOM 3491 C CA . ARG A 1 432 ? -12.051 -18.827 5.183 1.00 95.06 432 ARG A CA 1
ATOM 3492 C C . ARG A 1 432 ? -11.126 -18.262 4.109 1.00 95.06 432 ARG A C 1
ATOM 3494 O O . ARG A 1 432 ? -10.708 -19.003 3.228 1.00 95.06 432 ARG A O 1
ATOM 3501 N N . PHE A 1 433 ? -10.759 -16.987 4.201 1.00 94.81 433 PHE A N 1
ATOM 3502 C CA . PHE A 1 433 ? -9.800 -16.370 3.284 1.00 94.81 433 PHE A CA 1
ATOM 3503 C C . PHE A 1 433 ? -8.390 -16.978 3.402 1.00 94.81 433 PHE A C 1
ATOM 3505 O O . PHE A 1 433 ? -7.750 -17.274 2.391 1.00 94.81 433 PHE A O 1
ATOM 3512 N N . GLN A 1 434 ? -7.922 -17.239 4.625 1.00 94.56 434 GLN A N 1
ATOM 3513 C CA . GLN A 1 434 ? -6.624 -17.867 4.886 1.00 94.56 434 GLN A CA 1
ATOM 3514 C C . GLN A 1 434 ? -6.521 -19.285 4.305 1.00 94.56 434 GLN A C 1
ATOM 3516 O O . GLN A 1 434 ? -5.454 -19.679 3.830 1.00 94.56 434 GLN A O 1
ATOM 3521 N N . LEU A 1 435 ? -7.618 -20.044 4.358 1.00 93.81 435 LEU A N 1
ATOM 3522 C CA . LEU A 1 435 ? -7.684 -21.451 3.956 1.00 93.81 435 LEU A CA 1
ATOM 3523 C C . LEU A 1 435 ? -8.253 -21.668 2.550 1.00 93.81 435 LEU A C 1
ATOM 3525 O O . LEU A 1 435 ? -8.228 -22.798 2.058 1.00 93.81 435 LEU A O 1
ATOM 3529 N N . ALA A 1 436 ? -8.758 -20.618 1.899 1.00 87.94 436 ALA A N 1
ATOM 3530 C CA . ALA A 1 436 ? -9.180 -20.680 0.510 1.00 87.94 436 ALA A CA 1
ATOM 3531 C C . ALA A 1 436 ? -7.996 -21.132 -0.351 1.00 87.94 436 ALA A C 1
ATOM 3533 O O . ALA A 1 436 ? -6.912 -20.546 -0.282 1.00 87.94 436 ALA A O 1
ATOM 3534 N N . GLY A 1 437 ? -8.197 -22.180 -1.151 1.00 70.00 437 GLY A N 1
ATOM 3535 C CA . GLY A 1 437 ? -7.199 -22.623 -2.116 1.00 70.00 437 GLY A CA 1
ATOM 3536 C C . GLY A 1 437 ? -6.934 -21.537 -3.155 1.00 70.00 437 GLY A C 1
ATOM 3537 O O . GLY A 1 437 ? -7.809 -20.729 -3.476 1.00 70.00 437 GLY A O 1
ATOM 3538 N N . ASP A 1 438 ? -5.726 -21.521 -3.703 1.00 58.97 438 ASP A N 1
ATOM 3539 C CA . ASP A 1 438 ? -5.473 -20.784 -4.934 1.00 58.97 438 ASP A CA 1
ATOM 3540 C C . ASP A 1 438 ? -6.303 -21.498 -6.000 1.00 58.97 438 ASP A C 1
ATOM 3542 O O . ASP A 1 438 ? -6.048 -22.667 -6.269 1.00 58.97 438 ASP A O 1
ATOM 3546 N N . GLY A 1 439 ? -7.359 -20.864 -6.519 1.00 47.06 439 GLY A N 1
ATOM 3547 C CA . GLY A 1 439 ? -8.324 -21.449 -7.464 1.00 47.06 439 GLY A CA 1
ATOM 3548 C C . GLY A 1 439 ? -7.741 -21.811 -8.838 1.00 47.06 439 GLY A C 1
ATOM 3549 O O . GLY A 1 439 ? -8.358 -21.539 -9.859 1.00 47.06 439 GLY A O 1
ATOM 3550 N N . ASN A 1 440 ? -6.537 -22.375 -8.869 1.00 36.84 440 ASN A N 1
ATOM 3551 C CA . ASN A 1 440 ? -5.815 -22.842 -10.029 1.00 36.84 440 ASN A CA 1
ATOM 3552 C C . ASN A 1 440 ? -4.901 -24.015 -9.631 1.00 36.84 440 ASN A C 1
ATOM 3554 O O . ASN A 1 440 ? -3.760 -23.787 -9.238 1.00 36.84 440 ASN A O 1
ATOM 3558 N N . GLN A 1 441 ? -5.390 -25.253 -9.752 1.00 32.34 441 GLN A N 1
ATOM 3559 C CA . GLN A 1 441 ? -4.574 -26.438 -10.052 1.00 32.34 441 GLN A CA 1
ATOM 3560 C C . GLN A 1 441 ? -5.455 -27.539 -10.658 1.00 32.34 441 GLN A C 1
ATOM 3562 O O . GLN A 1 441 ? -6.497 -27.862 -10.092 1.00 32.34 441 GLN A O 1
ATOM 3567 N N . PRO A 1 442 ? -4.970 -28.256 -11.679 1.00 32.41 442 PRO A N 1
ATOM 3568 C CA . PRO A 1 442 ? -4.761 -29.677 -11.543 1.00 32.41 442 PRO A CA 1
ATOM 3569 C C . PRO A 1 442 ? -3.353 -29.890 -10.979 1.00 32.41 442 PRO A C 1
ATOM 3571 O O . PRO A 1 442 ? -2.367 -29.346 -11.481 1.00 32.41 442 PRO A O 1
ATOM 3574 N N . ALA A 1 443 ? -3.261 -30.661 -9.900 1.00 32.47 443 ALA A N 1
ATOM 3575 C CA . ALA A 1 443 ? -1.986 -31.152 -9.412 1.00 32.47 443 ALA A CA 1
ATOM 3576 C C . ALA A 1 443 ? -1.374 -32.059 -10.488 1.00 32.47 443 ALA A C 1
ATOM 3578 O O . ALA A 1 443 ? -1.941 -33.100 -10.818 1.00 32.47 443 ALA A O 1
ATOM 3579 N N . SER A 1 444 ? -0.223 -31.682 -11.048 1.00 29.53 444 SER A N 1
ATOM 3580 C CA . SER A 1 444 ? 0.557 -32.610 -11.870 1.00 29.53 444 SER A CA 1
ATOM 3581 C C . SER A 1 444 ? 1.093 -33.749 -10.981 1.00 29.53 444 SER A C 1
ATOM 3583 O O . SER A 1 444 ? 1.639 -33.457 -9.912 1.00 29.53 444 SER A O 1
ATOM 3585 N N . PRO A 1 445 ? 1.023 -35.031 -11.398 1.00 30.83 445 PRO A N 1
ATOM 3586 C CA . PRO A 1 445 ? 1.322 -36.192 -10.541 1.00 30.83 445 PRO A CA 1
ATOM 3587 C C . PRO A 1 445 ? 2.789 -36.358 -10.101 1.00 30.83 445 PRO A C 1
ATOM 3589 O O . PRO A 1 445 ? 3.131 -37.349 -9.462 1.00 30.83 445 PRO A O 1
ATOM 3592 N N . GLN A 1 446 ? 3.686 -35.432 -10.443 1.00 31.56 446 GLN A N 1
ATOM 3593 C CA . GLN A 1 446 ? 5.123 -35.569 -10.180 1.00 31.56 446 GLN A CA 1
ATOM 3594 C C . GLN A 1 446 ? 5.569 -35.082 -8.796 1.00 31.56 446 GLN A C 1
ATOM 3596 O O . GLN A 1 446 ? 6.619 -35.503 -8.330 1.00 31.56 446 GLN A O 1
ATOM 3601 N N . LEU A 1 447 ? 4.758 -34.300 -8.076 1.00 33.12 447 LEU A N 1
ATOM 3602 C CA . LEU A 1 447 ? 5.095 -33.841 -6.716 1.00 33.12 447 LEU A CA 1
ATOM 3603 C C . LEU A 1 447 ? 4.851 -34.889 -5.612 1.00 33.12 447 LEU A C 1
ATOM 3605 O O . LEU A 1 447 ? 5.196 -34.646 -4.458 1.00 33.12 447 LEU A O 1
ATOM 3609 N N . ALA A 1 448 ? 4.274 -36.049 -5.944 1.00 30.45 448 ALA A N 1
ATOM 3610 C CA . ALA A 1 448 ? 3.985 -37.115 -4.981 1.00 30.45 448 ALA A CA 1
ATOM 3611 C C . ALA A 1 448 ? 5.067 -38.211 -4.908 1.00 30.45 448 ALA A C 1
ATOM 3613 O O . ALA A 1 448 ? 5.042 -39.006 -3.974 1.00 30.45 448 ALA A O 1
ATOM 3614 N N . ARG A 1 449 ? 6.020 -38.265 -5.852 1.00 28.55 449 ARG A N 1
ATOM 3615 C CA . ARG A 1 449 ? 7.062 -39.314 -5.875 1.00 28.55 449 ARG A CA 1
ATOM 3616 C C . ARG A 1 449 ? 8.373 -38.928 -5.186 1.00 28.55 449 ARG A C 1
ATOM 3618 O O . ARG A 1 449 ? 9.080 -39.818 -4.733 1.00 28.55 449 ARG A O 1
ATOM 3625 N N . ASP A 1 450 ? 8.634 -37.639 -4.982 1.00 30.78 450 ASP A N 1
ATOM 3626 C CA . ASP A 1 450 ? 9.891 -37.177 -4.367 1.00 30.78 450 ASP A CA 1
ATOM 3627 C C . ASP A 1 450 ? 9.844 -37.097 -2.826 1.00 30.78 450 ASP A C 1
ATOM 3629 O O . ASP A 1 450 ? 10.840 -36.767 -2.188 1.00 30.78 450 ASP A O 1
ATOM 3633 N N . ASN A 1 451 ? 8.706 -37.428 -2.202 1.00 33.97 451 ASN A N 1
ATOM 3634 C CA . ASN A 1 451 ? 8.537 -37.395 -0.741 1.00 33.97 451 ASN A CA 1
ATOM 3635 C C . ASN A 1 451 ? 8.635 -38.770 -0.053 1.00 33.97 451 ASN A C 1
ATOM 3637 O O . ASN A 1 451 ? 8.512 -38.827 1.165 1.00 33.97 451 ASN A O 1
ATOM 3641 N N . GLN A 1 452 ? 8.874 -39.863 -0.787 1.00 33.50 452 GLN A N 1
ATOM 3642 C CA . GLN A 1 452 ? 9.030 -41.209 -0.203 1.00 33.50 452 GLN A CA 1
ATOM 3643 C C . GLN A 1 452 ? 10.491 -41.658 -0.024 1.00 33.50 452 GLN A C 1
ATOM 3645 O O . GLN A 1 452 ? 10.736 -42.723 0.530 1.00 33.50 452 GLN A O 1
ATOM 3650 N N . SER A 1 453 ? 11.481 -40.853 -0.422 1.00 30.75 453 SER A N 1
ATOM 3651 C CA . SER A 1 453 ? 12.910 -41.186 -0.269 1.00 30.75 453 SER A CA 1
ATOM 3652 C C . SER A 1 453 ? 13.630 -40.400 0.836 1.00 30.75 453 SER A C 1
ATOM 3654 O O . SER A 1 453 ? 14.857 -40.392 0.880 1.00 30.75 453 SER A O 1
ATOM 3656 N N . LEU A 1 454 ? 12.892 -39.731 1.729 1.00 33.16 454 LEU A N 1
ATOM 3657 C CA . LEU A 1 454 ? 13.442 -38.905 2.818 1.00 33.16 454 LEU A CA 1
ATOM 3658 C C . LEU A 1 454 ? 13.190 -39.466 4.229 1.00 33.16 454 LEU A C 1
ATOM 3660 O O . LEU A 1 454 ? 13.516 -38.804 5.207 1.00 33.16 454 LEU A O 1
ATOM 3664 N N . GLU A 1 455 ? 12.678 -40.692 4.354 1.00 31.41 455 GLU A N 1
ATOM 3665 C CA . GLU A 1 455 ? 12.482 -41.353 5.658 1.00 31.41 455 GLU A CA 1
ATOM 3666 C C . GLU A 1 455 ? 13.678 -42.224 6.101 1.00 31.41 455 GLU A C 1
ATOM 3668 O O . GLU A 1 455 ? 13.673 -42.764 7.200 1.00 31.41 455 GLU A O 1
ATOM 3673 N N . GLY A 1 456 ? 14.750 -42.314 5.301 1.00 31.91 456 GLY A N 1
ATOM 3674 C CA . GLY A 1 456 ? 15.946 -43.117 5.615 1.00 31.91 456 GLY A CA 1
ATOM 3675 C C . GLY A 1 456 ? 17.193 -42.342 6.069 1.00 31.91 456 GLY A C 1
ATOM 3676 O O . GLY A 1 456 ? 18.230 -42.955 6.298 1.00 31.91 456 GLY A O 1
ATOM 3677 N N . VAL A 1 457 ? 17.140 -41.008 6.176 1.00 31.98 457 VAL A N 1
ATOM 3678 C CA . VAL A 1 457 ? 18.321 -40.157 6.459 1.00 31.98 457 VAL A CA 1
ATOM 3679 C C . VAL A 1 457 ? 18.038 -39.205 7.628 1.00 31.98 457 VAL A C 1
ATOM 3681 O O . VAL A 1 457 ? 18.197 -37.996 7.516 1.00 31.98 457 VAL A O 1
ATOM 3684 N N . MET A 1 458 ? 17.552 -39.732 8.757 1.00 34.94 458 MET A N 1
ATOM 3685 C CA . MET A 1 458 ? 17.229 -38.922 9.947 1.00 34.94 458 MET A CA 1
ATOM 3686 C C . MET A 1 458 ? 17.960 -39.306 11.243 1.00 34.94 458 MET A C 1
ATOM 3688 O O . MET A 1 458 ? 17.731 -38.648 12.256 1.00 34.94 458 MET A O 1
ATOM 3692 N N . ASP A 1 459 ? 18.896 -40.261 11.221 1.00 37.41 459 ASP A N 1
ATOM 3693 C CA . ASP A 1 459 ? 19.679 -40.599 12.427 1.00 37.41 459 ASP A CA 1
ATOM 3694 C C . ASP A 1 459 ? 21.124 -40.073 12.424 1.00 37.41 459 ASP A C 1
ATOM 3696 O O . ASP A 1 459 ? 21.644 -39.727 13.484 1.00 37.41 459 ASP A O 1
ATOM 3700 N N . ASN A 1 460 ? 21.759 -39.878 11.262 1.00 39.38 460 ASN A N 1
ATOM 3701 C CA . ASN A 1 460 ? 23.150 -39.393 11.207 1.00 39.38 460 ASN A CA 1
ATOM 3702 C C . ASN A 1 460 ? 23.313 -37.859 11.287 1.00 39.38 460 ASN A C 1
ATOM 3704 O O . ASN A 1 460 ? 24.413 -37.385 11.573 1.00 39.38 460 ASN A O 1
ATOM 3708 N N . ASP A 1 461 ? 22.238 -37.079 11.120 1.00 47.25 461 ASP A N 1
ATOM 3709 C CA . ASP A 1 461 ? 22.293 -35.604 11.145 1.00 47.25 461 ASP A CA 1
ATOM 3710 C C . ASP A 1 461 ? 22.127 -34.986 12.547 1.00 47.25 461 ASP A C 1
ATOM 3712 O O . ASP A 1 461 ? 22.479 -33.822 12.755 1.00 47.25 461 ASP A O 1
ATOM 3716 N N . LYS A 1 462 ? 21.668 -35.750 13.552 1.00 44.50 462 LYS A N 1
ATOM 3717 C CA . LYS A 1 462 ? 21.573 -35.251 14.940 1.00 44.50 462 LYS A CA 1
ATOM 3718 C C . LYS A 1 462 ? 22.947 -34.944 15.544 1.00 44.50 462 LYS A C 1
ATOM 3720 O O . LYS A 1 462 ? 23.103 -33.909 16.185 1.00 44.50 462 LYS A O 1
ATOM 3725 N N . SER A 1 463 ? 23.958 -35.770 15.259 1.00 43.44 463 SER A N 1
ATOM 3726 C CA . SER A 1 463 ? 25.314 -35.595 15.811 1.00 43.44 463 SER A CA 1
ATOM 3727 C C . SER A 1 463 ? 26.046 -34.378 15.221 1.00 43.44 463 SER A C 1
ATOM 3729 O O . SER A 1 463 ? 26.863 -33.743 15.888 1.00 43.44 463 SER A O 1
ATOM 3731 N N . ILE A 1 464 ? 25.732 -34.015 13.972 1.00 42.66 464 ILE A N 1
ATOM 3732 C CA . ILE A 1 464 ? 26.307 -32.845 13.294 1.00 42.66 464 ILE A CA 1
ATOM 3733 C C . ILE A 1 464 ? 25.646 -31.562 13.808 1.00 42.66 464 ILE A C 1
ATOM 3735 O O . ILE A 1 464 ? 26.333 -30.567 14.039 1.00 42.66 464 ILE A O 1
ATOM 3739 N N . LEU A 1 465 ? 24.333 -31.588 14.048 1.00 40.41 465 LEU A N 1
ATOM 3740 C CA . LEU A 1 465 ? 23.602 -30.455 14.614 1.00 40.41 465 LEU A CA 1
ATOM 3741 C C . LEU A 1 465 ? 23.968 -30.184 16.081 1.00 40.41 465 LEU A C 1
ATOM 3743 O O . LEU A 1 465 ? 24.067 -29.015 16.447 1.00 40.41 465 LEU A O 1
ATOM 3747 N N . GLU A 1 466 ? 24.247 -31.214 16.888 1.00 46.38 466 GLU A N 1
ATOM 3748 C CA . GLU A 1 466 ? 24.777 -31.041 18.253 1.00 46.38 466 GLU A CA 1
ATOM 3749 C C . GLU A 1 466 ? 26.179 -30.422 18.249 1.00 46.38 466 GLU A C 1
ATOM 3751 O O . GLU A 1 466 ? 26.406 -29.421 18.923 1.00 46.38 466 GLU A O 1
ATOM 3756 N N . LYS A 1 467 ? 27.092 -30.904 17.393 1.00 44.97 467 LYS A N 1
ATOM 3757 C CA . LYS A 1 467 ? 28.441 -30.319 17.267 1.00 44.97 467 LYS A CA 1
ATOM 3758 C C . LYS A 1 467 ? 28.417 -28.861 16.800 1.00 44.97 467 LYS A C 1
ATOM 3760 O O . LYS A 1 467 ? 29.225 -28.048 17.253 1.00 44.97 467 LYS A O 1
ATOM 3765 N N . ILE A 1 468 ? 27.494 -28.506 15.903 1.00 43.72 468 ILE A N 1
ATOM 3766 C CA . ILE A 1 468 ? 27.306 -27.119 15.450 1.00 43.72 468 ILE A CA 1
ATOM 3767 C C . ILE A 1 468 ? 26.699 -26.260 16.569 1.00 43.72 468 ILE A C 1
ATOM 3769 O O . ILE A 1 468 ? 27.112 -25.113 16.737 1.00 43.72 468 ILE A O 1
ATOM 3773 N N . ALA A 1 469 ? 25.759 -26.797 17.352 1.00 40.91 469 ALA A N 1
ATOM 3774 C CA . ALA A 1 469 ? 25.167 -26.091 18.486 1.00 40.91 469 ALA A CA 1
ATOM 3775 C C . ALA A 1 469 ? 26.195 -25.807 19.595 1.00 40.91 469 ALA A C 1
ATOM 3777 O O . ALA A 1 469 ? 26.231 -24.682 20.097 1.00 40.91 469 ALA A O 1
ATOM 3778 N N . ASP A 1 470 ? 27.074 -26.763 19.904 1.00 46.44 470 ASP A N 1
ATOM 3779 C CA . ASP A 1 470 ? 28.139 -26.592 20.900 1.00 46.44 470 ASP A CA 1
ATOM 3780 C C . ASP A 1 470 ? 29.183 -25.566 20.444 1.00 46.44 470 ASP A C 1
ATOM 3782 O O . ASP A 1 470 ? 29.516 -24.644 21.186 1.00 46.44 470 ASP A O 1
ATOM 3786 N N . THR A 1 471 ? 29.586 -25.606 19.170 1.00 38.56 471 THR A N 1
ATOM 3787 C CA . THR A 1 471 ? 30.531 -24.620 18.612 1.00 38.56 471 THR A CA 1
ATOM 3788 C C . THR A 1 471 ? 29.958 -23.194 18.641 1.00 38.56 471 THR A C 1
ATOM 3790 O O . THR A 1 471 ? 30.671 -22.222 18.896 1.00 38.56 471 THR A O 1
ATOM 3793 N N . VAL A 1 472 ? 28.652 -23.036 18.397 1.00 42.59 472 VAL A N 1
ATOM 3794 C CA . VAL A 1 472 ? 27.969 -21.732 18.481 1.00 42.59 472 VAL A CA 1
ATOM 3795 C C . VAL A 1 472 ? 27.858 -21.252 19.933 1.00 42.59 472 VAL A C 1
ATOM 3797 O O . VAL A 1 472 ? 27.959 -20.049 20.186 1.00 42.59 472 VAL A O 1
ATOM 3800 N N . LYS A 1 473 ? 27.695 -22.172 20.889 1.00 43.06 473 LYS A N 1
ATOM 3801 C CA . LYS A 1 473 ? 27.649 -21.870 22.323 1.00 43.06 473 LYS A CA 1
ATOM 3802 C C . LYS A 1 473 ? 29.016 -21.419 22.846 1.00 43.06 473 LYS A C 1
ATOM 3804 O O . LYS A 1 473 ? 29.080 -20.431 23.576 1.00 43.06 473 LYS A O 1
ATOM 3809 N N . ASP A 1 474 ? 30.101 -22.035 22.386 1.00 45.59 474 ASP A N 1
ATOM 3810 C CA . ASP A 1 474 ? 31.469 -21.646 22.751 1.00 45.59 474 ASP A CA 1
ATOM 3811 C C . ASP A 1 474 ? 31.831 -20.252 22.220 1.00 45.59 474 ASP A C 1
ATOM 3813 O O . ASP A 1 474 ? 32.371 -19.422 22.952 1.00 45.59 474 ASP A O 1
ATOM 3817 N N . ILE A 1 475 ? 31.442 -19.933 20.980 1.00 42.47 475 ILE A N 1
ATOM 3818 C CA . ILE A 1 475 ? 31.654 -18.599 20.390 1.00 42.47 475 ILE A CA 1
ATOM 3819 C C . ILE A 1 475 ? 30.833 -17.527 21.124 1.00 42.47 475 ILE A C 1
ATOM 3821 O O . ILE A 1 475 ? 31.319 -16.414 21.342 1.00 42.47 475 ILE A O 1
ATOM 3825 N N . ALA A 1 476 ? 29.600 -17.847 21.529 1.00 37.50 476 ALA A N 1
ATOM 3826 C CA . ALA A 1 476 ? 28.759 -16.934 22.300 1.00 37.50 476 ALA A CA 1
ATOM 3827 C C . ALA A 1 476 ? 29.324 -16.672 23.708 1.00 37.50 476 ALA A C 1
ATOM 3829 O O . ALA A 1 476 ? 29.263 -15.540 24.191 1.00 37.50 476 ALA A O 1
ATOM 3830 N N . THR A 1 477 ? 29.920 -17.688 24.334 1.00 47.41 477 THR A N 1
ATOM 3831 C CA . THR A 1 477 ? 30.540 -17.576 25.662 1.00 47.41 477 THR A CA 1
ATOM 3832 C C . THR A 1 477 ? 31.827 -16.747 25.588 1.00 47.41 477 THR A C 1
ATOM 3834 O O . THR A 1 477 ? 31.980 -15.786 26.337 1.00 47.41 477 THR A O 1
ATOM 3837 N N . LEU A 1 478 ? 32.669 -16.983 24.573 1.00 43.88 478 LEU A N 1
ATOM 3838 C CA . LEU A 1 478 ? 33.883 -16.198 24.316 1.00 43.88 478 LEU A CA 1
ATOM 3839 C C . LEU A 1 478 ? 33.580 -14.707 24.054 1.00 43.88 478 LEU A C 1
ATOM 3841 O O . LEU A 1 478 ? 34.306 -13.821 24.505 1.00 43.88 478 LEU A O 1
ATOM 3845 N N . ALA A 1 479 ? 32.485 -14.417 23.341 1.00 37.03 479 ALA A N 1
ATOM 3846 C CA . ALA A 1 479 ? 32.029 -13.050 23.090 1.00 37.03 479 ALA A CA 1
ATOM 3847 C C . ALA A 1 479 ? 31.455 -12.371 24.352 1.00 37.03 479 ALA A C 1
ATOM 3849 O O . ALA A 1 479 ? 31.629 -11.164 24.530 1.00 37.03 479 ALA A O 1
ATOM 3850 N N . SER A 1 480 ? 30.805 -13.136 25.236 1.00 37.91 480 SER A N 1
ATOM 3851 C CA . SER A 1 480 ? 30.274 -12.653 26.519 1.00 37.91 480 SER A CA 1
ATOM 3852 C C . SER A 1 480 ? 31.386 -12.349 27.532 1.00 37.91 480 SER A C 1
ATOM 3854 O O . SER A 1 480 ? 31.326 -11.337 28.238 1.00 37.91 480 SER A O 1
ATOM 3856 N N . ASP A 1 481 ? 32.440 -13.165 27.557 1.00 42.06 481 ASP A N 1
ATOM 3857 C CA . ASP A 1 481 ? 33.594 -12.973 28.441 1.00 42.06 481 ASP A CA 1
ATOM 3858 C C . ASP A 1 481 ? 34.453 -11.781 27.998 1.00 42.06 481 ASP A C 1
ATOM 3860 O O . ASP A 1 481 ? 34.865 -10.962 28.824 1.00 42.06 481 ASP A O 1
ATOM 3864 N N . ALA A 1 482 ? 34.626 -11.596 26.683 1.00 39.62 482 ALA A N 1
ATOM 3865 C CA . ALA A 1 482 ? 35.287 -10.417 26.120 1.00 39.62 482 ALA A CA 1
ATOM 3866 C C . ALA A 1 482 ? 34.517 -9.113 26.411 1.00 39.62 482 ALA A C 1
ATOM 3868 O O . ALA A 1 482 ? 35.127 -8.080 26.700 1.00 39.62 482 ALA A O 1
ATOM 3869 N N . ALA A 1 483 ? 33.180 -9.154 26.389 1.00 36.94 483 ALA A N 1
ATOM 3870 C CA . ALA A 1 483 ? 32.336 -8.009 26.736 1.00 36.94 483 ALA A CA 1
ATOM 3871 C C . ALA A 1 483 ? 32.363 -7.694 28.244 1.00 36.94 483 ALA A C 1
ATOM 3873 O O . ALA A 1 483 ? 32.381 -6.525 28.628 1.00 36.94 483 ALA A O 1
ATOM 3874 N N . SER A 1 484 ? 32.432 -8.719 29.099 1.00 39.19 484 SER A N 1
ATOM 3875 C CA . SER A 1 484 ? 32.506 -8.556 30.558 1.00 39.19 484 SER A CA 1
ATOM 3876 C C . SER A 1 484 ? 33.862 -8.012 31.023 1.00 39.19 484 SER A C 1
ATOM 3878 O O . SER A 1 484 ? 33.923 -7.251 31.989 1.00 39.19 484 SER A O 1
ATOM 3880 N N . HIS A 1 485 ? 34.947 -8.328 30.308 1.00 40.59 485 HIS A N 1
ATOM 3881 C CA . HIS A 1 485 ? 36.273 -7.762 30.573 1.00 40.59 485 HIS A CA 1
ATOM 3882 C C . HIS A 1 485 ? 36.402 -6.287 30.156 1.00 40.59 485 HIS A C 1
ATOM 3884 O O . HIS A 1 485 ? 37.151 -5.542 30.787 1.00 40.59 485 HIS A O 1
ATOM 3890 N N . ALA A 1 486 ? 35.649 -5.843 29.145 1.00 39.19 486 ALA A N 1
ATOM 3891 C CA . ALA A 1 486 ? 35.649 -4.452 28.683 1.00 39.19 486 ALA A CA 1
ATOM 3892 C C . ALA A 1 486 ? 34.861 -3.490 29.599 1.00 39.19 486 ALA A C 1
ATOM 3894 O O . ALA A 1 486 ? 35.022 -2.278 29.494 1.00 39.19 486 ALA A O 1
ATOM 3895 N N . LEU A 1 487 ? 34.031 -4.017 30.509 1.00 38.72 487 LEU A N 1
ATOM 3896 C CA . LEU A 1 487 ? 33.166 -3.239 31.408 1.00 38.72 487 LEU A CA 1
ATOM 3897 C C . LEU A 1 487 ? 33.762 -2.989 32.809 1.00 38.72 487 LEU A C 1
ATOM 3899 O O . LEU A 1 487 ? 33.102 -2.372 33.639 1.00 38.72 487 LEU A O 1
ATOM 3903 N N . LYS A 1 488 ? 34.995 -3.438 33.091 1.00 35.84 488 LYS A N 1
ATOM 3904 C CA . LYS A 1 488 ? 35.661 -3.281 34.405 1.00 35.84 488 LYS A CA 1
ATOM 3905 C C . LYS A 1 488 ? 36.676 -2.125 34.497 1.00 35.84 488 LYS A C 1
ATOM 3907 O O . LYS A 1 488 ? 37.468 -2.099 35.431 1.00 35.84 488 LYS A O 1
ATOM 3912 N N . ALA A 1 489 ? 36.670 -1.169 33.568 1.00 32.12 489 ALA A N 1
ATOM 3913 C CA . ALA A 1 489 ? 37.456 0.062 33.708 1.00 32.12 489 ALA A CA 1
ATOM 3914 C C . ALA A 1 489 ? 36.606 1.150 34.396 1.00 32.12 489 ALA A C 1
ATOM 3916 O O . ALA A 1 489 ? 35.625 1.619 33.823 1.00 32.12 489 ALA A O 1
ATOM 3917 N N . GLU A 1 490 ? 36.954 1.482 35.642 1.00 35.47 490 GLU A N 1
ATOM 3918 C CA . GLU A 1 490 ? 36.282 2.466 36.508 1.00 35.47 490 GLU A CA 1
ATOM 3919 C C . GLU A 1 490 ? 36.381 3.914 35.996 1.00 35.47 490 GLU A C 1
ATOM 3921 O O . GLU A 1 490 ? 37.436 4.306 35.510 1.00 35.47 490 GLU A O 1
ATOM 3926 N N . GLU A 1 491 ? 35.323 4.716 36.203 1.00 27.59 491 GLU A N 1
ATOM 3927 C CA . GLU A 1 491 ? 35.353 6.178 36.441 1.00 27.59 491 GLU A CA 1
ATOM 3928 C C . GLU A 1 491 ? 33.987 6.655 37.050 1.00 27.59 491 GLU A C 1
ATOM 3930 O O . GLU A 1 491 ? 33.017 5.896 37.017 1.00 27.59 491 GLU A O 1
ATOM 3935 N N . PRO A 1 492 ? 33.892 7.850 37.686 1.00 30.80 492 PRO A N 1
ATOM 3936 C CA . PRO A 1 492 ? 33.375 8.072 39.058 1.00 30.80 492 PRO A CA 1
ATOM 3937 C C . PRO A 1 492 ? 31.873 8.468 39.168 1.00 30.80 492 PRO A C 1
ATOM 3939 O O . PRO A 1 492 ? 31.224 8.710 38.149 1.00 30.80 492 PRO A O 1
ATOM 3942 N N . PRO A 1 493 ? 31.275 8.568 40.386 1.00 30.81 493 PRO A N 1
ATOM 3943 C CA . PRO A 1 493 ? 29.819 8.627 40.547 1.00 30.81 493 PRO A CA 1
ATOM 3944 C C . PRO A 1 493 ? 29.226 10.040 40.381 1.00 30.81 493 PRO A C 1
ATOM 3946 O O . PRO A 1 493 ? 29.753 11.029 40.893 1.00 30.81 493 PRO A O 1
ATOM 3949 N N . LEU A 1 494 ? 28.066 10.120 39.717 1.00 32.34 494 LEU A N 1
ATOM 3950 C CA . LEU A 1 494 ? 27.228 11.321 39.586 1.00 32.34 494 LEU A CA 1
ATOM 3951 C C . LEU A 1 494 ? 26.126 11.363 40.666 1.00 32.34 494 LEU A C 1
ATOM 3953 O O . LEU A 1 494 ? 25.587 10.337 41.073 1.00 32.34 494 LEU A O 1
ATOM 3957 N N . LYS A 1 495 ? 25.823 12.580 41.137 1.00 29.77 495 LYS A N 1
ATOM 3958 C CA . LYS A 1 495 ? 24.965 12.916 42.291 1.00 29.77 495 LYS A CA 1
ATOM 3959 C C . LYS A 1 495 ? 23.467 12.656 42.051 1.00 29.77 495 LYS A C 1
ATOM 3961 O O . LYS A 1 495 ? 22.975 12.778 40.935 1.00 29.77 495 LYS A O 1
ATOM 3966 N N . ALA A 1 496 ? 22.744 12.369 43.137 1.00 30.17 496 ALA A N 1
ATOM 3967 C CA . ALA A 1 496 ? 21.300 12.127 43.171 1.00 30.17 496 ALA A CA 1
ATOM 3968 C C . ALA A 1 496 ? 20.473 13.403 42.901 1.00 30.17 496 ALA A C 1
ATOM 3970 O O . ALA A 1 496 ? 20.723 14.428 43.537 1.00 30.17 496 ALA A O 1
ATOM 3971 N N . GLY A 1 497 ? 19.466 13.327 42.014 1.00 33.75 497 GLY A N 1
ATOM 3972 C CA . GLY A 1 497 ? 18.472 14.402 41.865 1.00 33.75 497 GLY A CA 1
ATOM 3973 C C . GLY A 1 497 ? 17.714 14.569 40.538 1.00 33.75 497 GLY A C 1
ATOM 3974 O O . GLY A 1 497 ? 16.878 15.462 40.478 1.00 33.75 497 GLY A O 1
ATOM 3975 N N . GLU A 1 498 ? 17.924 13.758 39.495 1.00 27.16 498 GLU A N 1
ATOM 3976 C CA . GLU A 1 498 ? 17.194 13.901 38.217 1.00 27.16 498 GLU A CA 1
ATOM 3977 C C . GLU A 1 498 ? 16.590 12.569 37.738 1.00 27.16 498 GLU A C 1
ATOM 3979 O O . GLU A 1 498 ? 17.268 11.545 37.661 1.00 27.16 498 GLU A O 1
ATOM 3984 N N . GLN A 1 499 ? 15.289 12.579 37.420 1.00 27.55 499 GLN A N 1
ATOM 3985 C CA . GLN A 1 499 ? 14.591 11.458 36.780 1.00 27.55 499 GLN A CA 1
ATOM 3986 C C . GLN A 1 499 ? 15.110 11.271 35.344 1.00 27.55 499 GLN A C 1
ATOM 3988 O O . GLN A 1 499 ? 15.190 12.257 34.605 1.00 27.55 499 GLN A O 1
ATOM 3993 N N . PRO A 1 500 ? 15.411 10.043 34.880 1.00 24.53 500 PRO A N 1
ATOM 3994 C CA . PRO A 1 500 ? 15.884 9.863 33.521 1.00 24.53 500 PRO A CA 1
ATOM 3995 C C . PRO A 1 500 ? 14.720 10.021 32.538 1.00 24.53 500 PRO A C 1
ATOM 3997 O O . PRO A 1 500 ? 13.773 9.232 32.510 1.00 24.53 500 PRO A O 1
ATOM 4000 N N . ALA A 1 501 ? 14.822 11.049 31.697 1.00 23.64 501 ALA A N 1
ATOM 4001 C CA . ALA A 1 501 ? 14.033 11.195 30.488 1.00 23.64 501 ALA A CA 1
ATOM 4002 C C . ALA A 1 501 ? 14.156 9.923 29.633 1.00 23.64 501 ALA A C 1
ATOM 4004 O O . ALA A 1 501 ? 15.256 9.484 29.294 1.00 23.64 501 ALA A O 1
ATOM 4005 N N . VAL A 1 502 ? 13.012 9.331 29.280 1.00 23.92 502 VAL A N 1
ATOM 4006 C CA . VAL A 1 502 ? 12.915 8.154 28.411 1.00 23.92 502 VAL A CA 1
ATOM 4007 C C . VAL A 1 502 ? 13.510 8.504 27.046 1.00 23.92 502 VAL A C 1
ATOM 4009 O O . VAL A 1 502 ? 12.885 9.169 26.219 1.00 23.92 502 VAL A O 1
ATOM 4012 N N . ALA A 1 503 ? 14.750 8.075 26.821 1.00 21.27 503 ALA A N 1
ATOM 4013 C CA . ALA A 1 503 ? 15.452 8.254 25.565 1.00 21.27 503 ALA A CA 1
ATOM 4014 C C . ALA A 1 503 ? 14.754 7.440 24.462 1.00 21.27 503 ALA A C 1
ATOM 4016 O O . ALA A 1 503 ? 14.826 6.213 24.403 1.00 21.27 503 ALA A O 1
ATOM 4017 N N . TYR A 1 504 ? 14.063 8.147 23.570 1.00 22.36 504 TYR A N 1
ATOM 4018 C CA . TYR A 1 504 ? 13.548 7.620 22.312 1.00 22.36 504 TYR A CA 1
ATOM 4019 C C . TYR A 1 504 ? 14.731 7.202 21.419 1.00 22.36 504 TYR A C 1
ATOM 4021 O O . TYR A 1 504 ? 15.371 8.042 20.786 1.00 22.36 504 TYR A O 1
ATOM 4029 N N . MET A 1 505 ? 15.035 5.901 21.368 1.00 21.34 505 MET A N 1
ATOM 4030 C CA . MET A 1 505 ? 15.953 5.328 20.377 1.00 21.34 505 MET A CA 1
ATOM 4031 C C . MET A 1 505 ? 15.279 5.328 18.994 1.00 21.34 505 MET A C 1
ATOM 4033 O O . MET A 1 505 ? 14.232 4.697 18.828 1.00 21.34 505 MET A O 1
ATOM 4037 N N . PRO A 1 506 ? 15.851 5.988 17.969 1.00 23.20 506 PRO A N 1
ATOM 4038 C CA . PRO A 1 506 ? 15.369 5.852 16.605 1.00 23.20 506 PRO A CA 1
ATOM 4039 C C . PRO A 1 506 ? 15.710 4.444 16.100 1.00 23.20 506 PRO A C 1
ATOM 4041 O O . PRO A 1 506 ? 16.871 4.042 16.066 1.00 23.20 506 PRO A O 1
ATOM 4044 N N . LEU A 1 507 ? 14.673 3.694 15.731 1.00 25.83 507 LEU A N 1
ATOM 4045 C CA . LEU A 1 507 ? 14.747 2.323 15.234 1.00 25.83 507 LEU A CA 1
ATOM 4046 C C . LEU A 1 507 ? 15.649 2.228 13.991 1.00 25.83 507 LEU A C 1
ATOM 4048 O O . LEU A 1 507 ? 15.262 2.617 12.890 1.00 25.83 507 LEU A O 1
ATOM 4052 N N . ALA A 1 508 ? 16.845 1.674 14.177 1.00 24.88 508 ALA A N 1
ATOM 4053 C CA . ALA A 1 508 ? 17.648 1.050 13.136 1.00 24.88 508 ALA A CA 1
ATOM 4054 C C . ALA A 1 508 ? 17.483 -0.466 13.303 1.00 24.88 508 ALA A C 1
ATOM 4056 O O . ALA A 1 508 ? 18.158 -1.086 14.119 1.00 24.88 508 ALA A O 1
ATOM 4057 N N . GLY A 1 509 ? 16.522 -1.051 12.592 1.00 24.86 509 GLY A N 1
ATOM 4058 C CA . GLY A 1 509 ? 16.201 -2.467 12.749 1.00 24.86 509 GLY A CA 1
ATOM 4059 C C . GLY A 1 509 ? 15.038 -2.917 11.880 1.00 24.86 509 GLY A C 1
ATOM 4060 O O . GLY A 1 509 ? 14.073 -3.440 12.410 1.00 24.86 509 GLY A O 1
ATOM 4061 N N . ASP A 1 510 ? 15.133 -2.710 10.565 1.00 26.36 510 ASP A N 1
ATOM 4062 C CA . ASP A 1 510 ? 14.231 -3.320 9.581 1.00 26.36 510 ASP A CA 1
ATOM 4063 C C . ASP A 1 510 ? 15.069 -3.953 8.467 1.00 26.36 510 ASP A C 1
ATOM 4065 O O . ASP A 1 510 ? 15.295 -3.392 7.394 1.00 26.36 510 ASP A O 1
ATOM 4069 N N . ALA A 1 511 ? 15.595 -5.134 8.761 1.00 25.59 511 ALA A N 1
ATOM 4070 C CA . ALA A 1 511 ? 16.147 -6.048 7.780 1.00 25.59 511 ALA A CA 1
ATOM 4071 C C . ALA A 1 511 ? 16.055 -7.445 8.379 1.00 25.59 511 ALA A C 1
ATOM 4073 O O . ALA A 1 511 ? 16.609 -7.661 9.451 1.00 25.59 511 ALA A O 1
ATOM 4074 N N . LEU A 1 512 ? 15.362 -8.357 7.691 1.00 26.06 512 LEU A N 1
ATOM 4075 C CA . LEU A 1 512 ? 15.741 -9.758 7.451 1.00 26.06 512 LEU A CA 1
ATOM 4076 C C . LEU A 1 512 ? 14.485 -10.589 7.118 1.00 26.06 512 LEU A C 1
ATOM 4078 O O . LEU A 1 512 ? 13.841 -11.123 8.009 1.00 26.06 512 LEU A O 1
ATOM 4082 N N . VAL A 1 513 ? 14.157 -10.718 5.824 1.00 26.97 513 VAL A N 1
ATOM 4083 C CA . VAL A 1 513 ? 13.992 -12.000 5.093 1.00 26.97 513 VAL A CA 1
ATOM 4084 C C . VAL A 1 513 ? 13.309 -11.754 3.726 1.00 26.97 513 VAL A C 1
ATOM 4086 O O . VAL A 1 513 ? 12.163 -11.343 3.624 1.00 26.97 513 VAL A O 1
ATOM 4089 N N . SER A 1 514 ? 14.049 -12.087 2.659 1.00 29.66 514 SER A N 1
ATOM 4090 C CA . SER A 1 514 ? 13.639 -12.310 1.253 1.00 29.66 514 SER A CA 1
ATOM 4091 C C . SER A 1 514 ? 13.422 -11.152 0.250 1.00 29.66 514 SER A C 1
ATOM 4093 O O . SER A 1 514 ? 12.883 -11.381 -0.822 1.00 29.66 514 SER A O 1
ATOM 4095 N N . ASP A 1 515 ? 13.972 -9.959 0.468 1.00 35.09 515 ASP A N 1
ATOM 4096 C CA . ASP A 1 515 ? 14.631 -9.130 -0.574 1.00 35.09 515 ASP A CA 1
ATOM 4097 C C . ASP A 1 515 ? 15.287 -7.953 0.174 1.00 35.09 515 ASP A C 1
ATOM 4099 O O . ASP A 1 515 ? 14.607 -7.269 0.934 1.00 35.09 515 ASP A O 1
ATOM 4103 N N . PRO A 1 516 ? 16.584 -7.659 0.011 1.00 29.59 516 PRO A N 1
ATOM 4104 C CA . PRO A 1 516 ? 17.254 -6.594 0.775 1.00 29.59 516 PRO A CA 1
ATOM 4105 C C . PRO A 1 516 ? 16.946 -5.177 0.307 1.00 29.59 516 PRO A C 1
ATOM 4107 O O . PRO A 1 516 ? 17.647 -4.230 0.647 1.00 29.59 516 PRO A O 1
ATOM 4110 N N . MET A 1 517 ? 15.943 -5.022 -0.545 1.00 39.47 517 MET A N 1
ATOM 4111 C CA . MET A 1 517 ? 15.701 -3.783 -1.270 1.00 39.47 517 MET A CA 1
ATOM 4112 C C . MET A 1 517 ? 14.559 -2.980 -0.667 1.00 39.47 517 MET A C 1
ATOM 4114 O O . MET A 1 517 ? 13.867 -2.287 -1.396 1.00 39.47 517 MET A O 1
ATOM 4118 N N . MET A 1 518 ? 14.374 -3.058 0.652 1.00 36.44 518 MET A N 1
ATOM 4119 C CA . MET A 1 518 ? 13.307 -2.357 1.362 1.00 36.44 518 MET A CA 1
ATOM 4120 C C . MET A 1 518 ? 13.822 -1.121 2.114 1.00 36.44 518 MET A C 1
ATOM 4122 O O . MET A 1 518 ? 13.617 -0.999 3.313 1.00 36.44 518 MET A O 1
ATOM 4126 N N . MET A 1 519 ? 14.537 -0.216 1.434 1.00 33.62 519 MET A N 1
ATOM 4127 C CA . MET A 1 519 ? 15.007 1.051 2.017 1.00 33.62 519 MET A CA 1
ATOM 4128 C C . MET A 1 519 ? 14.907 2.191 1.000 1.00 33.62 519 MET A C 1
ATOM 4130 O O . MET A 1 519 ? 15.450 2.125 -0.105 1.00 33.62 519 MET A O 1
ATOM 4134 N N . VAL A 1 520 ? 14.231 3.260 1.413 1.00 33.34 520 VAL A N 1
ATOM 4135 C CA . VAL A 1 520 ? 14.043 4.507 0.667 1.00 33.34 520 VAL A CA 1
ATOM 4136 C C . VAL A 1 520 ? 15.378 5.210 0.390 1.00 33.34 520 VAL A C 1
ATOM 4138 O O . VAL A 1 520 ? 16.180 5.386 1.310 1.00 33.34 520 VAL A O 1
ATOM 4141 N N . PRO A 1 521 ? 15.628 5.693 -0.842 1.00 31.55 521 PRO A N 1
ATOM 4142 C CA . PRO A 1 521 ? 16.770 6.556 -1.105 1.00 31.55 521 PRO A CA 1
ATOM 4143 C C . PRO A 1 521 ? 16.493 8.009 -0.666 1.00 31.55 521 PRO A C 1
ATOM 4145 O O . PRO A 1 521 ? 15.456 8.571 -1.022 1.00 31.55 521 PRO A O 1
ATOM 4148 N N . PRO A 1 522 ? 17.434 8.694 0.010 1.00 26.94 522 PRO A N 1
ATOM 4149 C CA . PRO A 1 522 ? 17.471 10.149 -0.020 1.00 26.94 522 PRO A CA 1
ATOM 4150 C C . PRO A 1 522 ? 17.930 10.598 -1.417 1.00 26.94 522 PRO A C 1
ATOM 4152 O O . PRO A 1 522 ? 19.015 10.236 -1.874 1.00 26.94 522 PRO A O 1
ATOM 4155 N N . ILE A 1 523 ? 17.106 11.391 -2.105 1.00 32.09 523 ILE A N 1
ATOM 4156 C CA . ILE A 1 523 ? 17.500 12.100 -3.329 1.00 32.09 523 ILE A CA 1
ATOM 4157 C C . ILE A 1 523 ? 18.472 13.210 -2.912 1.00 32.09 523 ILE A C 1
ATOM 4159 O O . ILE A 1 523 ? 18.060 14.218 -2.340 1.00 32.09 523 ILE A O 1
ATOM 4163 N N . ALA A 1 524 ? 19.765 13.018 -3.168 1.00 28.11 524 ALA A N 1
ATOM 4164 C CA . ALA A 1 524 ? 20.777 14.051 -2.986 1.00 28.11 524 ALA A CA 1
ATOM 4165 C C . ALA A 1 524 ? 20.864 14.909 -4.256 1.00 28.11 524 ALA A C 1
ATOM 4167 O O . ALA A 1 524 ? 21.225 14.423 -5.325 1.00 28.11 524 ALA A O 1
ATOM 4168 N N . VAL A 1 525 ? 20.541 16.196 -4.133 1.00 28.81 525 VAL A N 1
ATOM 4169 C CA . VAL A 1 525 ? 20.844 17.207 -5.153 1.00 28.81 525 VAL A CA 1
ATOM 4170 C C . VAL A 1 525 ? 22.294 17.648 -4.953 1.00 28.81 525 VAL A C 1
ATOM 4172 O O . VAL A 1 525 ? 22.637 18.184 -3.901 1.00 28.81 525 VAL A O 1
ATOM 4175 N N . ALA A 1 526 ? 23.149 17.425 -5.950 1.00 27.45 526 ALA A N 1
ATOM 4176 C CA . ALA A 1 526 ? 24.508 17.958 -5.969 1.00 27.45 526 ALA A CA 1
ATOM 4177 C C . ALA A 1 526 ? 24.510 19.433 -6.429 1.00 27.45 526 ALA A C 1
ATOM 4179 O O . ALA A 1 526 ? 23.896 19.738 -7.455 1.00 27.45 526 ALA A O 1
ATOM 4180 N N . PRO A 1 527 ? 25.218 20.353 -5.745 1.00 29.02 527 PRO A N 1
ATOM 4181 C CA . PRO A 1 527 ? 25.523 21.671 -6.286 1.00 29.02 527 PRO A CA 1
ATOM 4182 C C . PRO A 1 527 ? 26.827 21.627 -7.105 1.00 29.02 527 PRO A C 1
ATOM 4184 O O . PRO A 1 527 ? 27.842 21.094 -6.658 1.00 29.02 527 PRO A O 1
ATOM 4187 N N . ALA A 1 528 ? 26.810 22.213 -8.304 1.00 28.45 528 ALA A N 1
ATOM 4188 C CA . ALA A 1 528 ? 27.994 22.437 -9.143 1.00 28.45 528 ALA A CA 1
ATOM 4189 C C . ALA A 1 528 ? 28.635 23.826 -8.850 1.00 28.45 528 ALA A C 1
ATOM 4191 O O . ALA A 1 528 ? 28.012 24.662 -8.194 1.00 28.45 528 ALA A O 1
ATOM 4192 N N . PRO A 1 529 ? 29.897 24.081 -9.258 1.00 30.50 529 PRO A N 1
ATOM 4193 C CA . PRO A 1 529 ? 30.896 24.749 -8.418 1.00 30.50 529 PRO A CA 1
ATOM 4194 C C . PRO A 1 529 ? 30.984 26.279 -8.556 1.00 30.50 529 PRO A C 1
ATOM 4196 O O . PRO A 1 529 ? 30.707 26.872 -9.596 1.00 30.50 529 PRO A O 1
ATOM 4199 N N . ARG A 1 530 ? 31.490 26.912 -7.489 1.00 27.95 530 ARG A N 1
ATOM 4200 C CA . ARG A 1 530 ? 31.821 28.344 -7.396 1.00 27.95 530 ARG A CA 1
ATOM 4201 C C . ARG A 1 530 ? 32.969 28.752 -8.339 1.00 27.95 530 ARG A C 1
ATOM 4203 O O . ARG A 1 530 ? 34.061 28.190 -8.270 1.00 27.95 530 ARG A O 1
ATOM 4210 N N . ARG A 1 531 ? 32.776 29.850 -9.085 1.00 28.56 531 ARG A N 1
ATOM 4211 C CA . ARG A 1 531 ? 33.842 30.725 -9.619 1.00 28.56 531 ARG A CA 1
ATOM 4212 C C . ARG A 1 531 ? 33.635 32.175 -9.146 1.00 28.56 531 ARG A C 1
ATOM 4214 O O . ARG A 1 531 ? 32.512 32.618 -8.954 1.00 28.56 531 ARG A O 1
ATOM 4221 N N . LYS A 1 532 ? 34.761 32.848 -8.880 1.00 28.61 532 LYS A N 1
ATOM 4222 C CA . LYS A 1 532 ? 34.961 34.073 -8.074 1.00 28.61 532 LYS A CA 1
ATOM 4223 C C . LYS A 1 532 ? 34.744 35.396 -8.834 1.00 28.61 532 LYS A C 1
ATOM 4225 O O . LYS A 1 532 ? 35.154 35.471 -9.989 1.00 28.61 532 LYS A O 1
ATOM 4230 N N . ARG A 1 533 ? 34.304 36.442 -8.107 1.00 24.27 533 ARG A N 1
ATOM 4231 C CA . ARG A 1 533 ? 34.708 37.889 -8.103 1.00 24.27 533 ARG A CA 1
ATOM 4232 C C . ARG A 1 533 ? 33.598 38.686 -7.365 1.00 24.27 533 ARG A C 1
ATOM 4234 O O . ARG A 1 533 ? 32.452 38.306 -7.519 1.00 24.27 533 ARG A O 1
ATOM 4241 N N . ALA A 1 534 ? 33.781 39.731 -6.550 1.00 24.84 534 ALA A N 1
ATOM 4242 C CA . ALA A 1 534 ? 34.905 40.576 -6.134 1.00 24.84 534 ALA A CA 1
ATOM 4243 C C . ALA A 1 534 ? 34.624 41.194 -4.724 1.00 24.84 534 ALA A C 1
ATOM 4245 O O . ALA A 1 534 ? 33.500 41.155 -4.239 1.00 24.84 534 ALA A O 1
ATOM 4246 N N . VAL A 1 535 ? 35.678 41.719 -4.086 1.00 26.00 535 VAL A N 1
ATOM 4247 C CA . VAL A 1 535 ? 35.817 42.396 -2.754 1.00 26.00 535 VAL A CA 1
ATOM 4248 C C . VAL A 1 535 ? 35.524 43.926 -2.973 1.00 26.00 535 VAL A C 1
ATOM 4250 O O . VAL A 1 535 ? 35.544 44.274 -4.157 1.00 26.00 535 VAL A O 1
ATOM 4253 N N . PRO A 1 536 ? 35.337 44.885 -2.001 1.00 37.84 536 PRO A N 1
ATOM 4254 C CA . PRO A 1 536 ? 36.031 44.975 -0.700 1.00 37.84 536 PRO A CA 1
ATOM 4255 C C . PRO A 1 536 ? 35.445 45.780 0.503 1.00 37.84 536 PRO A C 1
ATOM 4257 O O . PRO A 1 536 ? 34.423 46.446 0.403 1.00 37.84 536 PRO A O 1
ATOM 4260 N N . LYS A 1 537 ? 36.267 45.798 1.584 1.00 26.55 537 LYS A N 1
ATOM 4261 C CA . LYS A 1 537 ? 36.386 46.722 2.757 1.00 26.55 537 LYS A CA 1
ATOM 4262 C C . LYS A 1 537 ? 35.769 46.185 4.070 1.00 26.55 537 LYS A C 1
ATOM 4264 O O . LYS A 1 537 ? 34.678 45.652 4.037 1.00 26.55 537 LYS A O 1
ATOM 4269 N N . ARG A 1 538 ? 36.382 46.300 5.262 1.00 26.23 538 ARG A N 1
ATOM 4270 C CA . ARG A 1 538 ? 37.632 46.939 5.741 1.00 26.23 538 ARG A CA 1
ATOM 4271 C C . ARG A 1 538 ? 37.930 46.462 7.185 1.00 26.23 538 ARG A C 1
ATOM 4273 O O . ARG A 1 538 ? 36.998 46.104 7.888 1.00 26.23 538 ARG A O 1
ATOM 4280 N N . ALA A 1 539 ? 39.192 46.652 7.602 1.00 27.41 539 ALA A N 1
ATOM 4281 C CA . ALA A 1 539 ? 39.731 46.726 8.977 1.00 27.41 539 ALA A CA 1
ATOM 4282 C C . ALA A 1 539 ? 39.826 45.411 9.781 1.00 27.41 539 ALA A C 1
ATOM 4284 O O . ALA A 1 539 ? 38.961 44.562 9.695 1.00 27.41 539 ALA A O 1
ATOM 4285 N N . ALA A 1 540 ? 40.815 45.164 10.640 1.00 26.33 540 ALA A N 1
ATOM 4286 C CA . ALA A 1 540 ? 42.164 45.680 10.869 1.00 26.33 540 ALA A CA 1
ATOM 4287 C C . ALA A 1 540 ? 42.754 44.776 11.970 1.00 26.33 540 ALA A C 1
ATOM 4289 O O . ALA A 1 540 ? 42.095 44.592 12.987 1.00 26.33 540 ALA A O 1
ATOM 4290 N N . LYS A 1 541 ? 43.977 44.255 11.814 1.00 26.80 541 LYS A N 1
ATOM 4291 C CA . LYS A 1 541 ? 45.023 44.277 12.858 1.00 26.80 541 LYS A CA 1
ATOM 4292 C C . LYS A 1 541 ? 46.324 43.656 12.346 1.00 26.80 541 LYS A C 1
ATOM 4294 O O . LYS A 1 541 ? 46.345 42.673 11.615 1.00 26.80 541 LYS A O 1
ATOM 4299 N N . LYS A 1 542 ? 47.394 44.373 12.675 1.00 24.62 542 LYS A N 1
ATOM 4300 C CA . LYS A 1 542 ? 48.780 44.255 12.231 1.00 24.62 542 LYS A CA 1
ATOM 4301 C C . LYS A 1 542 ? 49.549 43.179 13.012 1.00 24.62 542 LYS A C 1
ATOM 4303 O O . LYS A 1 542 ? 49.184 42.852 14.132 1.00 24.62 542 LYS A O 1
ATOM 4308 N N . ALA A 1 543 ? 50.717 42.866 12.442 1.00 25.67 543 ALA A N 1
ATOM 4309 C CA . ALA A 1 543 ? 51.997 42.577 13.101 1.00 25.67 543 ALA A CA 1
ATOM 4310 C C . ALA A 1 543 ? 52.382 41.103 13.342 1.00 25.67 543 ALA A C 1
ATOM 4312 O O . ALA A 1 543 ? 52.054 40.511 14.360 1.00 25.67 543 ALA A O 1
ATOM 4313 N N . SER A 1 544 ? 53.248 40.573 12.469 1.00 29.05 544 SER A N 1
ATOM 4314 C CA . SER A 1 544 ? 54.619 40.186 12.868 1.00 29.05 544 SER A CA 1
ATOM 4315 C C . SER A 1 544 ? 55.496 39.766 11.671 1.00 29.05 544 SER A C 1
ATOM 4317 O O . SER A 1 544 ? 55.340 38.720 11.059 1.00 29.05 544 SER A O 1
ATOM 4319 N N . LYS A 1 545 ? 56.437 40.668 11.360 1.00 26.48 545 LYS A N 1
ATOM 4320 C CA . LYS A 1 545 ? 57.843 40.447 10.968 1.00 26.48 545 LYS A CA 1
ATOM 4321 C C . LYS A 1 545 ? 58.196 39.453 9.840 1.00 26.48 545 LYS A C 1
ATOM 4323 O O . LYS A 1 545 ? 58.524 38.295 10.057 1.00 26.48 545 LYS A O 1
ATOM 4328 N N . LYS A 1 546 ? 58.390 40.036 8.650 1.00 23.48 546 LYS A N 1
ATOM 4329 C CA . LYS A 1 546 ? 59.529 39.755 7.753 1.00 23.48 546 LYS A CA 1
ATOM 4330 C C . LYS A 1 546 ? 60.788 40.423 8.325 1.00 23.48 546 LYS A C 1
ATOM 4332 O O . LYS A 1 546 ? 60.790 41.646 8.406 1.00 23.48 546 LYS A O 1
ATOM 4337 N N . ALA A 1 547 ? 61.841 39.665 8.628 1.00 25.97 547 ALA A N 1
ATOM 4338 C CA . ALA A 1 547 ? 63.240 40.119 8.570 1.00 25.97 547 ALA A CA 1
ATOM 4339 C C . ALA A 1 547 ? 64.203 38.944 8.828 1.00 25.97 547 ALA A C 1
ATOM 4341 O O . ALA A 1 547 ? 64.575 38.683 9.961 1.00 25.97 547 ALA A O 1
ATOM 4342 N N . ALA A 1 548 ? 64.626 38.257 7.767 1.00 25.44 548 ALA A N 1
ATOM 4343 C CA . ALA A 1 548 ? 65.928 37.590 7.708 1.00 25.44 548 ALA A CA 1
ATOM 4344 C C . ALA A 1 548 ? 66.304 37.440 6.229 1.00 25.44 548 ALA A C 1
ATOM 4346 O O . ALA A 1 548 ? 65.821 36.575 5.503 1.00 25.44 548 ALA A O 1
ATOM 4347 N N . LYS A 1 549 ? 67.093 38.401 5.757 1.00 26.19 549 LYS A N 1
ATOM 4348 C CA . LYS A 1 549 ? 67.615 38.524 4.399 1.00 26.19 549 LYS A CA 1
ATOM 4349 C C . LYS A 1 549 ? 69.092 38.134 4.467 1.00 26.19 549 LYS A C 1
ATOM 4351 O O . LYS A 1 549 ? 69.813 38.708 5.265 1.00 26.19 549 LYS A O 1
ATOM 4356 N N . LYS A 1 550 ? 69.516 37.243 3.568 1.00 25.61 550 LYS A N 1
ATOM 4357 C CA . LYS A 1 550 ? 70.879 37.143 3.008 1.00 25.61 550 LYS A CA 1
ATOM 4358 C C . LYS A 1 550 ? 72.070 37.127 3.988 1.00 25.61 550 LYS A C 1
ATOM 4360 O O . LYS A 1 550 ? 72.667 38.164 4.230 1.00 25.61 550 LYS A O 1
ATOM 4365 N N . VAL A 1 551 ? 72.545 35.922 4.289 1.00 26.86 551 VAL A N 1
ATOM 4366 C CA . VAL A 1 551 ? 73.960 35.483 4.271 1.00 26.86 551 VAL A CA 1
ATOM 4367 C C . VAL A 1 551 ? 73.843 33.987 3.904 1.00 26.86 551 VAL A C 1
ATOM 4369 O O . VAL A 1 551 ? 73.006 33.314 4.479 1.00 26.86 551 VAL A O 1
ATOM 4372 N N . ALA A 1 552 ? 74.436 33.375 2.883 1.00 25.92 552 ALA A N 1
ATOM 4373 C CA . ALA A 1 552 ? 75.731 33.550 2.270 1.00 25.92 552 ALA A CA 1
ATOM 4374 C C . ALA A 1 552 ? 75.650 33.322 0.749 1.00 25.92 552 ALA A C 1
ATOM 4376 O O . ALA A 1 552 ? 75.003 32.408 0.241 1.00 25.92 552 ALA A O 1
ATOM 4377 N N . LYS A 1 553 ? 76.368 34.173 0.024 1.00 25.28 553 LYS A N 1
ATOM 4378 C CA . LYS A 1 553 ? 76.726 34.038 -1.382 1.00 25.28 553 LYS A CA 1
ATOM 4379 C C . LYS A 1 553 ? 78.223 33.731 -1.370 1.00 25.28 553 LYS A C 1
ATOM 4381 O O . LYS A 1 553 ? 78.966 34.652 -1.062 1.00 25.28 553 LYS A O 1
ATOM 4386 N N . LYS A 1 554 ? 78.641 32.486 -1.642 1.00 26.36 554 LYS A N 1
ATOM 4387 C CA . LYS A 1 554 ? 79.949 32.082 -2.222 1.00 26.36 554 LYS A CA 1
ATOM 4388 C C . LYS A 1 554 ? 80.278 30.617 -1.895 1.00 26.36 554 LYS A C 1
ATOM 4390 O O . LYS A 1 554 ? 80.947 30.319 -0.918 1.00 26.36 554 LYS A O 1
ATOM 4395 N N . SER A 1 555 ? 79.907 29.733 -2.810 1.00 28.16 555 SER A N 1
ATOM 4396 C CA . SER A 1 555 ? 80.764 28.621 -3.231 1.00 28.16 555 SER A CA 1
ATOM 4397 C C . SER A 1 555 ? 80.388 28.241 -4.668 1.00 28.16 555 SER A C 1
ATOM 4399 O O . SER A 1 555 ? 79.435 27.520 -4.931 1.00 28.16 555 SER A O 1
ATOM 4401 N N . ALA A 1 556 ? 81.092 28.903 -5.593 1.00 28.33 556 ALA A N 1
ATOM 4402 C CA . ALA A 1 556 ? 81.491 28.481 -6.940 1.00 28.33 556 ALA A CA 1
ATOM 4403 C C . ALA A 1 556 ? 80.621 27.407 -7.630 1.00 28.33 556 ALA A C 1
ATOM 4405 O O . ALA A 1 556 ? 80.628 26.240 -7.266 1.00 28.33 556 ALA A O 1
ATOM 4406 N N . SER A 1 557 ? 79.901 27.702 -8.712 1.00 28.83 557 SER A N 1
ATOM 4407 C CA . SER A 1 557 ? 80.473 27.979 -10.043 1.00 28.83 557 SER A CA 1
ATOM 4408 C C . SER A 1 557 ? 81.707 27.133 -10.401 1.00 28.83 557 SER A C 1
ATOM 4410 O O . SER A 1 557 ? 82.759 27.652 -10.767 1.00 28.83 557 SER A O 1
ATOM 4412 N N . LYS A 1 558 ? 81.578 25.809 -10.342 1.00 31.09 558 LYS A N 1
ATOM 4413 C CA . LYS A 1 558 ? 82.413 24.891 -11.125 1.00 31.09 558 LYS A CA 1
ATOM 4414 C C . LYS A 1 558 ? 81.541 23.695 -11.512 1.00 31.09 558 LYS A C 1
ATOM 4416 O O . LYS A 1 558 ? 80.869 23.130 -10.664 1.00 31.09 558 LYS A O 1
ATOM 4421 N N . ALA A 1 559 ? 81.532 23.355 -12.801 1.00 29.16 559 ALA A N 1
ATOM 4422 C CA . ALA A 1 559 ? 80.796 22.244 -13.422 1.00 29.16 559 ALA A CA 1
ATOM 4423 C C . ALA A 1 559 ? 79.348 22.487 -13.916 1.00 29.16 559 ALA A C 1
ATOM 4425 O O . ALA A 1 559 ? 78.560 21.553 -14.027 1.00 29.16 559 ALA A O 1
ATOM 4426 N N . ALA A 1 560 ? 79.031 23.690 -14.400 1.00 33.72 560 ALA A N 1
ATOM 4427 C CA . ALA A 1 560 ? 78.114 23.813 -15.538 1.00 33.72 560 ALA A CA 1
ATOM 4428 C C . ALA A 1 560 ? 78.961 23.810 -16.822 1.00 33.72 560 ALA A C 1
ATOM 4430 O O . ALA A 1 560 ? 79.543 24.839 -17.146 1.00 33.72 560 ALA A O 1
ATOM 4431 N N . ARG A 1 561 ? 79.096 22.636 -17.468 1.00 36.59 561 ARG A N 1
ATOM 4432 C CA . ARG A 1 561 ? 79.608 22.350 -18.843 1.00 36.59 561 ARG A CA 1
ATOM 4433 C C . ARG A 1 561 ? 80.403 21.031 -18.866 1.00 36.59 561 ARG A C 1
ATOM 4435 O O . ARG A 1 561 ? 81.620 21.064 -18.993 1.00 36.59 561 ARG A O 1
ATOM 4442 N N . LYS A 1 562 ? 79.742 19.865 -18.738 1.00 35.38 562 LYS A N 1
ATOM 4443 C CA . LYS A 1 562 ? 80.259 18.584 -19.303 1.00 35.38 562 LYS A CA 1
ATOM 4444 C C . LYS A 1 562 ? 79.346 17.347 -19.247 1.00 35.38 562 LYS A C 1
ATOM 4446 O O . LYS A 1 562 ? 79.784 16.286 -19.676 1.00 35.38 562 LYS A O 1
ATOM 4451 N N . SER A 1 563 ? 78.084 17.431 -18.819 1.00 33.06 563 SER A N 1
ATOM 4452 C CA . SER A 1 563 ? 77.194 16.246 -18.767 1.00 33.06 563 SER A CA 1
ATOM 4453 C C . SER A 1 563 ? 76.044 16.233 -19.788 1.00 33.06 563 SER A C 1
ATOM 4455 O O . SER A 1 563 ? 75.354 15.224 -19.912 1.00 33.06 563 SER A O 1
ATOM 4457 N N . VAL A 1 564 ? 75.888 17.282 -20.606 1.00 36.06 564 VAL A N 1
ATOM 4458 C CA . VAL A 1 564 ? 74.833 17.375 -21.644 1.00 36.06 564 VAL A CA 1
ATOM 4459 C C . VAL A 1 564 ? 75.268 16.802 -23.012 1.00 36.06 564 VAL A C 1
ATOM 4461 O O . VAL A 1 564 ? 74.445 16.633 -23.902 1.00 36.06 564 VAL A O 1
ATOM 4464 N N . ALA A 1 565 ? 76.525 16.372 -23.180 1.00 39.34 565 ALA A N 1
ATOM 4465 C CA . ALA A 1 565 ? 77.049 15.907 -24.477 1.00 39.34 565 ALA A CA 1
ATOM 4466 C C . ALA A 1 565 ? 77.331 14.389 -24.594 1.00 39.34 565 ALA A C 1
ATOM 4468 O O . ALA A 1 565 ? 77.857 13.952 -25.612 1.00 39.34 565 ALA A O 1
ATOM 4469 N N . LYS A 1 566 ? 76.981 13.554 -23.600 1.00 37.72 566 LYS A N 1
ATOM 4470 C CA . LYS A 1 566 ? 77.261 12.094 -23.647 1.00 37.72 566 LYS A CA 1
ATOM 4471 C C . LYS A 1 566 ? 76.050 11.157 -23.542 1.00 37.72 566 LYS A C 1
ATOM 4473 O O . LYS A 1 566 ? 76.213 9.952 -23.698 1.00 37.72 566 LYS A O 1
ATOM 4478 N N . LYS A 1 567 ? 74.822 11.671 -23.390 1.00 35.59 567 LYS A N 1
ATOM 4479 C CA . LYS A 1 567 ? 73.595 10.837 -23.373 1.00 35.59 567 LYS A CA 1
ATOM 4480 C C . LYS A 1 567 ? 72.876 10.714 -24.728 1.00 35.59 567 LYS A C 1
ATOM 4482 O O . LYS A 1 567 ? 71.929 9.942 -24.844 1.00 35.59 567 LYS A O 1
ATOM 4487 N N . SER A 1 568 ? 73.358 11.392 -25.772 1.00 37.62 568 SER A N 1
ATOM 4488 C CA . SER A 1 568 ? 72.814 11.337 -27.143 1.00 37.62 568 SER A CA 1
ATOM 4489 C C . SER A 1 568 ? 73.498 10.310 -28.064 1.00 37.62 568 SER A C 1
ATOM 4491 O O . SER A 1 568 ? 72.998 10.046 -29.157 1.00 37.62 568 SER A O 1
ATOM 4493 N N . VAL A 1 569 ? 74.587 9.663 -27.625 1.00 40.88 569 VAL A N 1
ATOM 4494 C CA . VAL A 1 569 ? 75.340 8.677 -28.434 1.00 40.88 569 VAL A CA 1
ATOM 4495 C C . VAL A 1 569 ? 74.967 7.222 -28.098 1.00 40.88 569 VAL A C 1
ATOM 4497 O O . VAL A 1 569 ? 74.995 6.359 -28.973 1.00 40.88 569 VAL A O 1
ATOM 4500 N N . ALA A 1 570 ? 74.464 6.944 -26.891 1.00 40.72 570 ALA A N 1
ATOM 4501 C CA . ALA A 1 570 ? 74.044 5.596 -26.482 1.00 40.72 570 ALA A CA 1
ATOM 4502 C C . ALA A 1 570 ? 72.683 5.142 -27.062 1.00 40.72 570 ALA A C 1
ATOM 4504 O O . ALA A 1 570 ? 72.339 3.966 -26.991 1.00 40.72 570 ALA A O 1
ATOM 4505 N N . LYS A 1 571 ? 71.909 6.045 -27.686 1.00 39.00 571 LYS A N 1
ATOM 4506 C CA . LYS A 1 571 ? 70.584 5.728 -28.263 1.00 39.00 571 LYS A CA 1
ATOM 4507 C C . LYS A 1 571 ? 70.616 5.396 -29.766 1.00 39.00 571 LYS A C 1
ATOM 4509 O O . LYS A 1 571 ? 69.624 4.909 -30.300 1.00 39.00 571 LYS A O 1
ATOM 4514 N N . LYS A 1 572 ? 71.749 5.603 -30.457 1.00 41.81 572 LYS A N 1
ATOM 4515 C CA . LYS A 1 572 ? 71.893 5.330 -31.906 1.00 41.81 572 LYS A CA 1
ATOM 4516 C C . LYS A 1 572 ? 72.544 3.980 -32.242 1.00 41.81 572 LYS A C 1
ATOM 4518 O O . LYS A 1 572 ? 72.348 3.483 -33.350 1.00 41.81 572 LYS A O 1
ATOM 4523 N N . SER A 1 573 ? 73.244 3.336 -31.308 1.00 43.03 573 SER A N 1
ATOM 4524 C CA . SER A 1 573 ? 73.875 2.023 -31.530 1.00 43.03 573 SER A CA 1
ATOM 4525 C C . SER A 1 573 ? 72.920 0.835 -31.319 1.00 43.03 573 SER A C 1
ATOM 4527 O O . SER A 1 573 ? 73.062 -0.185 -31.995 1.00 43.03 573 SER A O 1
ATOM 4529 N N . ALA A 1 574 ? 71.882 0.979 -30.486 1.00 42.84 574 ALA A N 1
ATOM 4530 C CA . ALA A 1 574 ? 70.879 -0.069 -30.253 1.00 42.84 574 ALA A CA 1
ATOM 4531 C C . ALA A 1 574 ? 69.842 -0.198 -31.394 1.00 42.84 574 ALA A C 1
ATOM 4533 O O . ALA A 1 574 ? 69.413 -1.302 -31.725 1.00 42.84 574 ALA A O 1
ATOM 4534 N N . ALA A 1 575 ? 69.501 0.899 -32.082 1.00 45.12 575 ALA A N 1
ATOM 4535 C CA . ALA A 1 575 ? 68.506 0.898 -33.164 1.00 45.12 575 ALA A CA 1
ATOM 4536 C C . ALA A 1 575 ? 69.032 0.355 -34.514 1.00 45.12 575 ALA A C 1
ATOM 4538 O O . ALA A 1 575 ? 68.251 0.000 -35.400 1.00 45.12 575 ALA A O 1
ATOM 4539 N N . LYS A 1 576 ? 70.359 0.257 -34.695 1.00 44.22 576 LYS A N 1
ATOM 4540 C CA . LYS A 1 576 ? 70.971 -0.236 -35.945 1.00 44.22 576 LYS A CA 1
ATOM 4541 C C . LYS A 1 576 ? 71.147 -1.764 -35.964 1.00 44.22 576 LYS A C 1
ATOM 4543 O O . LYS A 1 576 ? 71.185 -2.352 -37.046 1.00 44.22 576 LYS A O 1
ATOM 4548 N N . LYS A 1 577 ? 71.190 -2.424 -34.795 1.00 45.53 577 LYS A N 1
ATOM 4549 C CA . LYS A 1 577 ? 71.302 -3.894 -34.682 1.00 45.53 577 LYS A CA 1
ATOM 4550 C C . LYS A 1 577 ? 69.961 -4.618 -34.869 1.00 45.53 577 LYS A C 1
ATOM 4552 O O . LYS A 1 577 ? 69.928 -5.648 -35.538 1.00 45.53 577 LYS A O 1
ATOM 4557 N N . THR A 1 578 ? 68.844 -4.050 -34.418 1.00 47.97 578 THR A N 1
ATOM 4558 C CA . THR A 1 578 ? 67.508 -4.668 -34.562 1.00 47.97 578 THR A CA 1
ATOM 4559 C C . THR A 1 578 ? 66.946 -4.574 -35.987 1.00 47.97 578 THR A C 1
ATOM 4561 O O . THR A 1 578 ? 66.323 -5.516 -36.476 1.00 47.97 578 THR A O 1
ATOM 4564 N N . ARG A 1 579 ? 67.267 -3.510 -36.738 1.00 48.53 579 ARG A N 1
ATOM 4565 C CA . ARG A 1 579 ? 66.804 -3.340 -38.132 1.00 48.53 579 ARG A CA 1
ATOM 4566 C C . ARG A 1 579 ? 67.524 -4.252 -39.144 1.00 48.53 579 ARG A C 1
ATOM 4568 O O . ARG A 1 579 ? 66.972 -4.555 -40.201 1.00 48.53 579 ARG A O 1
ATOM 4575 N N . LYS A 1 580 ? 68.736 -4.734 -38.824 1.00 48.31 580 LYS A N 1
ATOM 4576 C CA . LYS A 1 580 ? 69.512 -5.660 -39.679 1.00 48.31 580 LYS A CA 1
ATOM 4577 C C . LYS A 1 580 ? 69.098 -7.129 -39.485 1.00 48.31 580 LYS A C 1
ATOM 4579 O O . LYS A 1 580 ? 69.227 -7.914 -40.423 1.00 48.31 580 LYS A O 1
ATOM 4584 N N . ALA A 1 581 ? 68.532 -7.477 -38.324 1.00 50.97 581 ALA A N 1
ATOM 4585 C CA . ALA A 1 581 ? 67.974 -8.803 -38.050 1.00 50.97 581 ALA A CA 1
ATOM 4586 C C . ALA A 1 581 ? 66.627 -9.020 -38.768 1.00 50.97 581 ALA A C 1
ATOM 4588 O O . ALA A 1 581 ? 66.475 -10.016 -39.469 1.00 50.97 581 ALA A O 1
ATOM 4589 N N . ALA A 1 582 ? 65.712 -8.041 -38.734 1.00 50.34 582 ALA A N 1
ATOM 4590 C CA . ALA A 1 582 ? 64.400 -8.141 -39.395 1.00 50.34 582 ALA A CA 1
ATOM 4591 C C . ALA A 1 582 ? 64.479 -8.233 -40.937 1.00 50.34 582 ALA A C 1
ATOM 4593 O O . ALA A 1 582 ? 63.670 -8.906 -41.577 1.00 50.34 582 ALA A O 1
ATOM 4594 N N . LYS A 1 583 ? 65.499 -7.620 -41.561 1.00 51.28 583 LYS A N 1
ATOM 4595 C CA . LYS A 1 583 ? 65.687 -7.664 -43.026 1.00 51.28 583 LYS A CA 1
ATOM 4596 C C . LYS A 1 583 ? 66.229 -9.016 -43.526 1.00 51.28 583 LYS A C 1
ATOM 4598 O O . LYS A 1 583 ? 66.030 -9.355 -44.692 1.00 51.28 583 LYS A O 1
ATOM 4603 N N . LYS A 1 584 ? 66.886 -9.808 -42.663 1.00 51.78 584 LYS A N 1
ATOM 4604 C CA . LYS A 1 584 ? 67.386 -11.158 -43.000 1.00 51.78 584 LYS A CA 1
ATOM 4605 C C . LYS A 1 584 ? 66.292 -12.228 -42.887 1.00 51.78 584 LYS A C 1
ATOM 4607 O O . LYS A 1 584 ? 66.291 -13.153 -43.698 1.00 51.78 584 LYS A O 1
ATOM 4612 N N . SER A 1 585 ? 65.336 -12.082 -41.968 1.00 52.97 585 SER A N 1
ATOM 4613 C CA . SER A 1 585 ? 64.198 -13.006 -41.814 1.00 52.97 585 SER A CA 1
ATOM 4614 C C . SER A 1 585 ? 63.179 -12.865 -42.954 1.00 52.97 585 SER A C 1
ATOM 4616 O O . SER A 1 585 ? 62.756 -13.873 -43.519 1.00 52.97 585 SER A O 1
ATOM 4618 N N . ALA A 1 586 ? 62.885 -11.636 -43.396 1.00 52.22 586 ALA A N 1
ATOM 4619 C CA . ALA A 1 586 ? 61.968 -11.389 -44.518 1.00 52.22 586 ALA A CA 1
ATOM 4620 C C . ALA A 1 586 ? 62.500 -11.922 -45.869 1.00 52.22 586 ALA A C 1
ATOM 4622 O O . ALA A 1 586 ? 61.746 -12.472 -46.671 1.00 52.22 586 ALA A O 1
ATOM 4623 N N . LYS A 1 587 ? 63.821 -11.854 -46.103 1.00 51.34 587 LYS A N 1
ATOM 4624 C CA . LYS A 1 587 ? 64.457 -12.348 -47.344 1.00 51.34 587 LYS A CA 1
ATOM 4625 C C . LYS A 1 587 ? 64.573 -13.883 -47.399 1.00 51.34 587 LYS A C 1
ATOM 4627 O O . LYS A 1 587 ? 64.735 -14.449 -48.479 1.00 51.34 587 LYS A O 1
ATOM 4632 N N . LYS A 1 588 ? 64.478 -14.570 -46.250 1.00 53.69 588 LYS A N 1
ATOM 4633 C CA . LYS A 1 588 ? 64.498 -16.045 -46.156 1.00 53.69 588 LYS A CA 1
ATOM 4634 C C . LYS A 1 588 ? 63.100 -16.654 -46.352 1.00 53.69 588 LYS A C 1
ATOM 4636 O O . LYS A 1 588 ? 63.000 -17.759 -46.879 1.00 53.69 588 LYS A O 1
ATOM 4641 N N . ALA A 1 589 ? 62.039 -15.914 -46.012 1.00 53.69 589 ALA A N 1
ATOM 4642 C CA . ALA A 1 589 ? 60.652 -16.313 -46.259 1.00 53.69 589 ALA A CA 1
ATOM 4643 C C . ALA A 1 589 ? 60.261 -16.198 -47.748 1.00 53.69 589 ALA A C 1
ATOM 4645 O O . ALA A 1 589 ? 59.691 -17.141 -48.296 1.00 53.69 589 ALA A O 1
ATOM 4646 N N . SER A 1 590 ? 60.669 -15.131 -48.453 1.00 52.31 590 SER A N 1
ATOM 4647 C CA . SER A 1 590 ? 60.339 -14.970 -49.884 1.00 52.31 590 SER A CA 1
ATOM 4648 C C . SER A 1 590 ? 61.048 -15.985 -50.797 1.00 52.31 590 SER A C 1
ATOM 4650 O O . SER A 1 590 ? 60.458 -16.473 -51.762 1.00 52.31 590 SER A O 1
ATOM 4652 N N . LYS A 1 591 ? 62.276 -16.407 -50.453 1.00 53.72 591 LYS A N 1
ATOM 4653 C CA . LYS A 1 591 ? 63.003 -17.465 -51.185 1.00 53.72 591 LYS A CA 1
ATOM 4654 C C . LYS A 1 591 ? 62.415 -18.870 -50.987 1.00 53.72 591 LYS A C 1
ATOM 4656 O O . LYS A 1 591 ? 62.584 -19.712 -51.868 1.00 53.72 591 LYS A O 1
ATOM 4661 N N . LYS A 1 592 ? 61.718 -19.142 -49.874 1.00 54.78 592 LYS A N 1
ATOM 4662 C CA . LYS A 1 592 ? 61.047 -20.437 -49.636 1.00 54.78 592 LYS A CA 1
ATOM 4663 C C . LYS A 1 592 ? 59.735 -20.561 -50.421 1.00 54.78 592 LYS A C 1
ATOM 4665 O O . LYS A 1 592 ? 59.452 -21.647 -50.921 1.00 54.78 592 LYS A O 1
ATOM 4670 N N . SER A 1 593 ? 59.000 -19.464 -50.618 1.00 53.06 593 SER A N 1
ATOM 4671 C CA . SER A 1 593 ? 57.774 -19.459 -51.433 1.00 53.06 593 SER A CA 1
ATOM 4672 C C . SER A 1 593 ? 58.064 -19.558 -52.937 1.00 53.06 593 SER A C 1
ATOM 4674 O O . SER A 1 593 ? 57.418 -20.344 -53.627 1.00 53.06 593 SER A O 1
ATOM 4676 N N . ALA A 1 594 ? 59.114 -18.895 -53.440 1.00 54.03 594 ALA A N 1
ATOM 4677 C CA . ALA A 1 594 ? 59.508 -18.985 -54.854 1.00 54.03 594 ALA A CA 1
ATOM 4678 C C . ALA A 1 594 ? 60.008 -20.390 -55.264 1.00 54.03 594 ALA A C 1
ATOM 4680 O O . ALA A 1 594 ? 59.751 -20.852 -56.375 1.00 54.03 594 ALA A O 1
ATOM 4681 N N . LYS A 1 595 ? 60.659 -21.127 -54.350 1.00 53.59 595 LYS A N 1
ATOM 4682 C CA . LYS A 1 595 ? 61.152 -22.493 -54.617 1.00 53.59 595 LYS A CA 1
ATOM 4683 C C . LYS A 1 595 ? 60.039 -23.557 -54.585 1.00 53.59 595 LYS A C 1
ATOM 4685 O O . LYS A 1 595 ? 60.206 -24.621 -55.175 1.00 53.59 595 LYS A O 1
ATOM 4690 N N . LYS A 1 596 ? 58.900 -23.273 -53.934 1.00 53.97 596 LYS A N 1
ATOM 4691 C CA . LYS A 1 596 ? 57.737 -24.180 -53.860 1.00 53.97 596 LYS A CA 1
ATOM 4692 C C . LYS A 1 596 ? 56.832 -24.068 -55.098 1.00 53.97 596 LYS A C 1
ATOM 4694 O O . LYS A 1 596 ? 56.259 -25.070 -55.511 1.00 53.97 596 LYS A O 1
ATOM 4699 N N . VAL A 1 597 ? 56.794 -22.897 -55.743 1.00 56.81 597 VAL A N 1
ATOM 4700 C CA . VAL A 1 597 ? 56.072 -22.673 -57.013 1.00 56.81 597 VAL A CA 1
ATOM 4701 C C . VAL A 1 597 ? 56.867 -23.216 -58.213 1.00 56.81 597 VAL A C 1
ATOM 4703 O O . VAL A 1 597 ? 56.306 -23.912 -59.056 1.00 56.81 597 VAL A O 1
ATOM 4706 N N . ALA A 1 598 ? 58.196 -23.057 -58.230 1.00 54.44 598 ALA A N 1
ATOM 4707 C CA . ALA A 1 598 ? 59.049 -23.593 -59.301 1.00 54.44 598 ALA A CA 1
ATOM 4708 C C . ALA A 1 598 ? 59.156 -25.137 -59.320 1.00 54.44 598 ALA A C 1
ATOM 4710 O O . ALA A 1 598 ? 59.415 -25.724 -60.368 1.00 54.44 598 ALA A O 1
ATOM 4711 N N . LYS A 1 599 ? 58.924 -25.819 -58.185 1.00 52.50 599 LYS A N 1
ATOM 4712 C CA . LYS A 1 599 ? 58.936 -27.296 -58.106 1.00 52.50 599 LYS A CA 1
ATOM 4713 C C . LYS A 1 599 ? 57.595 -27.934 -58.511 1.00 52.50 599 LYS A C 1
ATOM 4715 O O . LYS A 1 599 ? 57.579 -29.113 -58.846 1.00 52.50 599 LYS A O 1
ATOM 4720 N N . LYS A 1 600 ? 56.496 -27.163 -58.534 1.00 53.12 600 LYS A N 1
ATOM 4721 C CA . LYS A 1 600 ? 55.170 -27.617 -59.000 1.00 53.12 600 LYS A CA 1
ATOM 4722 C C . LYS A 1 600 ? 54.987 -27.431 -60.518 1.00 53.12 600 LYS A C 1
ATOM 4724 O O . LYS A 1 600 ? 54.265 -28.200 -61.133 1.00 53.12 600 LYS A O 1
ATOM 4729 N N . ALA A 1 601 ? 55.722 -26.500 -61.134 1.00 54.44 601 ALA A N 1
ATOM 4730 C CA . ALA A 1 601 ? 55.706 -26.264 -62.585 1.00 54.44 601 ALA A CA 1
ATOM 4731 C C . ALA A 1 601 ? 56.639 -27.189 -63.405 1.00 54.44 601 ALA A C 1
ATOM 4733 O O . ALA A 1 601 ? 56.551 -27.220 -64.627 1.00 54.44 601 ALA A O 1
ATOM 4734 N N . ARG A 1 602 ? 57.524 -27.964 -62.756 1.00 53.97 602 ARG A N 1
ATOM 4735 C CA . ARG A 1 602 ? 58.503 -28.854 -63.422 1.00 53.97 602 ARG A CA 1
ATOM 4736 C C . ARG A 1 602 ? 58.170 -30.353 -63.338 1.00 53.97 602 ARG A C 1
ATOM 4738 O O . ARG A 1 602 ? 59.013 -31.167 -63.692 1.00 53.97 602 ARG A O 1
ATOM 4745 N N . ARG A 1 603 ? 56.975 -30.722 -62.852 1.00 54.38 603 ARG A N 1
ATOM 4746 C CA . ARG A 1 603 ? 56.593 -32.123 -62.568 1.00 54.38 603 ARG A CA 1
ATOM 4747 C C . ARG A 1 603 ? 55.205 -32.552 -63.084 1.00 54.38 603 ARG A C 1
ATOM 4749 O O . ARG A 1 603 ? 54.659 -33.515 -62.575 1.00 54.38 603 ARG A O 1
ATOM 4756 N N . GLY A 1 604 ? 54.643 -31.844 -64.069 1.00 45.88 604 GLY A N 1
ATOM 4757 C CA . GLY A 1 604 ? 53.377 -32.225 -64.730 1.00 45.88 604 GLY A CA 1
ATOM 4758 C C . GLY A 1 604 ? 53.400 -32.166 -66.265 1.00 45.88 604 GLY A C 1
ATOM 4759 O O . GLY A 1 604 ? 52.381 -32.381 -66.903 1.00 45.88 604 GLY A O 1
ATOM 4760 N N . LYS A 1 605 ? 54.558 -31.868 -66.867 1.00 51.94 605 LYS A N 1
ATOM 4761 C CA . LYS A 1 605 ? 54.851 -32.130 -68.282 1.00 51.94 605 LYS A CA 1
ATOM 4762 C C . LYS A 1 605 ? 55.935 -33.210 -68.290 1.00 51.94 605 LYS A C 1
ATOM 4764 O O . LYS A 1 605 ? 57.050 -32.905 -67.866 1.00 51.94 605 LYS A O 1
ATOM 4769 N N . ARG A 1 606 ? 55.582 -34.402 -68.793 1.00 44.34 606 ARG A N 1
ATOM 4770 C CA . ARG A 1 606 ? 56.323 -35.685 -68.879 1.00 44.34 606 ARG A CA 1
ATOM 4771 C C . ARG A 1 606 ? 56.012 -36.690 -67.759 1.00 44.34 606 ARG A C 1
ATOM 4773 O O . ARG A 1 606 ? 56.438 -36.470 -66.627 1.00 44.34 606 ARG A O 1
ATOM 4780 N N . GLY A 1 607 ? 55.392 -37.806 -68.160 1.00 39.06 607 GLY A N 1
ATOM 4781 C CA . GLY A 1 607 ? 55.306 -39.074 -67.426 1.00 39.06 607 GLY A CA 1
ATOM 4782 C C . GLY A 1 607 ? 53.989 -39.261 -66.715 1.00 39.06 607 GLY A C 1
ATOM 4783 O O . GLY A 1 607 ? 53.980 -38.968 -65.501 1.00 39.06 607 GLY A O 1
#

InterPro domains:
  IPR009351 DNA glycosylase AlkZ-like [PF06224] (87-433)

pLDDT: mean 71.98, std 28.73, range [21.27, 98.44]

Secondary structure (DSSP, 8-state):
----------------------------------------------------EEE-HHHHHHHHHHHHT-SSS-TT-SHHHHHHHHHHHHS-EE-----SSS-HHHHHHHHH-TT--HHHHHIIIIIS--EEEEESSSEEEEEGGGHHHHHHHHHHHHHH--GGGTT--HHHHHHHHHHHHHH-SEEGGG---------SSTT--S-THHHHHHHHHHTTSEEEEEEETTEEEEEEHHHHTTTTSTT--PPPPPPHHHHHHHHHHHHHHHHSSB-HHHHTTT-GGGHHHHHHHHHHHHHTTSSEEEEETT-TT--EEE-HHHHHTS--PPP--EEEPPTTSTTTSSHHHHHHHH-------TTS-GGG-SS-TTEEEEEETTEEEEEEEEEEETTTTEEEEEEEEE-SGGG-TTSHHHHHHHHHHHHHHHHHHHH---S--PPPGGGGTTTSSSSSSSSSSHHHHHHHHHHHHHHHHHHHHHHHHHT----PPPPS--PPP-----------SS-S---PPP-PPPPPPP------------------------S----SSSSSSSSSSTTTSHHHHHHHHHHHHHHHHHHHHHHHHHHHTTSSS--

Sequence (607 aa):
MSLLVHSPVGFKPNGEGERRRICQVAHFPKSVARDIGESRYIAASMPRTNTLHPLTTSQGRHIWLRAQRLDTSEPFGEGPQATAAAVEHLGYVQIDTINVIERSHHHILWTRIPNYRRADLRQAQSVDKSVFEYWTHALSYVPVKDLRFFMPAMKLHRREGHKWLSSVTPVDLRKVMRLIRRDGALTIRDIDDDVLVDKQHLWASRKPSKRALQLAFYQGLLTISERNGMLKTYELMARHFGWDTSPNQPPKPASAREVNSYLLDRALRAQGLVSLDSICHLAAPSKAAIRRLIEPRVRAGELVPVALEGAGKQEHWARPQTMESAGGAASELVHILSPFDPLIIQRKRTRLFFDYDHRFEAYVPKEKRVFGYFALPVLAGEDIVAALDLKTDRKSRKLLLQKWSWVGVGARRGARKDLKRRIEEELHRFERFQLAGDGNQPASPQLARDNQSLEGVMDNDKSILEKIADTVKDIATLASDAASHALKAEEPPLKAGEQPAVAYMPLAGDALVSDPMMMVPPIAVAPAPRRKRAVPKRAAKKASKKAAKKVAKKSASKAARKSVAKKSVAKKSAAKKTRKAAKKSAKKASKKSAKKVAKKARRGKRG

Organism: NCBI:txid1437360

Foldseek 3Di:
DDDDDDDDDDDDDDDDDDDDDDDDDDDDDDDDDDDDDDPPPPPVDDPLPLDAAEDELLLLLLLQCVLQQLQDAAPQEAALRSLLVNLALLQWAAFDQDPLFNTASQQLSCSRHVHDAPVSPQCCQQPVVQWFWDDDLHTTIGGPVCVLLLLVQLQVCVVPNDPVLVVQDPVLLVVLLVCCVPPNWAWPVPDPPFDFCDAPDPQRGRGSNVSSLVSCCSNLQWTFNGDDNPITTIHGNCVSQVCVDPPRHDDNHDDPLVSLVVLVVSCCSNRQKDFLCLSCVLPVVCSVVNVVVVVVCSVVLQKHWYDYPPPPPTIIIGGPVSSVSSDDDFRQDKGFHFCSHSCNVSQVVVCSSAVDRDDQCLQPPQVPDDQGNGWTFMDGRSYRFWTWDWGQPQVVLDIDTPDIGTDTPVPDPPCVVVVVVNVVVVVVSSSCNRNPDNPDDDDDPPVPPVPPPPPPPPPPVVVVVVVVVVVVVVVVVVVVVVVVVVPPDDDDDDDDDDDDDDDDDDDPTPDDDHDRPSHRDDPDDDDDDDDDDDDDDDDDDDDDDDDDDDPDDDDDDDDPDDDPPPPVPVVPVVVVVVVVVVVVVVVVVVVVVVVVVVVVVPPPPDD

Radius of gyration: 38.92 Å; chains: 1; bounding box: 117×109×112 Å